Protein AF-0000000078831975 (afdb_homodimer)

Structure (mmCIF, N/CA/C/O backbone):
data_AF-0000000078831975-model_v1
#
loop_
_entity.id
_entity.type
_entity.pdbx_description
1 polymer 'Polyphosphate kinase-2-related domain-containing protein'
#
loop_
_atom_site.group_PDB
_atom_site.id
_atom_site.type_symbol
_atom_site.label_atom_id
_atom_site.label_alt_id
_atom_site.label_comp_id
_atom_site.label_asym_id
_atom_site.label_entity_id
_atom_site.label_seq_id
_atom_site.pdbx_PDB_ins_code
_atom_site.Cartn_x
_atom_site.Cartn_y
_atom_site.Cartn_z
_atom_site.occupancy
_atom_site.B_iso_or_equiv
_atom_site.auth_seq_id
_atom_site.auth_comp_id
_atom_site.auth_asym_id
_atom_site.auth_atom_id
_atom_site.pdbx_PDB_model_num
ATOM 1 N N . MET A 1 1 ? -1.065 8.336 -14.805 1 61 1 MET A N 1
ATOM 2 C CA . MET A 1 1 ? -0.99 9.656 -14.188 1 61 1 MET A CA 1
ATOM 3 C C . MET A 1 1 ? -2.309 10.023 -13.516 1 61 1 MET A C 1
ATOM 5 O O . MET A 1 1 ? -3.383 9.727 -14.047 1 61 1 MET A O 1
ATOM 9 N N . PHE A 1 2 ? -2.195 10.172 -12.273 1 79.5 2 PHE A N 1
ATOM 10 C CA . PHE A 1 2 ? -3.395 10.516 -11.523 1 79.5 2 PHE A CA 1
ATOM 11 C C . PHE A 1 2 ? -3.709 12.008 -11.664 1 79.5 2 PHE A C 1
ATOM 13 O O . PHE A 1 2 ? -2.799 12.828 -11.797 1 79.5 2 PHE A O 1
ATOM 20 N N . PRO A 1 3 ? -4.945 12.297 -11.852 1 81.19 3 PRO A N 1
ATOM 21 C CA . PRO A 1 3 ? -5.297 13.703 -12.047 1 81.19 3 PRO A CA 1
ATOM 22 C C . PRO A 1 3 ? -4.984 14.57 -10.828 1 81.19 3 PRO A C 1
ATOM 24 O O . PRO A 1 3 ? -5.227 14.148 -9.695 1 81.19 3 PRO A O 1
ATOM 27 N N . VAL A 1 4 ? -4.258 15.641 -11.109 1 86.06 4 VAL A N 1
ATOM 28 C CA . VAL A 1 4 ? -3.973 16.656 -10.102 1 86.06 4 VAL A CA 1
ATOM 29 C C . VAL A 1 4 ? -4.5 18.016 -10.562 1 86.06 4 VAL A C 1
ATOM 31 O O . VAL A 1 4 ? -4.824 18.188 -11.742 1 86.06 4 VAL A O 1
ATOM 34 N N . CYS A 1 5 ? -4.676 18.891 -9.625 1 92.81 5 CYS A N 1
ATOM 35 C CA . CYS A 1 5 ? -5.062 20.25 -9.984 1 92.81 5 CYS A CA 1
ATOM 36 C C . CYS A 1 5 ? -3.932 20.969 -10.711 1 92.81 5 CYS A C 1
ATOM 38 O O . CYS A 1 5 ? -2.77 20.562 -10.602 1 92.81 5 CYS A O 1
ATOM 40 N N . PRO A 1 6 ? -4.297 21.953 -11.5 1 92.44 6 PRO A N 1
ATOM 41 C CA . PRO A 1 6 ? -3.264 22.688 -12.234 1 92.44 6 PRO A CA 1
ATOM 42 C C . PRO A 1 6 ? -2.193 23.281 -11.312 1 92.44 6 PRO A C 1
ATOM 44 O O . PRO A 1 6 ? -2.484 23.625 -10.164 1 92.44 6 PRO A O 1
ATOM 47 N N . HIS A 1 7 ? -1.058 23.328 -11.836 1 92.94 7 HIS A N 1
ATOM 48 C CA . HIS A 1 7 ? 0.014 23.969 -11.094 1 92.94 7 HIS A CA 1
ATOM 49 C C . HIS A 1 7 ? -0.374 25.391 -10.703 1 92.94 7 HIS A C 1
ATOM 51 O O . HIS A 1 7 ? -0.983 26.125 -11.492 1 92.94 7 HIS A O 1
ATOM 57 N N . GLY A 1 8 ? 0.013 25.75 -9.531 1 92.5 8 GLY A N 1
ATOM 58 C CA . GLY A 1 8 ? -0.273 27.109 -9.086 1 92.5 8 GLY A CA 1
ATOM 59 C C . GLY A 1 8 ? -1.59 27.219 -8.344 1 92.5 8 GLY A C 1
ATOM 60 O O . GLY A 1 8 ? -1.917 28.281 -7.809 1 92.5 8 GLY A O 1
ATOM 61 N N . THR A 1 9 ? -2.365 26.094 -8.352 1 94.5 9 THR A N 1
ATOM 62 C CA . THR A 1 9 ? -3.617 26.109 -7.605 1 94.5 9 THR A CA 1
ATOM 63 C C . THR A 1 9 ? -3.363 26.391 -6.125 1 94.5 9 THR A C 1
ATOM 65 O O . THR A 1 9 ? -4.113 27.141 -5.496 1 94.5 9 THR A O 1
ATOM 68 N N . VAL A 1 10 ? -2.377 25.797 -5.543 1 95.88 10 VAL A N 1
ATOM 69 C CA . VAL A 1 10 ? -1.899 26.062 -4.191 1 95.88 10 VAL A CA 1
ATOM 70 C C . VAL A 1 10 ? -0.467 26.594 -4.242 1 95.88 10 VAL A C 1
ATOM 72 O O . VAL A 1 10 ? 0.44 25.891 -4.703 1 95.88 10 VAL A O 1
ATOM 75 N N . THR A 1 11 ? -0.277 27.781 -3.809 1 95.5 11 THR A N 1
ATOM 76 C CA . THR A 1 11 ? 1.031 28.422 -3.898 1 95.5 11 THR A CA 1
ATOM 77 C C . THR A 1 11 ? 1.524 28.844 -2.518 1 95.5 11 THR A C 1
ATOM 79 O O . THR A 1 11 ? 0.83 29.562 -1.799 1 95.5 11 THR A O 1
ATOM 82 N N . LEU A 1 12 ? 2.676 28.438 -2.254 1 95.56 12 LEU A N 1
ATOM 83 C CA . LEU A 1 12 ? 3.289 28.75 -0.968 1 95.56 12 LEU A CA 1
ATOM 84 C C . LEU A 1 12 ? 3.477 30.25 -0.806 1 95.56 12 LEU A C 1
ATOM 86 O O . LEU A 1 12 ? 3.158 30.812 0.247 1 95.56 12 LEU A O 1
ATOM 90 N N . ALA A 1 13 ? 3.91 30.938 -1.834 1 92.19 13 ALA A N 1
ATOM 91 C CA . ALA A 1 13 ? 4.242 32.375 -1.821 1 92.19 13 ALA A CA 1
ATOM 92 C C . ALA A 1 13 ? 2.986 33.219 -1.681 1 92.19 13 ALA A C 1
ATOM 94 O O . ALA A 1 13 ? 3.059 34.375 -1.266 1 92.19 13 ALA A O 1
ATOM 95 N N . ALA A 1 14 ? 1.879 32.656 -2.025 1 93.44 14 ALA A N 1
ATOM 96 C CA . ALA A 1 14 ? 0.628 33.406 -2.008 1 93.44 14 ALA A CA 1
ATOM 97 C C . ALA A 1 14 ? 0.044 33.469 -0.599 1 93.44 14 ALA A C 1
ATOM 99 O O . ALA A 1 14 ? -0.875 34.25 -0.334 1 93.44 14 ALA A O 1
ATOM 100 N N . VAL A 1 15 ? 0.593 32.75 0.253 1 94.56 15 VAL A N 1
ATOM 101 C CA . VAL A 1 15 ? 0.075 32.656 1.615 1 94.56 15 VAL A CA 1
ATOM 102 C C . VAL A 1 15 ? 0.894 33.562 2.531 1 94.56 15 VAL A C 1
ATOM 104 O O . VAL A 1 15 ? 2.119 33.438 2.604 1 94.56 15 VAL A O 1
ATOM 107 N N . ASP A 1 16 ? 0.227 34.562 3.154 1 95.56 16 ASP A N 1
ATOM 108 C CA . ASP A 1 16 ? 0.871 35.406 4.16 1 95.56 16 ASP A CA 1
ATOM 109 C C . ASP A 1 16 ? 0.978 34.656 5.496 1 95.56 16 ASP A C 1
ATOM 111 O O . ASP A 1 16 ? -0.027 34.438 6.18 1 95.56 16 ASP A O 1
ATOM 115 N N . PRO A 1 17 ? 2.193 34.344 5.863 1 95 17 PRO A N 1
ATOM 116 C CA . PRO A 1 17 ? 2.322 33.562 7.09 1 95 17 PRO A CA 1
ATOM 117 C C . PRO A 1 17 ? 2.096 34.375 8.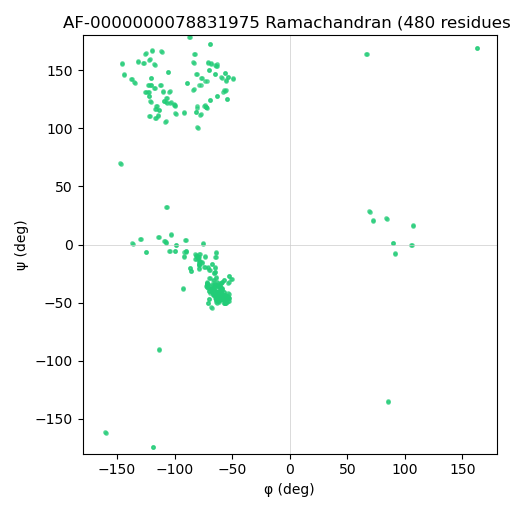352 1 95 17 PRO A C 1
ATOM 119 O O . PRO A 1 17 ? 2.061 33.844 9.453 1 95 17 PRO A O 1
ATOM 122 N N . SER A 1 18 ? 1.792 35.688 8.25 1 94.56 18 SER A N 1
ATOM 123 C CA . SER A 1 18 ? 1.777 36.594 9.406 1 94.56 18 SER A CA 1
ATOM 124 C C . SER A 1 18 ? 0.351 36.875 9.859 1 94.56 18 SER A C 1
ATOM 126 O O . SER A 1 18 ? 0.134 37.719 10.742 1 94.56 18 SER A O 1
ATOM 128 N N . VAL A 1 19 ? -0.558 36.156 9.266 1 94.62 19 VAL A N 1
ATOM 129 C CA . VAL A 1 19 ? -1.937 36.312 9.719 1 94.62 19 VAL A CA 1
ATOM 130 C C . VAL A 1 19 ? -2.045 35.969 11.195 1 94.62 19 VAL A C 1
ATOM 132 O O . VAL A 1 19 ? -1.4 35.031 11.672 1 94.62 19 VAL A O 1
ATOM 135 N N . SER A 1 20 ? -2.9 36.719 11.922 1 94.31 20 SER A N 1
ATOM 136 C CA . SER A 1 20 ? -2.969 36.562 13.367 1 94.31 20 SER A CA 1
ATOM 137 C C . SER A 1 20 ? -4.348 36.094 13.812 1 94.31 20 SER A C 1
ATOM 139 O O . SER A 1 20 ? -5.352 36.375 13.156 1 94.31 20 SER A O 1
ATOM 141 N N . ALA A 1 21 ? -4.383 35.438 14.977 1 92.56 21 ALA A N 1
ATOM 142 C CA . ALA A 1 21 ? -5.633 34.969 15.586 1 92.56 21 ALA A CA 1
ATOM 143 C C . ALA A 1 21 ? -6.352 36.125 16.281 1 92.56 21 ALA A C 1
ATOM 145 O O . ALA A 1 21 ? -7.527 36 16.641 1 92.56 21 ALA A O 1
ATOM 146 N N . GLY A 1 22 ? -5.711 37.219 16.516 1 92.19 22 GLY A N 1
ATOM 147 C CA . GLY A 1 22 ? -6.32 38.344 17.141 1 92.19 22 GLY A CA 1
ATOM 148 C C . GLY A 1 22 ? -6.309 38.281 18.656 1 92.19 22 GLY A C 1
ATOM 149 O O . GLY A 1 22 ? -5.297 37.906 19.266 1 92.19 22 GLY A O 1
ATOM 150 N N . GLU A 1 23 ? -7.449 38.594 19.297 1 92.62 23 GLU A N 1
ATOM 151 C CA . GLU A 1 23 ? -7.539 38.719 20.75 1 92.62 23 GLU A CA 1
ATOM 152 C C . GLU A 1 23 ? -7.488 37.375 21.422 1 92.62 23 GLU A C 1
ATOM 154 O O . GLU A 1 23 ? -8.172 36.438 21 1 92.62 23 GLU A O 1
ATOM 159 N N . HIS A 1 24 ? -6.785 37.344 22.531 1 93.44 24 HIS A N 1
ATOM 160 C CA . HIS A 1 24 ? -6.551 36.125 23.25 1 93.44 24 HIS A CA 1
ATOM 161 C C . HIS A 1 24 ? -7.863 35.5 23.75 1 93.44 24 HIS A C 1
ATOM 163 O O . HIS A 1 24 ? -8.078 34.312 23.625 1 93.44 24 HIS A O 1
ATOM 169 N N . ALA A 1 25 ? -8.664 36.312 24.297 1 93.12 25 ALA A N 1
ATOM 170 C CA . ALA A 1 25 ? -9.93 35.812 24.844 1 93.12 25 ALA A CA 1
ATOM 171 C C . ALA A 1 25 ? -10.781 35.188 23.75 1 93.12 25 ALA A C 1
ATOM 173 O O . ALA A 1 25 ? -11.398 34.125 23.969 1 93.12 25 ALA A O 1
ATOM 174 N N . LYS A 1 26 ? -10.82 35.781 22.641 1 95.62 26 LYS A N 1
ATOM 175 C CA . LYS A 1 26 ? -11.578 35.25 21.5 1 95.62 26 LYS A CA 1
ATOM 176 C C . LYS A 1 26 ? -10.969 33.938 21.016 1 95.62 26 LYS A C 1
ATOM 178 O O . LYS A 1 26 ? -11.688 33 20.672 1 95.62 26 LYS A O 1
ATOM 183 N N . TYR A 1 27 ? -9.664 33.938 20.984 1 97.19 27 TYR A N 1
ATOM 184 C CA . TYR A 1 27 ? -8.953 32.719 20.594 1 97.19 27 TYR A CA 1
ATOM 185 C C . TYR A 1 27 ? -9.344 31.547 21.5 1 97.19 27 TYR A C 1
ATOM 187 O O . TYR A 1 27 ? -9.703 30.469 21 1 97.19 27 TYR A O 1
ATOM 195 N N . GLU A 1 28 ? -9.273 31.766 22.797 1 97.69 28 GLU A N 1
ATOM 196 C CA . GLU A 1 28 ? -9.555 30.688 23.75 1 97.69 28 GLU A CA 1
ATOM 197 C C . GLU A 1 28 ? -10.984 30.172 23.594 1 97.69 28 GLU A C 1
ATOM 199 O O . GLU A 1 28 ? -11.227 28.969 23.672 1 97.69 28 GLU A O 1
ATOM 204 N N . LYS A 1 29 ? -11.844 31.062 23.453 1 97.69 29 LYS A N 1
ATOM 205 C CA . LYS A 1 29 ? -13.25 30.688 23.281 1 97.69 29 LYS A CA 1
ATOM 206 C C . LYS A 1 29 ? -13.453 29.875 22 1 97.69 29 LYS A C 1
ATOM 208 O O . LYS A 1 29 ? -14.109 28.844 22.016 1 97.69 29 LYS A O 1
ATOM 213 N N . THR A 1 30 ? -12.898 30.375 20.922 1 98.31 30 THR A N 1
ATOM 214 C CA . THR A 1 30 ? -13.016 29.703 19.641 1 98.31 30 THR A CA 1
ATOM 215 C C . THR A 1 30 ? -12.336 28.328 19.688 1 98.31 30 THR A C 1
ATOM 217 O O . THR A 1 30 ? -12.875 27.359 19.156 1 98.31 30 THR A O 1
ATOM 220 N N . LEU A 1 31 ? -11.195 28.281 20.297 1 98.44 31 LEU A N 1
ATOM 221 C CA . LEU A 1 31 ? -10.453 27.031 20.438 1 98.44 31 LEU A CA 1
ATOM 222 C C . LEU A 1 31 ? -11.305 25.969 21.109 1 98.44 31 LEU A C 1
ATOM 224 O O . LEU A 1 31 ? -11.43 24.844 20.594 1 98.44 31 LEU A O 1
ATOM 228 N N . LYS A 1 32 ? -11.883 26.375 22.234 1 98.12 32 LYS A N 1
ATOM 229 C CA . LYS A 1 32 ? -12.688 25.422 23 1 98.12 32 LYS A CA 1
ATOM 230 C C . LYS A 1 32 ? -13.891 24.953 22.188 1 98.12 32 LYS A C 1
ATOM 232 O O . LYS A 1 32 ? -14.211 23.766 22.172 1 98.12 32 LYS A O 1
ATOM 237 N N . THR A 1 33 ? -14.508 25.859 21.547 1 98.62 33 THR A N 1
ATOM 238 C CA . THR A 1 33 ? -15.688 25.547 20.734 1 98.62 33 THR A CA 1
ATOM 239 C C . THR A 1 33 ? -15.328 24.562 19.625 1 98.62 33 THR A C 1
ATOM 241 O O . THR A 1 33 ? -16.031 23.578 19.406 1 98.62 33 THR A O 1
ATOM 244 N N . LEU A 1 34 ? -14.258 24.781 18.922 1 98.75 34 LEU A N 1
ATOM 245 C CA . LEU A 1 34 ? -13.836 23.922 17.828 1 98.75 34 LEU A CA 1
ATOM 246 C C . LEU A 1 34 ? -13.414 22.547 18.344 1 98.75 34 LEU A C 1
ATOM 248 O O . LEU A 1 34 ? -13.703 21.531 17.719 1 98.75 34 LEU A O 1
ATOM 252 N N . GLN A 1 35 ? -12.75 22.516 19.484 1 98.75 35 GLN A N 1
ATOM 253 C CA . GLN A 1 35 ? -12.32 21.25 20.062 1 98.75 35 GLN A CA 1
ATOM 254 C C . GLN A 1 35 ? -13.516 20.391 20.453 1 98.75 35 GLN A C 1
ATOM 256 O O . GLN A 1 35 ? -13.516 19.188 20.234 1 98.75 35 GLN A O 1
ATOM 261 N N . GLU A 1 36 ? -14.516 21.047 20.984 1 98.62 36 GLU A N 1
ATOM 262 C CA . GLU A 1 36 ? -15.742 20.328 21.344 1 98.62 36 GLU A CA 1
ATOM 263 C C . GLU A 1 36 ? -16.422 19.781 20.094 1 98.62 36 GLU A C 1
ATOM 265 O O . GLU A 1 36 ? -16.906 18.641 20.094 1 98.62 36 GLU A O 1
ATOM 270 N N . ARG A 1 37 ? -16.422 20.594 19.094 1 98.69 37 ARG A N 1
ATOM 271 C CA . ARG A 1 37 ? -17.047 20.156 17.844 1 98.69 37 ARG A CA 1
ATOM 272 C C . ARG A 1 37 ? -16.281 18.984 17.25 1 98.69 37 ARG A C 1
ATOM 274 O O . ARG A 1 37 ? -16.875 18.016 16.766 1 98.69 37 ARG A O 1
ATOM 281 N N . VAL A 1 38 ? -14.961 19.047 17.25 1 98.62 38 VAL A N 1
ATOM 282 C CA . VAL A 1 38 ? -14.133 17.969 16.734 1 98.62 38 VAL A CA 1
ATOM 283 C C . VAL A 1 38 ? -14.414 16.688 17.516 1 98.62 38 VAL A C 1
ATOM 285 O O . VAL A 1 38 ? -14.508 15.602 16.922 1 98.62 38 VAL A O 1
ATOM 288 N N . PHE A 1 39 ? -14.57 16.781 18.797 1 98.12 39 PHE A N 1
ATOM 289 C CA . PHE A 1 39 ? -14.867 15.625 19.625 1 98.12 39 PHE A CA 1
ATOM 290 C C . PHE A 1 39 ? -16.203 15 19.219 1 98.12 39 PHE A C 1
ATOM 292 O O . PHE A 1 39 ? -16.281 13.781 19.047 1 98.12 39 PHE A O 1
ATOM 299 N N . GLU A 1 40 ? -17.203 15.852 19.047 1 98.31 40 GLU A N 1
ATOM 300 C CA . GLU A 1 40 ? -18.516 15.367 18.609 1 98.31 40 GLU A CA 1
ATOM 301 C C . GLU A 1 40 ? -18.438 14.648 17.266 1 98.31 40 GLU A C 1
ATOM 303 O O . GLU A 1 40 ? -19.016 13.578 17.094 1 98.31 40 GLU A O 1
ATOM 308 N N . LEU A 1 41 ? -17.719 15.195 16.422 1 98.5 41 LEU A N 1
ATOM 309 C CA . LEU A 1 41 ? -17.594 14.641 15.078 1 98.5 41 LEU A CA 1
ATOM 310 C C . LEU A 1 41 ? -16.781 13.359 15.086 1 98.5 41 LEU A C 1
ATOM 312 O O . LEU A 1 41 ? -17.047 12.445 14.289 1 98.5 41 LEU A O 1
ATOM 316 N N . GLN A 1 42 ? -15.82 13.281 15.961 1 98.06 42 GLN A N 1
ATOM 317 C CA . GLN A 1 42 ? -15.07 12.031 16.109 1 98.06 42 GLN A CA 1
ATOM 318 C C . GLN A 1 42 ? -16 10.883 16.5 1 98.06 42 GLN A C 1
ATOM 320 O O . GLN A 1 42 ? -15.867 9.773 15.984 1 98.06 42 GLN A O 1
ATOM 325 N N . ILE A 1 43 ? -16.891 11.156 17.438 1 97.56 43 ILE A N 1
ATOM 326 C CA . ILE A 1 43 ? -17.844 10.141 17.875 1 97.56 43 ILE A CA 1
ATOM 327 C C . ILE A 1 43 ? -18.703 9.711 16.688 1 97.56 43 ILE A C 1
ATOM 329 O O . ILE A 1 43 ? -18.922 8.516 16.469 1 97.56 43 ILE A O 1
ATOM 333 N N . GLN A 1 44 ? -19.156 10.656 15.938 1 97.75 44 GLN A N 1
ATOM 334 C CA . GLN A 1 44 ? -19.953 10.352 14.75 1 97.75 44 GLN A CA 1
ATOM 335 C C . GLN A 1 44 ? -19.156 9.523 13.75 1 97.75 44 GLN A C 1
ATOM 337 O O . GLN A 1 44 ? -19.688 8.602 13.133 1 97.75 44 GLN A O 1
ATOM 342 N N . ASN A 1 45 ? -17.938 9.898 13.547 1 97.62 45 ASN A N 1
ATOM 343 C CA . ASN A 1 45 ? -17.047 9.148 12.672 1 97.62 45 ASN A CA 1
ATOM 344 C C . ASN A 1 45 ? -16.922 7.688 13.102 1 97.62 45 ASN A C 1
ATOM 346 O O . ASN A 1 45 ? -17.031 6.781 12.273 1 97.62 45 ASN A O 1
ATOM 350 N N . TYR A 1 46 ? -16.734 7.516 14.359 1 96.94 46 TYR A N 1
ATOM 351 C CA . TYR A 1 46 ? -16.609 6.184 14.938 1 96.94 46 TYR A CA 1
ATOM 352 C C . TYR A 1 46 ? -17.891 5.375 14.734 1 96.94 46 TYR A C 1
ATOM 354 O O . TYR A 1 46 ? -17.844 4.242 14.25 1 96.94 46 TYR A O 1
ATOM 362 N N . LEU A 1 47 ? -19.031 5.957 15.047 1 97.19 47 LEU A N 1
ATOM 363 C CA . LEU A 1 47 ? -20.312 5.273 15 1 97.19 47 LEU A CA 1
ATOM 364 C C . LEU A 1 47 ? -20.688 4.914 13.562 1 97.19 47 LEU A C 1
ATOM 366 O O . LEU A 1 47 ? -21.297 3.873 13.312 1 97.19 47 LEU A O 1
ATOM 370 N N . ALA A 1 48 ? -20.266 5.699 12.625 1 97.56 48 ALA A N 1
ATOM 371 C CA . ALA A 1 48 ? -20.609 5.496 11.219 1 97.56 48 ALA A CA 1
ATOM 372 C C . ALA A 1 48 ? -19.578 4.609 10.523 1 97.56 48 ALA A C 1
ATOM 374 O O . ALA A 1 48 ? -19.75 4.258 9.352 1 97.56 48 ALA A O 1
ATOM 375 N N . GLY A 1 49 ? -18.516 4.277 11.18 1 97.44 49 GLY A N 1
ATOM 376 C CA . GLY A 1 49 ? -17.453 3.469 10.594 1 97.44 49 GLY A CA 1
ATOM 377 C C . GLY A 1 49 ? -16.688 4.199 9.516 1 97.44 49 GLY A C 1
ATOM 378 O O . GLY A 1 49 ? -16.188 3.576 8.57 1 97.44 49 GLY A O 1
ATOM 379 N N . ARG A 1 50 ? -16.641 5.52 9.641 1 98.06 50 ARG A N 1
ATOM 380 C CA . ARG A 1 50 ? -15.93 6.32 8.648 1 98.06 50 ARG A CA 1
ATOM 381 C C . ARG A 1 50 ? -14.438 6.371 8.961 1 98.06 50 ARG A C 1
ATOM 383 O O . ARG A 1 50 ? -14.023 6.125 10.094 1 98.06 50 ARG A O 1
ATOM 390 N N . LYS A 1 51 ? -13.633 6.625 8.008 1 98.5 51 LYS A N 1
ATOM 391 C CA . LYS A 1 51 ? -12.18 6.688 8.125 1 98.5 51 LYS A CA 1
ATOM 392 C C . LYS A 1 51 ? -11.648 8.062 7.723 1 98.5 51 LYS A C 1
ATOM 394 O O . LYS A 1 51 ? -12.148 8.664 6.773 1 98.5 51 LYS A O 1
ATOM 399 N N . ALA A 1 52 ? -10.633 8.508 8.406 1 98.75 52 ALA A N 1
ATOM 400 C CA . ALA A 1 52 ? -10.047 9.797 8.039 1 98.75 52 ALA A CA 1
ATOM 401 C C . ALA A 1 52 ? -8.531 9.781 8.234 1 98.75 52 ALA A C 1
ATOM 403 O O . ALA A 1 52 ? -8.023 9.078 9.109 1 98.75 52 ALA A O 1
ATOM 404 N N . VAL A 1 53 ? -7.887 10.508 7.371 1 98.94 53 VAL A N 1
ATOM 405 C CA . VAL A 1 53 ? -6.445 10.711 7.457 1 98.94 53 VAL A CA 1
ATOM 406 C C . VAL A 1 53 ? -6.141 12.211 7.461 1 98.94 53 VAL A C 1
ATOM 408 O O . VAL A 1 53 ? -6.66 12.961 6.629 1 98.94 53 VAL A O 1
ATOM 411 N N . ILE A 1 54 ? -5.352 12.633 8.367 1 98.94 54 ILE A N 1
ATOM 412 C CA . ILE A 1 54 ? -4.871 14.008 8.445 1 98.94 54 ILE A CA 1
ATOM 413 C C . ILE A 1 54 ? -3.346 14.023 8.367 1 98.94 54 ILE A C 1
ATOM 415 O O . ILE A 1 54 ? -2.67 13.406 9.195 1 98.94 54 ILE A O 1
ATOM 419 N N . VAL A 1 55 ? -2.83 14.734 7.41 1 98.94 55 VAL A N 1
ATOM 420 C CA . VAL A 1 55 ? -1.389 14.773 7.188 1 98.94 55 VAL A CA 1
ATOM 421 C C . VAL A 1 55 ? -0.849 16.156 7.57 1 98.94 55 VAL A C 1
ATOM 423 O O . VAL A 1 55 ? -1.408 17.172 7.176 1 98.94 55 VAL A O 1
ATOM 426 N N . PHE A 1 56 ? 0.247 16.156 8.367 1 98.94 56 PHE A N 1
ATOM 427 C CA . PHE A 1 56 ? 0.918 17.406 8.719 1 98.94 56 PHE A CA 1
ATOM 428 C C . PHE A 1 56 ? 2.33 17.438 8.148 1 98.94 56 PHE A C 1
ATOM 430 O O . PHE A 1 56 ? 3.145 16.562 8.438 1 98.94 56 PHE A O 1
ATOM 437 N N . GLU A 1 57 ? 2.557 18.375 7.336 1 98.81 57 GLU A N 1
ATOM 438 C CA . GLU A 1 57 ? 3.887 18.812 6.926 1 98.81 57 GLU A CA 1
ATOM 439 C C . GLU A 1 57 ? 4.121 20.266 7.293 1 98.81 57 GLU A C 1
ATOM 441 O O . GLU A 1 57 ? 3.18 21 7.621 1 98.81 57 GLU A O 1
ATOM 446 N N . GLY A 1 58 ? 5.32 20.703 7.223 1 98.5 58 GLY A N 1
ATOM 447 C CA . GLY A 1 58 ? 5.676 22.078 7.547 1 98.5 58 GLY A CA 1
ATOM 448 C C . GLY A 1 58 ? 7.16 22.266 7.801 1 98.5 58 GLY A C 1
ATOM 449 O O . GLY A 1 58 ? 7.91 21.297 7.895 1 98.5 58 GLY A O 1
ATOM 450 N N . TRP A 1 59 ? 7.531 23.531 7.879 1 97.81 59 TRP A N 1
ATOM 451 C CA . TRP A 1 59 ? 8.922 23.828 8.219 1 97.81 59 TRP A CA 1
ATOM 452 C C . TRP A 1 59 ? 9.258 23.328 9.617 1 97.81 59 TRP A C 1
ATOM 454 O O . TRP A 1 59 ? 8.367 23.156 10.453 1 97.81 59 TRP A O 1
ATOM 464 N N . ASP A 1 60 ? 10.562 23.078 9.812 1 96.31 60 ASP A N 1
ATOM 465 C CA . ASP A 1 60 ? 10.984 22.812 11.188 1 96.31 60 ASP A CA 1
ATOM 466 C C . ASP A 1 60 ? 10.609 23.984 12.102 1 96.31 60 ASP A C 1
ATOM 468 O O . ASP A 1 60 ? 10.773 25.141 11.734 1 96.31 60 ASP A O 1
ATOM 472 N N . ALA A 1 61 ? 10.008 23.562 13.258 1 97 61 ALA A N 1
ATOM 473 C CA . ALA A 1 61 ? 9.586 24.531 14.281 1 97 61 ALA A CA 1
ATOM 474 C C . ALA A 1 61 ? 8.359 25.312 13.836 1 97 61 ALA A C 1
ATOM 476 O O . ALA A 1 61 ? 8.094 26.406 14.336 1 97 61 ALA A O 1
ATOM 477 N N . SER A 1 62 ? 7.605 24.766 12.852 1 97.88 62 SER A N 1
ATOM 478 C CA . SER A 1 62 ? 6.461 25.5 12.328 1 97.88 62 SER A CA 1
ATOM 479 C C . SER A 1 62 ? 5.262 25.391 13.266 1 97.88 62 SER A C 1
ATOM 481 O O . SER A 1 62 ? 4.32 26.188 13.164 1 97.88 62 SER A O 1
ATOM 483 N N . GLY A 1 63 ? 5.301 24.422 14.164 1 97.44 63 GLY A N 1
ATOM 484 C CA . GLY A 1 63 ? 4.207 24.297 15.125 1 97.44 63 GLY A CA 1
ATOM 485 C C . GLY A 1 63 ? 3.293 23.125 14.844 1 97.44 63 GLY A C 1
ATOM 486 O O . GLY A 1 63 ? 2.184 23.062 15.375 1 97.44 63 GLY A O 1
ATOM 487 N N . LYS A 1 64 ? 3.707 22.156 14.023 1 97.75 64 LYS A N 1
ATOM 488 C CA . LYS A 1 64 ? 2.926 20.969 13.695 1 97.75 64 LYS A CA 1
ATOM 489 C C . LYS A 1 64 ? 2.508 20.219 14.961 1 97.75 64 LYS A C 1
ATOM 491 O O . LYS A 1 64 ? 1.325 19.938 15.156 1 97.75 64 LYS A O 1
ATOM 496 N N . GLY A 1 65 ? 3.432 19.984 15.82 1 97.25 65 GLY A N 1
ATOM 497 C CA . GLY A 1 65 ? 3.146 19.266 17.047 1 97.25 65 GLY A CA 1
ATOM 498 C C . GLY A 1 65 ? 2.133 19.969 17.938 1 97.25 65 GLY A C 1
ATOM 499 O O . GLY A 1 65 ? 1.241 19.328 18.5 1 97.25 65 GLY A O 1
ATOM 500 N N . GLY A 1 66 ? 2.299 21.266 18.062 1 97.62 66 GLY A N 1
ATOM 501 C CA . GLY A 1 66 ? 1.342 22.031 18.828 1 97.62 66 GLY A CA 1
ATOM 502 C C . GLY A 1 66 ? -0.063 21.984 18.25 1 97.62 66 GLY A C 1
ATOM 503 O O . GLY A 1 66 ? -1.04 21.922 19 1 97.62 66 GLY A O 1
ATOM 504 N N . ALA A 1 67 ? -0.118 22.078 16.938 1 98.56 67 ALA A N 1
ATOM 505 C CA . ALA A 1 67 ? -1.419 22 16.281 1 98.56 67 ALA A CA 1
ATOM 506 C C . ALA A 1 67 ? -2.082 20.656 16.531 1 98.56 67 ALA A C 1
ATOM 508 O O . ALA A 1 67 ? -3.273 20.578 16.828 1 98.56 67 ALA A O 1
ATOM 509 N N . ILE A 1 68 ? -1.332 19.547 16.422 1 98.75 68 ILE A N 1
ATOM 510 C CA . ILE A 1 68 ? -1.847 18.203 16.641 1 98.75 68 ILE A CA 1
ATOM 511 C C . ILE A 1 68 ? -2.32 18.062 18.094 1 98.75 68 ILE A C 1
ATOM 513 O O . ILE A 1 68 ? -3.389 17.5 18.344 1 98.75 68 ILE A O 1
ATOM 517 N N . ARG A 1 69 ? -1.562 18.594 19 1 98.31 69 ARG A N 1
ATOM 518 C CA . ARG A 1 69 ? -1.927 18.531 20.422 1 98.31 69 ARG A CA 1
ATOM 519 C C . ARG A 1 69 ? -3.262 19.234 20.672 1 98.31 69 ARG A C 1
ATOM 521 O O . ARG A 1 69 ? -4.121 18.703 21.375 1 98.31 69 ARG A O 1
ATOM 528 N N . ARG A 1 70 ? -3.416 20.406 20.125 1 98.5 70 ARG A N 1
ATOM 529 C CA . ARG A 1 70 ? -4.664 21.141 20.328 1 98.5 70 ARG A CA 1
ATOM 530 C C . ARG A 1 70 ? -5.828 20.422 19.656 1 98.5 70 ARG A C 1
ATOM 532 O O . ARG A 1 70 ? -6.949 20.422 20.172 1 98.5 70 ARG A O 1
ATOM 539 N N . LEU A 1 71 ? -5.57 19.875 18.484 1 98.69 71 LEU A N 1
ATOM 540 C CA . LEU A 1 71 ? -6.602 19.141 17.766 1 98.69 71 LEU A CA 1
ATOM 541 C C . LEU A 1 71 ? -7.109 17.969 18.594 1 98.69 71 LEU A C 1
ATOM 543 O O . LEU A 1 71 ? -8.312 17.703 18.641 1 98.69 71 LEU A O 1
ATOM 547 N N . THR A 1 72 ? -6.234 17.266 19.359 1 98.44 72 THR A N 1
ATOM 548 C CA . THR A 1 72 ? -6.582 15.992 19.969 1 98.44 72 THR A CA 1
ATOM 549 C C . THR A 1 72 ? -6.969 16.188 21.438 1 98.44 72 THR A C 1
ATOM 551 O O . THR A 1 72 ? -7.379 15.234 22.109 1 98.44 72 THR A O 1
ATOM 554 N N . THR A 1 73 ? -6.922 17.406 21.891 1 98.12 73 THR A N 1
ATOM 555 C CA . THR A 1 73 ? -7.039 17.719 23.312 1 98.12 73 THR A CA 1
ATOM 556 C C . THR A 1 73 ? -8.297 17.094 23.906 1 98.12 73 THR A C 1
ATOM 558 O O . THR A 1 73 ? -8.25 16.453 24.953 1 98.12 73 THR A O 1
ATOM 561 N N . LEU A 1 74 ? -9.422 17.188 23.234 1 97.75 74 LEU A N 1
ATOM 562 C CA . LEU A 1 74 ? -10.68 16.719 23.797 1 97.75 74 LEU A CA 1
ATOM 563 C C . LEU A 1 74 ? -11.102 15.391 23.156 1 97.75 74 LEU A C 1
ATOM 565 O O . LEU A 1 74 ? -12.086 14.781 23.578 1 97.75 74 LEU A O 1
ATOM 569 N N . MET A 1 75 ? -10.375 14.953 22.172 1 97.94 75 MET A N 1
ATOM 570 C CA . MET A 1 75 ? -10.734 13.727 21.469 1 97.94 75 MET A CA 1
ATOM 571 C C . MET A 1 75 ? -10.523 12.5 22.344 1 97.94 75 MET A C 1
ATOM 573 O O . MET A 1 75 ? -9.664 12.508 23.234 1 97.94 75 MET A O 1
ATOM 577 N N . ASP A 1 76 ? -11.312 11.469 22.125 1 96.38 76 ASP A N 1
ATOM 578 C CA . ASP A 1 76 ? -11.094 10.172 22.766 1 96.38 76 ASP A CA 1
ATOM 579 C C . ASP A 1 76 ? -9.875 9.469 22.156 1 96.38 76 ASP A C 1
ATOM 581 O O . ASP A 1 76 ? -9.859 9.172 20.969 1 96.38 76 ASP A O 1
ATOM 585 N N . PRO A 1 77 ? -8.914 9.227 22.922 1 95.06 77 PRO A N 1
ATOM 586 C CA . PRO A 1 77 ? -7.676 8.656 22.391 1 95.06 77 PRO A CA 1
ATOM 587 C C . PRO A 1 77 ? -7.863 7.254 21.812 1 95.06 77 PRO A C 1
ATOM 589 O O . PRO A 1 77 ? -6.988 6.75 21.109 1 95.06 77 PRO A O 1
ATOM 592 N N . ARG A 1 78 ? -9.016 6.66 22.047 1 92.75 78 ARG A N 1
ATOM 593 C CA . ARG A 1 78 ? -9.273 5.328 21.5 1 92.75 78 ARG A CA 1
ATOM 594 C C . ARG A 1 78 ? -9.734 5.406 20.047 1 92.75 78 ARG A C 1
ATOM 596 O O . ARG A 1 78 ? -9.734 4.402 19.344 1 92.75 78 ARG A O 1
ATOM 603 N N . GLY A 1 79 ? -10.055 6.57 19.609 1 95.12 79 GLY A N 1
ATOM 604 C CA . GLY A 1 79 ? -10.648 6.727 18.297 1 95.12 79 GLY A CA 1
ATOM 605 C C . GLY A 1 79 ? -9.703 7.34 17.281 1 95.12 79 GLY A C 1
ATOM 606 O O . GLY A 1 79 ? -10.102 7.633 16.156 1 95.12 79 GLY A O 1
ATOM 607 N N . TYR A 1 80 ? -8.445 7.617 17.734 1 97.69 80 TYR A N 1
ATOM 608 C CA . TYR A 1 80 ? -7.48 8.164 16.781 1 97.69 80 TYR A CA 1
ATOM 609 C C . TYR A 1 80 ? -6.074 7.652 17.078 1 97.69 80 TYR A C 1
ATOM 611 O O . TYR A 1 80 ? -5.816 7.109 18.156 1 97.69 80 TYR A O 1
ATOM 619 N N . LYS A 1 81 ? -5.258 7.664 16.031 1 98.31 81 LYS A N 1
ATOM 620 C CA . LYS A 1 81 ? -3.828 7.398 16.156 1 98.31 81 LYS A CA 1
ATOM 621 C C . LYS A 1 81 ? -3.002 8.562 15.617 1 98.31 81 LYS A C 1
ATOM 623 O O . LYS A 1 81 ? -3.346 9.148 14.586 1 98.31 81 LYS A O 1
ATOM 628 N N . VAL A 1 82 ? -1.979 8.93 16.312 1 98.56 82 VAL A N 1
ATOM 629 C CA . VAL A 1 82 ? -0.984 9.883 15.836 1 98.56 82 VAL A CA 1
ATOM 630 C C . VAL A 1 82 ? 0.327 9.156 15.547 1 98.56 82 VAL A C 1
ATOM 632 O O . VAL A 1 82 ? 0.884 8.492 16.422 1 98.56 82 VAL A O 1
ATOM 635 N N . TRP A 1 83 ? 0.788 9.312 14.312 1 98.62 83 TRP A N 1
ATOM 636 C CA . TRP A 1 83 ? 2.033 8.672 13.906 1 98.62 83 TRP A CA 1
ATOM 637 C C . TRP A 1 83 ? 3.146 9.703 13.742 1 98.62 83 TRP A C 1
ATOM 639 O O . TRP A 1 83 ? 3.166 10.453 12.766 1 98.62 83 TRP A O 1
ATOM 649 N N . PRO A 1 84 ? 4.07 9.75 14.68 1 98 84 PRO A N 1
ATOM 650 C CA . PRO A 1 84 ? 5.277 10.539 14.414 1 98 84 PRO A CA 1
ATOM 651 C C . PRO A 1 84 ? 6.219 9.867 13.422 1 98 84 PRO A C 1
ATOM 653 O O . PRO A 1 84 ? 6.688 8.75 13.664 1 98 84 PRO A O 1
ATOM 656 N N . ILE A 1 85 ? 6.492 10.461 12.352 1 98 85 ILE A N 1
ATOM 657 C CA . ILE A 1 85 ? 7.293 9.844 11.297 1 98 85 ILE A CA 1
ATOM 658 C C . ILE A 1 85 ? 8.727 10.359 11.375 1 98 85 ILE A C 1
ATOM 660 O O . ILE A 1 85 ? 8.961 11.57 11.359 1 98 85 ILE A O 1
ATOM 664 N N . SER A 1 86 ? 9.641 9.539 11.555 1 96.19 86 SER A N 1
ATOM 665 C CA . SER A 1 86 ? 11.07 9.812 11.547 1 96.19 86 SER A CA 1
ATOM 666 C C . SER A 1 86 ? 11.781 9.031 10.445 1 96.19 86 SER A C 1
ATOM 668 O O . SER A 1 86 ? 11.133 8.453 9.57 1 96.19 86 SER A O 1
ATOM 670 N N . SER A 1 87 ? 13.117 9.125 10.422 1 96.06 87 SER A N 1
ATOM 671 C CA . SER A 1 87 ? 13.875 8.352 9.445 1 96.06 87 SER A CA 1
ATOM 672 C C . SER A 1 87 ? 13.508 6.871 9.516 1 96.06 87 SER A C 1
ATOM 674 O O . SER A 1 87 ? 13.273 6.336 10.602 1 96.06 87 SER A O 1
ATOM 676 N N . PRO A 1 88 ? 13.492 6.219 8.383 1 97.56 88 PRO A N 1
ATOM 677 C CA . PRO A 1 88 ? 13.109 4.801 8.383 1 97.56 88 PRO A CA 1
ATOM 678 C C . PRO A 1 88 ? 14.109 3.926 9.141 1 97.56 88 PRO A C 1
ATOM 680 O O . PRO A 1 88 ? 15.305 4.211 9.148 1 97.56 88 PRO A O 1
ATOM 683 N N . SER A 1 89 ? 13.586 2.914 9.758 1 97.38 89 SER A N 1
ATOM 684 C CA . SER A 1 89 ? 14.406 1.875 10.367 1 97.38 89 SER A CA 1
ATOM 685 C C . SER A 1 89 ? 15.109 1.028 9.305 1 97.38 89 SER A C 1
ATOM 687 O O . SER A 1 89 ? 14.828 1.166 8.109 1 97.38 89 SER A O 1
ATOM 689 N N . GLU A 1 90 ? 15.969 0.188 9.789 1 95.88 90 GLU A N 1
ATOM 690 C CA . GLU A 1 90 ? 16.641 -0.735 8.883 1 95.88 90 GLU A CA 1
ATOM 691 C C . GLU A 1 90 ? 15.633 -1.64 8.172 1 95.88 90 GLU A C 1
ATOM 693 O O . GLU A 1 90 ? 15.719 -1.85 6.961 1 95.88 90 GLU A O 1
ATOM 698 N N . GLU A 1 91 ? 14.703 -2.131 8.93 1 96.38 91 GLU A N 1
ATOM 699 C CA . GLU A 1 91 ? 13.672 -2.988 8.352 1 96.38 91 GLU A CA 1
ATOM 700 C C . GLU A 1 91 ? 12.859 -2.24 7.301 1 96.38 91 GLU A C 1
ATOM 702 O O . GLU A 1 91 ? 12.609 -2.76 6.211 1 96.38 91 GLU A O 1
ATOM 707 N N . GLU A 1 92 ? 12.43 -1.072 7.621 1 97.44 92 GLU A N 1
ATOM 708 C CA . GLU A 1 92 ? 11.625 -0.273 6.703 1 97.44 92 GLU A CA 1
ATOM 709 C C . GLU A 1 92 ? 12.383 0.017 5.41 1 97.44 92 GLU A C 1
ATOM 711 O O . GLU A 1 92 ? 11.789 0.043 4.328 1 97.44 92 GLU A O 1
ATOM 716 N N . ARG A 1 93 ? 13.664 0.162 5.496 1 97 93 ARG A N 1
ATOM 717 C CA . ARG A 1 93 ? 14.492 0.505 4.34 1 97 93 ARG A CA 1
ATOM 718 C C . ARG A 1 93 ? 14.586 -0.666 3.369 1 97 93 ARG A C 1
ATOM 720 O O . ARG A 1 93 ? 14.93 -0.483 2.201 1 97 93 ARG A O 1
ATOM 727 N N . ARG A 1 94 ? 14.305 -1.833 3.865 1 96.88 94 ARG A N 1
ATOM 728 C CA . ARG A 1 94 ? 14.398 -3.021 3.025 1 96.88 94 ARG A CA 1
ATOM 729 C C . ARG A 1 94 ? 13.195 -3.137 2.098 1 96.88 94 ARG A C 1
ATOM 731 O O . ARG A 1 94 ? 13.203 -3.922 1.149 1 96.88 94 ARG A O 1
ATOM 738 N N . HIS A 1 95 ? 12.172 -2.387 2.373 1 98.25 95 HIS A N 1
ATOM 739 C CA . HIS A 1 95 ? 10.922 -2.455 1.626 1 98.25 95 HIS A CA 1
ATOM 740 C C . HIS A 1 95 ? 10.695 -1.187 0.811 1 98.25 95 HIS A C 1
ATOM 742 O O . HIS A 1 95 ? 11.438 -0.213 0.95 1 98.25 95 HIS A O 1
ATOM 748 N N . HIS A 1 96 ? 9.688 -1.278 -0.159 1 98.38 96 HIS A N 1
ATOM 749 C CA . HIS A 1 96 ? 9.211 -0.052 -0.787 1 98.38 96 HIS A CA 1
ATOM 750 C C . HIS A 1 96 ? 8.867 1.004 0.258 1 98.38 96 HIS A C 1
ATOM 752 O O . HIS A 1 96 ? 8.305 0.684 1.308 1 98.38 96 HIS A O 1
ATOM 758 N N . TYR A 1 97 ? 9.125 2.293 0.018 1 98.44 97 TYR A N 1
ATOM 759 C CA . TYR A 1 97 ? 9.047 3.311 1.06 1 98.44 97 TYR A CA 1
ATOM 760 C C . TYR A 1 97 ? 7.621 3.475 1.562 1 98.44 97 TYR A C 1
ATOM 762 O O . TYR A 1 97 ? 7.398 3.889 2.701 1 98.44 97 TYR A O 1
ATOM 770 N N . LEU A 1 98 ? 6.578 3.127 0.781 1 98.62 98 LEU A N 1
ATOM 771 C CA . LEU A 1 98 ? 5.184 3.273 1.191 1 98.62 98 LEU A CA 1
ATOM 772 C C . LEU A 1 98 ? 4.766 2.129 2.107 1 98.62 98 LEU A C 1
ATOM 774 O O . LEU A 1 98 ? 3.703 2.184 2.73 1 98.62 98 LEU A O 1
ATOM 778 N N . TRP A 1 99 ? 5.637 1.084 2.184 1 98.56 99 TRP A N 1
ATOM 779 C CA . TRP A 1 99 ? 5.352 -0.091 3 1 98.56 99 TRP A CA 1
ATOM 780 C C . TRP A 1 99 ? 5.012 0.311 4.434 1 98.56 99 TRP A C 1
ATOM 782 O O . TRP A 1 99 ? 4.008 -0.139 4.988 1 98.56 99 TRP A O 1
ATOM 792 N N . ARG A 1 100 ? 5.785 1.199 5.031 1 98.38 100 ARG A N 1
ATOM 793 C CA . ARG A 1 100 ? 5.621 1.559 6.438 1 98.38 100 ARG A CA 1
ATOM 794 C C . ARG A 1 100 ? 4.395 2.447 6.633 1 98.38 100 ARG A C 1
ATOM 796 O O . ARG A 1 100 ? 3.855 2.531 7.738 1 98.38 100 ARG A O 1
ATOM 803 N N . PHE A 1 101 ? 3.914 3.059 5.59 1 98.75 101 PHE A N 1
ATOM 804 C CA . PHE A 1 101 ? 2.771 3.953 5.73 1 98.75 101 PHE A CA 1
ATOM 805 C C . PHE A 1 101 ? 1.465 3.209 5.484 1 98.75 101 PHE A C 1
ATOM 807 O O . PHE A 1 101 ? 0.453 3.488 6.129 1 98.75 101 PHE A O 1
ATOM 814 N N . TRP A 1 102 ? 1.451 2.268 4.512 1 98.44 102 TRP A N 1
ATOM 815 C CA . TRP A 1 102 ? 0.275 1.425 4.324 1 98.44 102 TRP A CA 1
ATOM 816 C C . TRP A 1 102 ? -0.121 0.744 5.629 1 98.44 102 TRP A C 1
ATOM 818 O O . TRP A 1 102 ? -1.309 0.598 5.926 1 98.44 102 TRP A O 1
ATOM 828 N N . ARG A 1 103 ? 0.783 0.444 6.41 1 97.38 103 ARG A N 1
ATOM 829 C CA . ARG A 1 103 ? 0.578 -0.277 7.664 1 97.38 103 ARG A CA 1
ATOM 830 C C . ARG A 1 103 ? -0.058 0.625 8.719 1 97.38 103 ARG A C 1
ATOM 832 O O . ARG A 1 103 ? -0.51 0.146 9.758 1 97.38 103 ARG A O 1
ATOM 839 N N . LYS A 1 104 ? -0.113 1.886 8.414 1 98.31 104 LYS A N 1
ATOM 840 C CA . LYS A 1 104 ? -0.551 2.865 9.406 1 98.31 104 LYS A CA 1
ATOM 841 C C . LYS A 1 104 ? -1.872 3.51 8.992 1 98.31 104 LYS A C 1
ATOM 843 O O . LYS A 1 104 ? -2.328 4.465 9.625 1 98.31 104 LYS A O 1
ATOM 848 N N . THR A 1 105 ? -2.51 3.029 7.906 1 98.56 105 THR A N 1
ATOM 849 C CA . THR A 1 105 ? -3.756 3.611 7.418 1 98.56 105 THR A CA 1
ATOM 850 C C . THR A 1 105 ? -4.91 3.289 8.359 1 98.56 105 THR A C 1
ATOM 852 O O . THR A 1 105 ? -4.863 2.299 9.094 1 98.56 105 THR A O 1
ATOM 855 N N . PRO A 1 106 ? -5.965 4.105 8.344 1 98.5 106 PRO A N 1
ATOM 856 C CA . PRO A 1 106 ? -7.055 3.941 9.305 1 98.5 106 PRO A CA 1
ATOM 857 C C . PRO A 1 106 ? -7.969 2.768 8.969 1 98.5 106 PRO A C 1
ATOM 859 O O . PRO A 1 106 ? -8.211 2.49 7.789 1 98.5 106 PRO A O 1
ATOM 862 N N . GLY A 1 107 ? -8.438 2.074 9.977 1 97.69 107 GLY A N 1
ATOM 863 C CA . GLY A 1 107 ? -9.586 1.192 9.867 1 97.69 107 GLY A CA 1
ATOM 864 C C . GLY A 1 107 ? -10.914 1.904 10.086 1 97.69 107 GLY A C 1
ATOM 865 O O . GLY A 1 107 ? -10.938 3.096 10.398 1 97.69 107 GLY A O 1
ATOM 866 N N . ALA A 1 108 ? -11.961 1.203 9.969 1 97.62 108 ALA A N 1
ATOM 867 C CA . ALA A 1 108 ? -13.297 1.752 10.156 1 97.62 108 ALA A CA 1
ATOM 868 C C . ALA A 1 108 ? -13.422 2.432 11.523 1 97.62 108 ALA A C 1
ATOM 870 O O . ALA A 1 108 ? -13.07 1.851 12.547 1 97.62 108 ALA A O 1
ATOM 871 N N . GLY A 1 109 ? -13.828 3.695 11.492 1 97.62 109 GLY A N 1
ATOM 872 C CA . GLY A 1 109 ? -14.086 4.453 12.711 1 97.62 109 GLY A CA 1
ATOM 873 C C . GLY A 1 109 ? -12.867 5.188 13.227 1 97.62 109 GLY A C 1
ATOM 874 O O . GLY A 1 109 ? -12.938 5.902 14.227 1 97.62 109 GLY A O 1
ATOM 875 N N . GLU A 1 110 ? -11.758 5.07 12.508 1 98.12 110 GLU A N 1
ATOM 876 C CA . GLU A 1 110 ? -10.508 5.613 13.023 1 98.12 110 GLU A CA 1
ATOM 877 C C . GLU A 1 110 ? -10.117 6.895 12.297 1 98.12 110 GLU A C 1
ATOM 879 O O . GLU A 1 110 ? -10.414 7.055 11.109 1 98.12 110 GLU A O 1
ATOM 884 N N . VAL A 1 111 ? -9.469 7.766 13.008 1 98.62 111 VAL A N 1
ATOM 885 C CA . VAL A 1 111 ? -8.789 8.938 12.461 1 98.62 111 VAL A CA 1
ATOM 886 C C . VAL A 1 111 ? -7.281 8.797 12.648 1 98.62 111 VAL A C 1
ATOM 888 O O . VAL A 1 111 ? -6.797 8.719 13.781 1 98.62 111 VAL A O 1
ATOM 891 N N . CYS A 1 112 ? -6.578 8.719 11.586 1 98.81 112 CYS A N 1
ATOM 892 C CA . CYS A 1 112 ? -5.125 8.625 11.672 1 98.81 112 CYS A CA 1
ATOM 893 C C . CYS A 1 112 ? -4.469 9.945 11.305 1 98.81 112 CYS A C 1
ATOM 895 O O . CYS A 1 112 ? -4.812 10.555 10.289 1 98.81 112 CYS A O 1
ATOM 897 N N . MET A 1 113 ? -3.547 10.391 12.133 1 98.88 113 MET A N 1
ATOM 898 C CA . MET A 1 113 ? -2.816 11.633 11.922 1 98.88 113 MET A CA 1
ATOM 899 C C . MET A 1 113 ? -1.326 11.367 11.75 1 98.88 113 MET A C 1
ATOM 901 O O . MET A 1 113 ? -0.735 10.602 12.508 1 98.88 113 MET A O 1
ATOM 905 N N . PHE A 1 114 ? -0.746 12.016 10.758 1 98.88 114 PHE A N 1
ATOM 906 C CA . PHE A 1 114 ? 0.675 11.836 10.484 1 98.88 114 PHE A CA 1
ATOM 907 C C . PHE A 1 114 ? 1.441 13.133 10.742 1 98.88 114 PHE A C 1
ATOM 909 O O . PHE A 1 114 ? 1.212 14.141 10.07 1 98.88 114 PHE A O 1
ATOM 916 N N . ASP A 1 115 ? 2.285 13.172 11.797 1 98.62 115 ASP A N 1
ATOM 917 C CA . ASP A 1 115 ? 3.285 14.227 11.938 1 98.62 115 ASP A CA 1
ATOM 918 C C . ASP A 1 115 ? 4.504 13.953 11.062 1 98.62 115 ASP A C 1
ATOM 920 O O . ASP A 1 115 ? 5.461 13.312 11.508 1 98.62 115 ASP A O 1
ATOM 924 N N . ARG A 1 116 ? 4.57 14.578 9.984 1 98.31 116 ARG A N 1
ATOM 925 C CA . ARG A 1 116 ? 5.34 14.156 8.82 1 98.31 116 ARG A CA 1
ATOM 926 C C . ARG A 1 116 ? 4.766 12.883 8.211 1 98.31 116 ARG A C 1
ATOM 928 O O . ARG A 1 116 ? 3.814 12.305 8.75 1 98.31 116 ARG A O 1
ATOM 935 N N . SER A 1 117 ? 5.18 12.609 6.988 1 98.75 117 SER A N 1
ATOM 936 C CA . SER A 1 117 ? 4.438 11.578 6.27 1 98.75 117 SER A CA 1
ATOM 937 C C . SER A 1 117 ? 5.258 11.008 5.117 1 98.75 117 SER A C 1
ATOM 939 O O . SER A 1 117 ? 6.488 11.078 5.129 1 98.75 117 SER A O 1
ATOM 941 N N . TRP A 1 118 ? 4.543 10.359 4.195 1 98.81 118 TRP A N 1
ATOM 942 C CA . TRP A 1 118 ? 5.141 9.781 3 1 98.81 118 TRP A CA 1
ATOM 943 C C . TRP A 1 118 ? 5.734 10.867 2.105 1 98.81 118 TRP A C 1
ATOM 945 O O . TRP A 1 118 ? 6.512 10.57 1.196 1 98.81 118 TRP A O 1
ATOM 955 N N . TYR A 1 119 ? 5.531 12.062 2.428 1 98.88 119 TYR A N 1
ATOM 956 C CA . TYR A 1 119 ? 6.039 13.156 1.606 1 98.88 119 TYR A CA 1
ATOM 957 C C . TYR A 1 119 ? 7.52 13.398 1.877 1 98.88 119 TYR A C 1
ATOM 959 O O . TYR A 1 119 ? 8.188 14.102 1.115 1 98.88 119 TYR A O 1
ATOM 967 N N . GLY A 1 120 ? 8.039 12.766 2.936 1 98.5 120 GLY A N 1
ATOM 968 C CA . GLY A 1 120 ? 9.484 12.797 3.105 1 98.5 120 GLY A CA 1
ATOM 969 C C . GLY A 1 120 ? 10.242 12.391 1.855 1 98.5 120 GLY A C 1
ATOM 970 O O . GLY A 1 120 ? 11.344 12.875 1.604 1 98.5 120 GLY A O 1
ATOM 971 N N . ARG A 1 121 ? 9.656 11.562 1.068 1 98.62 121 ARG A N 1
ATOM 972 C CA . ARG A 1 121 ? 10.273 11.031 -0.147 1 98.62 121 ARG A CA 1
ATOM 973 C C . ARG A 1 121 ? 10.586 12.148 -1.133 1 98.62 121 ARG A C 1
ATOM 975 O O . ARG A 1 121 ? 11.602 12.102 -1.828 1 98.62 121 ARG A O 1
ATOM 982 N N . VAL A 1 122 ? 9.719 13.188 -1.169 1 98.75 122 VAL A N 1
ATOM 983 C CA . VAL A 1 122 ? 9.898 14.242 -2.158 1 98.75 122 VAL A CA 1
ATOM 984 C C . VAL A 1 122 ? 10.375 15.523 -1.47 1 98.75 122 VAL A C 1
ATOM 986 O O . VAL A 1 122 ? 10.469 16.578 -2.102 1 98.75 122 VAL A O 1
ATOM 989 N N . LEU A 1 123 ? 10.609 15.484 -0.145 1 98.5 123 LEU A N 1
ATOM 990 C CA . LEU A 1 123 ? 11.133 16.625 0.606 1 98.5 123 LEU A CA 1
ATOM 991 C C . LEU A 1 123 ? 12.531 16.328 1.139 1 98.5 123 LEU A C 1
ATOM 993 O O . LEU A 1 123 ? 13.516 16.406 0.397 1 98.5 123 LEU A O 1
ATOM 997 N N . VAL A 1 124 ? 12.641 15.766 2.35 1 97.94 124 VAL A N 1
ATOM 998 C CA . VAL A 1 124 ? 13.922 15.617 3.016 1 97.94 124 VAL A CA 1
ATOM 999 C C . VAL A 1 124 ? 14.781 14.594 2.26 1 97.94 124 VAL A C 1
ATOM 1001 O O . VAL A 1 124 ? 15.992 14.781 2.119 1 97.94 124 VAL A O 1
ATOM 1004 N N . GLU A 1 125 ? 14.156 13.531 1.727 1 98.25 125 GLU A N 1
ATOM 1005 C CA . GLU A 1 125 ? 14.953 12.516 1.043 1 98.25 125 GLU A CA 1
ATOM 1006 C C . GLU A 1 125 ? 15.484 13.031 -0.292 1 98.25 125 GLU A C 1
ATOM 1008 O O . GLU A 1 125 ? 16.578 12.672 -0.713 1 98.25 125 GLU A O 1
ATOM 1013 N N . ARG A 1 126 ? 14.695 13.844 -0.909 1 98.38 126 ARG A N 1
ATOM 1014 C CA . ARG A 1 126 ? 15.125 14.5 -2.137 1 98.38 126 ARG A CA 1
ATOM 1015 C C . ARG A 1 126 ? 16.234 15.516 -1.857 1 98.38 126 ARG A C 1
ATOM 1017 O O . ARG A 1 126 ? 17.312 15.445 -2.455 1 98.38 126 ARG A O 1
ATOM 1024 N N . VAL A 1 127 ? 16.031 16.422 -0.96 1 98.31 127 VAL A N 1
ATOM 1025 C CA . VAL A 1 127 ? 16.906 17.578 -0.742 1 98.31 127 VAL A CA 1
ATOM 1026 C C . VAL A 1 127 ? 18.219 17.125 -0.132 1 98.31 127 VAL A C 1
ATOM 1028 O O . VAL A 1 127 ? 19.281 17.656 -0.474 1 98.31 127 VAL A O 1
ATOM 1031 N N . GLU A 1 128 ? 18.188 16.094 0.732 1 97.19 128 GLU A N 1
ATOM 1032 C CA . GLU A 1 128 ? 19.391 15.625 1.426 1 97.19 128 GLU A CA 1
ATOM 1033 C C . GLU A 1 128 ? 20.078 14.516 0.642 1 97.19 128 GLU A C 1
ATOM 1035 O O . GLU A 1 128 ? 21.156 14.055 1.029 1 97.19 128 GLU A O 1
ATOM 1040 N N . GLY A 1 129 ? 19.391 14.031 -0.384 1 97.31 129 GLY A N 1
ATOM 1041 C CA . GLY A 1 129 ? 20.016 13.023 -1.238 1 97.31 129 GLY A CA 1
ATOM 1042 C C . GLY A 1 129 ? 19.891 11.617 -0.688 1 97.31 129 GLY A C 1
ATOM 1043 O O . GLY A 1 129 ? 20.719 10.75 -0.989 1 97.31 129 GLY A O 1
ATOM 1044 N N . PHE A 1 130 ? 18.875 11.383 0.181 1 97.25 130 PHE A N 1
ATOM 1045 C CA . PHE A 1 130 ? 18.656 10.047 0.714 1 97.25 130 PHE A CA 1
ATOM 1046 C C . PHE A 1 130 ? 17.938 9.172 -0.299 1 97.25 130 PHE A C 1
ATOM 1048 O O . PHE A 1 130 ? 17.938 7.945 -0.179 1 97.25 130 PHE A O 1
ATOM 1055 N N . ALA A 1 131 ? 17.312 9.75 -1.287 1 97.75 131 ALA A N 1
ATOM 1056 C CA . ALA A 1 131 ? 16.688 9.07 -2.416 1 97.75 131 ALA A CA 1
ATOM 1057 C C . ALA A 1 131 ? 17.297 9.523 -3.738 1 97.75 131 ALA A C 1
ATOM 1059 O O . ALA A 1 131 ? 17.547 10.719 -3.941 1 97.75 131 ALA A O 1
ATOM 1060 N N . LYS A 1 132 ? 17.531 8.586 -4.609 1 97.56 132 LYS A N 1
ATOM 1061 C CA . LYS A 1 132 ? 18.016 8.93 -5.945 1 97.56 132 LYS A CA 1
ATOM 1062 C C . LYS A 1 132 ? 16.969 9.727 -6.719 1 97.56 132 LYS A C 1
ATOM 1064 O O . LYS A 1 132 ? 15.766 9.594 -6.461 1 97.56 132 LYS A O 1
ATOM 1069 N N . PRO A 1 133 ? 17.391 10.531 -7.668 1 98.06 133 PRO A N 1
ATOM 1070 C CA . PRO A 1 133 ? 16.438 11.352 -8.438 1 98.06 133 PRO A CA 1
ATOM 1071 C C . PRO A 1 133 ? 15.328 10.516 -9.062 1 98.06 133 PRO A C 1
ATOM 1073 O O . PRO A 1 133 ? 14.156 10.906 -9 1 98.06 133 PRO A O 1
ATOM 1076 N N . ALA A 1 134 ? 15.648 9.383 -9.602 1 97.31 134 ALA A N 1
ATOM 1077 C CA . ALA A 1 134 ? 14.617 8.539 -10.203 1 97.31 134 ALA A CA 1
ATOM 1078 C C . ALA A 1 134 ? 13.602 8.078 -9.164 1 97.31 134 ALA A C 1
ATOM 1080 O O . ALA A 1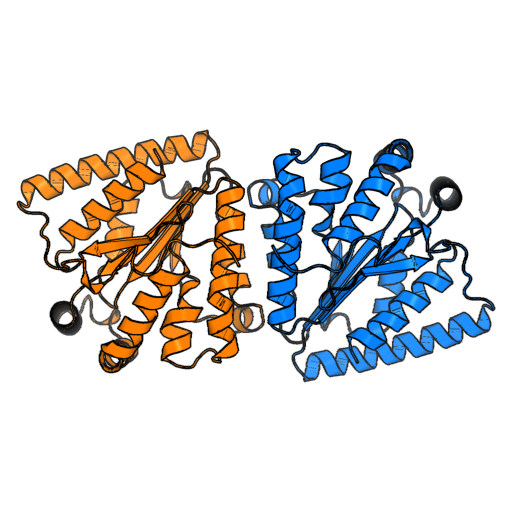 134 ? 12.414 7.953 -9.461 1 97.31 134 ALA A O 1
ATOM 1081 N N . GLU A 1 135 ? 14.07 7.879 -7.918 1 97.5 135 GLU A N 1
ATOM 1082 C CA . GLU A 1 135 ? 13.219 7.398 -6.836 1 97.5 135 GLU A CA 1
ATOM 1083 C C . GLU A 1 135 ? 12.219 8.469 -6.402 1 97.5 135 GLU A C 1
ATOM 1085 O O . GLU A 1 135 ? 11.016 8.211 -6.312 1 97.5 135 GLU A O 1
ATOM 1090 N N . TRP A 1 136 ? 12.672 9.703 -6.121 1 97.94 136 TRP A N 1
ATOM 1091 C CA . TRP A 1 136 ? 11.734 10.695 -5.613 1 97.94 136 TRP A CA 1
ATOM 1092 C C . TRP A 1 136 ? 10.898 11.281 -6.746 1 97.94 136 TRP A C 1
ATOM 1094 O O . TRP A 1 136 ? 9.773 11.727 -6.527 1 97.94 136 TRP A O 1
ATOM 1104 N N . ARG A 1 137 ? 11.383 11.172 -8 1 97.38 137 ARG A N 1
ATOM 1105 C CA . ARG A 1 137 ? 10.578 11.648 -9.117 1 97.38 137 ARG A CA 1
ATOM 1106 C C . ARG A 1 137 ? 9.367 10.758 -9.344 1 97.38 137 ARG A C 1
ATOM 1108 O O . ARG A 1 137 ? 8.258 11.25 -9.586 1 97.38 137 ARG A O 1
ATOM 1115 N N . ARG A 1 138 ? 9.508 9.461 -9.234 1 95.56 138 ARG A N 1
ATOM 1116 C CA . ARG A 1 138 ? 8.359 8.578 -9.453 1 95.56 138 ARG A CA 1
ATOM 1117 C C . ARG A 1 138 ? 7.422 8.602 -8.25 1 95.56 138 ARG A C 1
ATOM 1119 O O . ARG A 1 138 ? 6.273 8.156 -8.344 1 95.56 138 ARG A O 1
ATOM 1126 N N . ALA A 1 139 ? 7.938 9.109 -7.152 1 97.88 139 ALA A N 1
ATOM 1127 C CA . ALA A 1 139 ? 7.172 9.094 -5.91 1 97.88 139 ALA A CA 1
ATOM 1128 C C . ALA A 1 139 ? 5.91 9.945 -6.035 1 97.88 139 ALA A C 1
ATOM 1130 O O . ALA A 1 139 ? 4.91 9.688 -5.363 1 97.88 139 ALA A O 1
ATOM 1131 N N . TYR A 1 140 ? 5.914 10.969 -6.871 1 97.5 140 TYR A N 1
ATOM 1132 C CA . TYR A 1 140 ? 4.719 11.797 -7.02 1 97.5 140 TYR A CA 1
ATOM 1133 C C . TYR A 1 140 ? 3.535 10.961 -7.492 1 97.5 140 TYR A C 1
ATOM 1135 O O . TYR A 1 140 ? 2.443 11.047 -6.926 1 97.5 140 TYR A O 1
ATOM 1143 N N . ASP A 1 141 ? 3.797 10.125 -8.469 1 95.31 141 ASP A N 1
ATOM 1144 C CA . ASP A 1 141 ? 2.74 9.25 -8.961 1 95.31 141 ASP A CA 1
ATOM 1145 C C . ASP A 1 141 ? 2.365 8.195 -7.922 1 95.31 141 ASP A C 1
ATOM 1147 O O . ASP A 1 141 ? 1.193 7.84 -7.789 1 95.31 141 ASP A O 1
ATOM 1151 N N . GLU A 1 142 ? 3.332 7.703 -7.238 1 97.12 142 GLU A N 1
ATOM 1152 C CA . GLU A 1 142 ? 3.092 6.703 -6.207 1 97.12 142 GLU A CA 1
ATOM 1153 C C . GLU A 1 142 ? 2.25 7.273 -5.07 1 97.12 142 GLU A C 1
ATOM 1155 O O . GLU A 1 142 ? 1.309 6.629 -4.602 1 97.12 142 GLU A O 1
ATOM 1160 N N . ILE A 1 143 ? 2.57 8.5 -4.664 1 98.38 143 ILE A N 1
ATOM 1161 C CA . ILE A 1 143 ? 1.844 9.188 -3.602 1 98.38 143 ILE A CA 1
ATOM 1162 C C . ILE A 1 143 ? 0.401 9.438 -4.035 1 98.38 143 ILE A C 1
ATOM 1164 O O . ILE A 1 143 ? -0.537 9.133 -3.293 1 98.38 143 ILE A O 1
ATOM 1168 N N . ASN A 1 144 ? 0.213 9.945 -5.234 1 97.38 144 ASN A N 1
ATOM 1169 C CA . ASN A 1 144 ? -1.131 10.211 -5.734 1 97.38 144 ASN A CA 1
ATOM 1170 C C . ASN A 1 144 ? -1.956 8.93 -5.836 1 97.38 144 ASN A C 1
ATOM 1172 O O . ASN A 1 144 ? -3.146 8.93 -5.523 1 97.38 144 ASN A O 1
ATOM 1176 N N . ALA A 1 145 ? -1.362 7.855 -6.281 1 96.44 145 ALA A N 1
ATOM 1177 C CA . ALA A 1 145 ? -2.059 6.574 -6.359 1 96.44 145 ALA A CA 1
ATOM 1178 C C . ALA A 1 145 ? -2.439 6.07 -4.973 1 96.44 145 ALA A C 1
ATOM 1180 O O . ALA A 1 145 ? -3.566 5.617 -4.758 1 96.44 145 ALA A O 1
ATOM 1181 N N . PHE A 1 146 ? -1.475 6.137 -4.031 1 98.06 146 PHE A N 1
ATOM 1182 C CA . PHE A 1 146 ? -1.69 5.723 -2.652 1 98.06 146 PHE A CA 1
ATOM 1183 C C . PHE A 1 146 ? -2.869 6.473 -2.039 1 98.06 146 PHE A C 1
ATOM 1185 O O . PHE A 1 146 ? -3.807 5.855 -1.532 1 98.06 146 PHE A O 1
ATOM 1192 N N . GLU A 1 147 ? -2.828 7.781 -2.189 1 98.38 147 GLU A N 1
ATOM 1193 C CA . GLU A 1 147 ? -3.887 8.602 -1.613 1 98.38 147 GLU A CA 1
ATOM 1194 C C . GLU A 1 147 ? -5.219 8.359 -2.312 1 98.38 147 GLU A C 1
ATOM 1196 O O . GLU A 1 147 ? -6.266 8.297 -1.662 1 98.38 147 GLU A O 1
ATOM 1201 N N . HIS A 1 148 ? -5.227 8.211 -3.586 1 96.62 148 HIS A N 1
ATOM 1202 C CA . HIS A 1 148 ? -6.461 7.977 -4.328 1 96.62 148 HIS A CA 1
ATOM 1203 C C . HIS A 1 148 ? -7.09 6.645 -3.941 1 96.62 148 HIS A C 1
ATOM 1205 O O . HIS A 1 148 ? -8.312 6.539 -3.838 1 96.62 148 HIS A O 1
ATOM 1211 N N . MET A 1 149 ? -6.301 5.602 -3.775 1 97.06 149 MET A N 1
ATOM 1212 C CA . MET A 1 149 ? -6.832 4.312 -3.342 1 97.06 149 MET A CA 1
ATOM 1213 C C . MET A 1 149 ? -7.574 4.449 -2.016 1 97.06 149 MET A C 1
ATOM 1215 O O . MET A 1 149 ? -8.664 3.891 -1.848 1 97.06 149 MET A O 1
ATOM 1219 N N . LEU A 1 150 ? -7.031 5.215 -1.144 1 98.12 150 LEU A N 1
ATOM 1220 C CA . LEU A 1 150 ? -7.66 5.41 0.159 1 98.12 150 LEU A CA 1
ATOM 1221 C C . LEU A 1 150 ? -8.938 6.234 0.03 1 98.12 150 LEU A C 1
ATOM 1223 O O . LEU A 1 150 ? -9.977 5.863 0.575 1 98.12 150 LEU A O 1
ATOM 1227 N N . THR A 1 151 ? -8.844 7.363 -0.738 1 97.75 151 THR A N 1
ATOM 1228 C CA . THR A 1 151 ? -9.992 8.258 -0.804 1 97.75 151 THR A CA 1
ATOM 1229 C C . THR A 1 151 ? -11.117 7.629 -1.624 1 97.75 151 THR A C 1
ATOM 1231 O O . THR A 1 151 ? -12.297 7.82 -1.321 1 97.75 151 THR A O 1
ATOM 1234 N N . ALA A 1 152 ? -10.789 6.867 -2.635 1 96.25 152 ALA A N 1
ATOM 1235 C CA . ALA A 1 152 ? -11.797 6.16 -3.422 1 96.25 152 ALA A CA 1
ATOM 1236 C C . ALA A 1 152 ? -12.508 5.102 -2.58 1 96.25 152 ALA A C 1
ATOM 1238 O O . ALA A 1 152 ? -13.633 4.707 -2.891 1 96.25 152 ALA A O 1
ATOM 1239 N N . ASP A 1 153 ? -11.828 4.645 -1.544 1 96.75 153 ASP A N 1
ATOM 1240 C CA . ASP A 1 153 ? -12.414 3.66 -0.635 1 96.75 153 ASP A CA 1
ATOM 1241 C C . ASP A 1 153 ? -13.141 4.344 0.518 1 96.75 153 ASP A C 1
ATOM 1243 O O . ASP A 1 153 ? -13.539 3.688 1.482 1 96.75 153 ASP A O 1
ATOM 1247 N N . GLY A 1 154 ? -13.219 5.66 0.5 1 96.81 154 GLY A N 1
ATOM 1248 C CA . GLY A 1 154 ? -14.062 6.371 1.442 1 96.81 154 GLY A CA 1
ATOM 1249 C C . GLY A 1 154 ? -13.281 7.07 2.541 1 96.81 154 GLY A C 1
ATOM 1250 O O . GLY A 1 154 ? -13.875 7.684 3.434 1 96.81 154 GLY A O 1
ATOM 1251 N N . VAL A 1 155 ? -12 6.949 2.521 1 98.44 155 VAL A N 1
ATOM 1252 C CA . VAL A 1 155 ? -11.195 7.66 3.508 1 98.44 155 VAL A CA 1
ATOM 1253 C C . VAL A 1 155 ? -11.25 9.164 3.234 1 98.44 155 VAL A C 1
ATOM 1255 O O . VAL A 1 155 ? -10.953 9.609 2.125 1 98.44 155 VAL A O 1
ATOM 1258 N N . ARG A 1 156 ? -11.633 9.922 4.191 1 98.44 156 ARG A N 1
ATOM 1259 C CA . ARG A 1 156 ? -11.555 11.375 4.086 1 98.44 156 ARG A CA 1
ATOM 1260 C C . ARG A 1 156 ? -10.156 11.875 4.453 1 98.44 156 ARG A C 1
ATOM 1262 O O . ARG A 1 156 ? -9.586 11.453 5.461 1 98.44 156 ARG A O 1
ATOM 1269 N N . MET A 1 157 ? -9.664 12.758 3.58 1 98.56 157 MET A N 1
ATOM 1270 C CA . MET A 1 157 ? -8.266 13.133 3.764 1 98.56 157 MET A CA 1
ATOM 1271 C C . MET A 1 157 ? -8.094 14.648 3.648 1 98.56 157 MET A C 1
ATOM 1273 O O . MET A 1 157 ? -8.711 15.281 2.793 1 98.56 157 MET A O 1
ATOM 1277 N N . VAL A 1 158 ? -7.27 15.195 4.523 1 98.31 158 VAL A N 1
ATOM 1278 C CA . VAL A 1 158 ? -6.805 16.578 4.418 1 98.31 158 VAL A CA 1
ATOM 1279 C C . VAL A 1 158 ? -5.312 16.641 4.727 1 98.31 158 VAL A C 1
ATOM 1281 O O . VAL A 1 158 ? -4.809 15.883 5.559 1 98.31 158 VAL A O 1
ATOM 1284 N N . LYS A 1 159 ? -4.645 17.453 4.031 1 98.88 159 LYS A N 1
ATOM 1285 C CA . LYS A 1 159 ? -3.205 17.625 4.207 1 98.88 159 LYS A CA 1
ATOM 1286 C C . LYS A 1 159 ? -2.848 19.062 4.543 1 98.88 159 LYS A C 1
ATOM 1288 O O . LYS A 1 159 ? -3.291 19.984 3.865 1 98.88 159 LYS A O 1
ATOM 1293 N N . PHE A 1 160 ? -2.047 19.219 5.578 1 98.88 160 PHE A N 1
ATOM 1294 C CA . PHE A 1 160 ? -1.64 20.562 6 1 98.88 160 PHE A CA 1
ATOM 1295 C C . PHE A 1 160 ? -0.15 20.766 5.762 1 98.88 160 PHE A C 1
ATOM 1297 O O . PHE A 1 160 ? 0.658 19.875 6.008 1 98.88 160 PHE A O 1
ATOM 1304 N N . PHE A 1 161 ? 0.125 21.922 5.266 1 98.88 161 PHE A N 1
ATOM 1305 C CA . PHE A 1 161 ? 1.489 22.438 5.332 1 98.88 161 PHE A CA 1
ATOM 1306 C C . PHE A 1 161 ? 1.554 23.703 6.18 1 98.88 161 PHE A C 1
ATOM 1308 O O . PHE A 1 161 ? 1.053 24.75 5.777 1 98.88 161 PHE A O 1
ATOM 1315 N N . ILE A 1 162 ? 2.125 23.641 7.324 1 98.75 162 ILE A N 1
ATOM 1316 C CA . ILE A 1 162 ? 2.221 24.812 8.188 1 98.75 162 ILE A CA 1
ATOM 1317 C C . ILE A 1 162 ? 3.396 25.688 7.754 1 98.75 162 ILE A C 1
ATOM 1319 O O . ILE A 1 162 ? 4.555 25.297 7.918 1 98.75 162 ILE A O 1
ATOM 1323 N N . HIS A 1 163 ? 3.076 26.891 7.262 1 98.69 163 HIS A N 1
ATOM 1324 C CA . HIS A 1 163 ? 4.031 27.781 6.602 1 98.69 163 HIS A CA 1
ATOM 1325 C C . HIS A 1 163 ? 4.453 28.906 7.523 1 98.69 163 HIS A C 1
ATOM 1327 O O . HIS A 1 163 ? 3.607 29.641 8.055 1 98.69 163 HIS A O 1
ATOM 1333 N N . ILE A 1 164 ? 5.699 29.047 7.766 1 98.31 164 ILE A N 1
ATOM 1334 C CA . ILE A 1 164 ? 6.27 30.172 8.484 1 98.31 164 ILE A CA 1
ATOM 1335 C C . ILE A 1 164 ? 7.391 30.797 7.66 1 98.31 164 ILE A C 1
ATOM 1337 O O . ILE A 1 164 ? 7.953 30.156 6.773 1 98.31 164 ILE A O 1
ATOM 1341 N N . ASP A 1 165 ? 7.656 32.031 7.926 1 97.56 165 ASP A N 1
ATOM 1342 C CA . ASP A 1 165 ? 8.773 32.656 7.215 1 97.56 165 ASP A CA 1
ATOM 1343 C C . ASP A 1 165 ? 10.102 32.312 7.891 1 97.56 165 ASP A C 1
ATOM 1345 O O . ASP A 1 165 ? 10.125 31.828 9.023 1 97.56 165 ASP A O 1
ATOM 1349 N N . LYS A 1 166 ? 11.094 32.562 7.133 1 97.19 166 LYS A N 1
ATOM 1350 C CA . LYS A 1 166 ? 12.445 32.219 7.57 1 97.19 166 LYS A CA 1
ATOM 1351 C C . LYS A 1 166 ? 12.805 32.938 8.867 1 97.19 166 LYS A C 1
ATOM 1353 O O . LYS A 1 166 ? 13.469 32.375 9.742 1 97.19 166 LYS A O 1
ATOM 1358 N N . LYS A 1 167 ? 12.438 34.125 9.055 1 97.75 167 LYS A N 1
ATOM 1359 C CA . LYS A 1 167 ? 12.703 34.906 10.25 1 97.75 167 LYS A CA 1
ATOM 1360 C C . LYS A 1 167 ? 12.055 34.281 11.477 1 97.75 167 LYS A C 1
ATOM 1362 O O . LYS A 1 167 ? 12.688 34.156 12.523 1 97.75 167 LYS A O 1
ATOM 1367 N N . THR A 1 168 ? 10.82 33.969 11.305 1 98.19 168 THR A N 1
ATOM 1368 C CA . THR A 1 168 ? 10.094 33.312 12.398 1 98.19 168 THR A CA 1
ATOM 1369 C C . THR A 1 168 ? 10.758 32 12.805 1 98.19 168 THR A C 1
ATOM 1371 O O . THR A 1 168 ? 10.891 31.719 13.992 1 98.19 168 THR A O 1
ATOM 1374 N N . GLN A 1 169 ? 11.148 31.188 11.82 1 98 169 GLN A N 1
ATOM 1375 C CA . GLN A 1 169 ? 11.844 29.938 12.125 1 98 169 GLN A CA 1
ATOM 1376 C C . GLN A 1 169 ? 13.086 30.188 12.969 1 98 169 GLN A C 1
ATOM 1378 O O . GLN A 1 169 ? 13.312 29.5 13.961 1 98 169 GLN A O 1
ATOM 1383 N N . LEU A 1 170 ? 13.867 31.188 12.57 1 97.25 170 LEU A N 1
ATOM 1384 C CA . LEU A 1 170 ? 15.094 31.516 13.289 1 97.25 170 LEU A CA 1
ATOM 1385 C C . LEU A 1 170 ? 14.781 31.922 14.727 1 97.25 170 LEU A C 1
ATOM 1387 O O . LEU A 1 170 ? 15.461 31.484 15.656 1 97.25 170 LEU A O 1
ATOM 1391 N N . LEU A 1 171 ? 13.828 32.75 14.867 1 97.69 171 LEU A N 1
ATOM 1392 C CA . LEU A 1 171 ? 13.414 33.188 16.203 1 97.69 171 LEU A CA 1
ATOM 1393 C C . LEU A 1 171 ? 13.055 32 17.078 1 97.69 171 LEU A C 1
ATOM 1395 O O . LEU A 1 171 ? 13.445 31.938 18.234 1 97.69 171 LEU A O 1
ATOM 1399 N N . ARG A 1 172 ? 12.359 31.078 16.547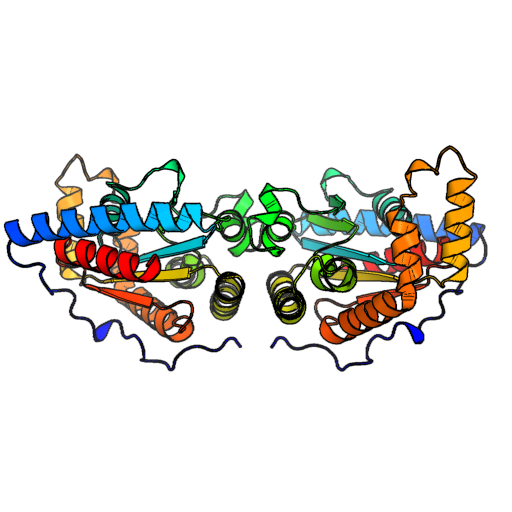 1 97.44 172 ARG A N 1
ATOM 1400 C CA . ARG A 1 172 ? 11.914 29.922 17.312 1 97.44 172 ARG A CA 1
ATOM 1401 C C . ARG A 1 172 ? 13.078 28.984 17.594 1 97.44 172 ARG A C 1
ATOM 1403 O O . ARG A 1 172 ? 13.117 28.328 18.656 1 97.44 172 ARG A O 1
ATOM 1410 N N . PHE A 1 173 ? 14 28.859 16.641 1 96.62 173 PHE A N 1
ATOM 1411 C CA . PHE A 1 173 ? 15.227 28.125 16.922 1 96.62 173 PHE A CA 1
ATOM 1412 C C . PHE A 1 173 ? 15.945 28.703 18.141 1 96.62 173 PHE A C 1
ATOM 1414 O O . PHE A 1 173 ? 16.344 27.969 19.047 1 96.62 173 PHE A O 1
ATOM 1421 N N . ARG A 1 174 ? 16.031 30 18.219 1 96.38 174 ARG A N 1
ATOM 1422 C CA . ARG A 1 174 ? 16.734 30.688 19.297 1 96.38 174 ARG A CA 1
ATOM 1423 C C . ARG A 1 174 ? 15.984 30.516 20.609 1 96.38 174 ARG A C 1
ATOM 1425 O O . ARG A 1 174 ? 16.609 30.328 21.672 1 96.38 174 ARG A O 1
ATOM 1432 N N . GLU A 1 175 ? 14.703 30.625 20.5 1 96.31 175 GLU A N 1
ATOM 1433 C CA . GLU A 1 175 ? 13.891 30.422 21.688 1 96.31 175 GLU A CA 1
ATOM 1434 C C . GLU A 1 175 ? 14.094 29.016 22.25 1 96.31 175 GLU A C 1
ATOM 1436 O O . GLU A 1 175 ? 14.156 28.828 23.469 1 96.31 175 GLU A O 1
ATOM 1441 N N . ARG A 1 176 ? 14.117 28 21.344 1 94.31 176 ARG A N 1
ATOM 1442 C CA . ARG A 1 176 ? 14.344 26.609 21.75 1 94.31 176 ARG A CA 1
ATOM 1443 C C . ARG A 1 176 ? 15.719 26.469 22.406 1 94.31 176 ARG A C 1
ATOM 1445 O O . ARG A 1 176 ? 15.867 25.75 23.391 1 94.31 176 ARG A O 1
ATOM 1452 N N . GLU A 1 177 ? 16.656 27.156 21.844 1 93.5 177 GLU A N 1
ATOM 1453 C CA . GLU A 1 177 ? 18.016 27.109 22.406 1 93.5 177 GLU A CA 1
ATOM 1454 C C . GLU A 1 177 ? 18.062 27.703 23.797 1 93.5 177 GLU A C 1
ATOM 1456 O O . GLU A 1 177 ? 18.781 27.203 24.672 1 93.5 177 GLU A O 1
ATOM 1461 N N . ALA A 1 178 ? 17.297 28.672 24.062 1 94.88 178 ALA A N 1
ATOM 1462 C CA . ALA A 1 178 ? 17.344 29.438 25.297 1 94.88 178 ALA A CA 1
ATOM 1463 C C . ALA A 1 178 ? 16.516 28.766 26.391 1 94.88 178 ALA A C 1
ATOM 1465 O O . ALA A 1 178 ? 16.719 29.016 27.578 1 94.88 178 ALA A O 1
ATOM 1466 N N . ASP A 1 179 ? 15.648 28.016 25.969 1 94.19 179 ASP A N 1
ATOM 1467 C CA . ASP A 1 179 ? 14.75 27.375 26.922 1 94.19 179 ASP A CA 1
ATOM 1468 C C . ASP A 1 179 ? 15.203 25.938 27.203 1 94.19 179 ASP A C 1
ATOM 1470 O O . ASP A 1 179 ? 15.047 25.062 26.359 1 94.19 179 ASP A O 1
ATOM 1474 N N . PRO A 1 180 ? 15.641 25.656 28.406 1 92.69 180 PRO A N 1
ATOM 1475 C CA . PRO A 1 180 ? 16.125 24.312 28.734 1 92.69 180 PRO A CA 1
ATOM 1476 C C . PRO A 1 180 ? 15.078 23.234 28.484 1 92.69 180 PRO A C 1
ATOM 1478 O O . PRO A 1 180 ? 15.422 22.094 28.156 1 92.69 180 PRO A O 1
ATOM 1481 N N . ALA A 1 181 ? 13.867 23.578 28.625 1 92.75 181 ALA A N 1
ATOM 1482 C CA . ALA A 1 181 ? 12.773 22.609 28.469 1 92.75 181 ALA A CA 1
ATOM 1483 C C . ALA A 1 181 ? 12.484 22.344 27 1 92.75 181 ALA A C 1
ATOM 1485 O O . ALA A 1 181 ? 11.773 21.391 26.672 1 92.75 181 ALA A O 1
ATOM 1486 N N . LYS A 1 182 ? 13.078 23.078 26.141 1 91.44 182 LYS A N 1
ATOM 1487 C CA . LYS A 1 182 ? 12.766 22.953 24.719 1 91.44 182 LYS A CA 1
ATOM 1488 C C . LYS A 1 182 ? 14.031 22.672 23.906 1 91.44 182 LYS A C 1
ATOM 1490 O O . LYS A 1 182 ? 13.953 22.391 22.703 1 91.44 182 LYS A O 1
ATOM 1495 N N . ARG A 1 183 ? 15.148 22.688 24.438 1 89.5 183 ARG A N 1
ATOM 1496 C CA . ARG A 1 183 ? 16.438 22.531 23.766 1 89.5 183 ARG A CA 1
ATOM 1497 C C . ARG A 1 183 ? 16.5 21.188 23.031 1 89.5 183 ARG A C 1
ATOM 1499 O O . ARG A 1 183 ? 17.125 21.094 21.969 1 89.5 183 ARG A O 1
ATOM 1506 N N . TYR A 1 184 ? 15.82 20.203 23.594 1 89.5 184 TYR A N 1
ATOM 1507 C CA . TYR A 1 184 ? 15.883 18.859 23.031 1 89.5 184 TYR A CA 1
ATOM 1508 C C . TYR A 1 184 ? 15.219 18.812 21.672 1 89.5 184 TYR A C 1
ATOM 1510 O O . TYR A 1 184 ? 15.43 17.859 20.906 1 89.5 184 TYR A O 1
ATOM 1518 N N . LYS A 1 185 ? 14.422 19.781 21.328 1 91.56 185 LYS A N 1
ATOM 1519 C CA . LYS A 1 185 ? 13.664 19.812 20.078 1 91.56 185 LYS A CA 1
ATOM 1520 C C . LYS A 1 185 ? 14.539 20.281 18.922 1 91.56 185 LYS A C 1
ATOM 1522 O O . LYS A 1 185 ? 14.117 20.25 17.766 1 91.56 185 LYS A O 1
ATOM 1527 N N . LEU A 1 186 ? 15.711 20.75 19.297 1 91.06 186 LEU A N 1
ATOM 1528 C CA . LEU A 1 186 ? 16.609 21.25 18.266 1 91.06 186 LEU A CA 1
ATOM 1529 C C . LEU A 1 186 ? 17.766 20.281 18.031 1 91.06 186 LEU A C 1
ATOM 1531 O O . LEU A 1 186 ? 18.438 19.875 18.969 1 91.06 186 LEU A O 1
ATOM 1535 N N . GLY A 1 187 ? 17.953 19.875 16.781 1 87 187 GLY A N 1
ATOM 1536 C CA . GLY A 1 187 ? 19.094 19.047 16.391 1 87 187 GLY A CA 1
ATOM 1537 C C . GLY A 1 187 ? 19.906 19.641 15.258 1 87 187 GLY A C 1
ATOM 1538 O O . GLY A 1 187 ? 19.484 20.625 14.641 1 87 187 GLY A O 1
ATOM 1539 N N . PRO A 1 188 ? 21.078 19.125 15.086 1 88.44 188 PRO A N 1
ATOM 1540 C CA . PRO A 1 188 ? 21.953 19.641 14.023 1 88.44 188 PRO A CA 1
ATOM 1541 C C . PRO A 1 188 ? 21.266 19.672 12.656 1 88.44 188 PRO A C 1
ATOM 1543 O O . PRO A 1 188 ? 21.562 20.531 11.828 1 88.44 188 PRO A O 1
ATOM 1546 N N . GLU A 1 189 ? 20.391 18.875 12.5 1 89.94 189 GLU A N 1
ATOM 1547 C CA . GLU A 1 189 ? 19.703 18.781 11.219 1 89.94 189 GLU A CA 1
ATOM 1548 C C . GLU A 1 189 ? 18.828 20 10.969 1 89.94 189 GLU A C 1
ATOM 1550 O O . GLU A 1 189 ? 18.625 20.406 9.82 1 89.94 189 GLU A O 1
ATOM 1555 N N . ASP A 1 190 ? 18.375 20.578 11.992 1 92.25 190 ASP A N 1
ATOM 1556 C CA . ASP A 1 190 ? 17.484 21.734 11.852 1 92.25 190 ASP A CA 1
ATOM 1557 C C . ASP A 1 190 ? 18.219 22.906 11.203 1 92.25 190 ASP A C 1
ATOM 1559 O O . ASP A 1 190 ? 17.703 23.531 10.281 1 92.25 190 ASP A O 1
ATOM 1563 N N . TRP A 1 191 ? 19.422 23.078 11.664 1 92.88 191 TRP A N 1
ATOM 1564 C CA . TRP A 1 191 ? 20.219 24.188 11.117 1 92.88 191 TRP A CA 1
ATOM 1565 C C . TRP A 1 191 ? 20.656 23.891 9.688 1 92.88 191 TRP A C 1
ATOM 1567 O O . TRP A 1 191 ? 20.672 24.781 8.836 1 92.88 191 TRP A O 1
ATOM 1577 N N . ARG A 1 192 ? 20.953 22.688 9.461 1 92.44 192 ARG A N 1
ATOM 1578 C CA . ARG A 1 192 ? 21.328 22.266 8.117 1 92.44 192 ARG A CA 1
ATOM 1579 C C . ARG A 1 192 ? 20.172 22.453 7.137 1 92.44 192 ARG A C 1
ATOM 1581 O O . ARG A 1 192 ? 20.375 22.922 6.016 1 92.44 192 ARG A O 1
ATOM 1588 N N . ASN A 1 193 ? 19.047 22.078 7.586 1 93.5 193 ASN A N 1
ATOM 1589 C CA . ASN A 1 193 ? 17.859 22.25 6.758 1 93.5 193 ASN A CA 1
ATOM 1590 C C . ASN A 1 193 ? 17.578 23.719 6.461 1 93.5 193 ASN A C 1
ATOM 1592 O O . ASN A 1 193 ? 17.219 24.078 5.332 1 93.5 193 ASN A O 1
ATOM 1596 N N . ARG A 1 194 ? 17.734 24.516 7.484 1 95.31 194 ARG A N 1
ATOM 1597 C CA . ARG A 1 194 ? 17.5 25.938 7.305 1 95.31 194 ARG A CA 1
ATOM 1598 C C . ARG A 1 194 ? 18.453 26.516 6.262 1 95.31 194 ARG A C 1
ATOM 1600 O O . ARG A 1 194 ? 18.078 27.406 5.5 1 95.31 194 ARG A O 1
ATOM 1607 N N . ALA A 1 195 ? 19.703 26 6.242 1 96.12 195 ALA A N 1
ATOM 1608 C CA . ALA A 1 195 ? 20.703 26.469 5.281 1 96.12 195 ALA A CA 1
ATOM 1609 C C . ALA A 1 195 ? 20.281 26.125 3.852 1 96.12 195 ALA A C 1
ATOM 1611 O O . ALA A 1 195 ? 20.719 26.781 2.9 1 96.12 195 ALA A O 1
ATOM 1612 N N . LYS A 1 196 ? 19.422 25.203 3.709 1 97.5 196 LYS A N 1
ATOM 1613 C CA . LYS A 1 196 ? 18.953 24.766 2.396 1 97.5 196 LYS A CA 1
ATOM 1614 C C . LYS A 1 196 ? 17.531 25.234 2.131 1 97.5 196 LYS A C 1
ATOM 1616 O O . LYS A 1 196 ? 16.766 24.562 1.438 1 97.5 196 LYS A O 1
ATOM 1621 N N . TRP A 1 197 ? 17.203 26.344 2.65 1 97.56 197 TRP A N 1
ATOM 1622 C CA . TRP A 1 197 ? 15.852 26.859 2.639 1 97.56 197 TRP A CA 1
ATOM 1623 C C . TRP A 1 197 ? 15.297 26.922 1.217 1 97.56 197 TRP A C 1
ATOM 1625 O O . TRP A 1 197 ? 14.188 26.453 0.958 1 97.56 197 TRP A O 1
ATOM 1635 N N . LYS A 1 198 ? 16.094 27.438 0.278 1 97.62 198 LYS A N 1
ATOM 1636 C CA . LYS A 1 198 ? 15.617 27.609 -1.093 1 97.62 198 LYS A CA 1
ATOM 1637 C C . LYS A 1 198 ? 15.336 26.266 -1.759 1 97.62 198 LYS A C 1
ATOM 1639 O O . LYS A 1 198 ? 14.383 26.141 -2.531 1 97.62 198 LYS A O 1
ATOM 1644 N N . LYS A 1 199 ? 16.156 25.297 -1.484 1 98.25 199 LYS A N 1
ATOM 1645 C CA . LYS A 1 199 ? 15.938 23.969 -2.035 1 98.25 199 LYS A CA 1
ATOM 1646 C C . LYS A 1 199 ? 14.656 23.344 -1.494 1 98.25 199 LYS A C 1
ATOM 1648 O O . LYS A 1 199 ? 13.875 22.75 -2.248 1 98.25 199 LYS A O 1
ATOM 1653 N N . TYR A 1 200 ? 14.461 23.5 -0.239 1 98.25 200 TYR A N 1
ATOM 1654 C CA . TYR A 1 200 ? 13.242 22.984 0.374 1 98.25 200 TYR A CA 1
ATOM 1655 C C . TYR A 1 200 ? 12.023 23.734 -0.143 1 98.25 200 TYR A C 1
ATOM 1657 O O . TYR A 1 200 ? 10.977 23.141 -0.406 1 98.25 200 TYR A O 1
ATOM 1665 N N . GLU A 1 201 ? 12.156 25 -0.228 1 98.12 201 GLU A N 1
ATOM 1666 C CA . GLU A 1 201 ? 11.047 25.812 -0.725 1 98.12 201 GLU A CA 1
ATOM 1667 C C . GLU A 1 201 ? 10.602 25.344 -2.109 1 98.12 201 GLU A C 1
ATOM 1669 O O . GLU A 1 201 ? 9.406 25.234 -2.373 1 98.12 201 GLU A O 1
ATOM 1674 N N . ALA A 1 202 ? 11.547 25.125 -2.994 1 98.25 202 ALA A N 1
ATOM 1675 C CA . ALA A 1 202 ? 11.25 24.625 -4.336 1 98.25 202 ALA A CA 1
ATOM 1676 C C . ALA A 1 202 ? 10.594 23.25 -4.281 1 98.25 202 ALA A C 1
ATOM 1678 O O . ALA A 1 202 ? 9.633 22.984 -5.004 1 98.25 202 ALA A O 1
ATOM 1679 N N . ALA A 1 203 ? 11.094 22.375 -3.428 1 98.69 203 ALA A N 1
ATOM 1680 C CA . ALA A 1 203 ? 10.539 21.031 -3.275 1 98.69 203 ALA A CA 1
ATOM 1681 C C . ALA A 1 203 ? 9.109 21.078 -2.748 1 98.69 203 ALA A C 1
ATOM 1683 O O . ALA A 1 203 ? 8.242 20.328 -3.213 1 98.69 203 ALA A O 1
ATOM 1684 N N . ILE A 1 204 ? 8.875 21.953 -1.818 1 98.62 204 ILE A N 1
ATOM 1685 C CA . ILE A 1 204 ? 7.547 22.109 -1.226 1 98.62 204 ILE A CA 1
ATOM 1686 C C . ILE A 1 204 ? 6.559 22.594 -2.287 1 98.62 204 ILE A C 1
ATOM 1688 O O . ILE A 1 204 ? 5.453 22.062 -2.396 1 98.62 204 ILE A O 1
ATOM 1692 N N . GLN A 1 205 ? 6.973 23.562 -3.023 1 98.56 205 GLN A N 1
ATOM 1693 C CA . GLN A 1 205 ? 6.078 24.062 -4.062 1 98.56 205 GLN A CA 1
ATOM 1694 C C . GLN A 1 205 ? 5.746 22.984 -5.074 1 98.56 205 GLN A C 1
ATOM 1696 O O . GLN A 1 205 ? 4.594 22.828 -5.488 1 98.56 205 GLN A O 1
ATOM 1701 N N . GLU A 1 206 ? 6.746 22.234 -5.473 1 98.31 206 GLU A N 1
ATOM 1702 C CA . GLU A 1 206 ? 6.492 21.156 -6.414 1 98.31 206 GLU A CA 1
ATOM 1703 C C . GLU A 1 206 ? 5.578 20.094 -5.797 1 98.31 206 GLU A C 1
ATOM 1705 O O . GLU A 1 206 ? 4.719 19.531 -6.48 1 98.31 206 GLU A O 1
ATOM 1710 N N . MET A 1 207 ? 5.816 19.766 -4.523 1 98.69 207 MET A N 1
ATOM 1711 C CA . MET A 1 207 ? 4.938 18.859 -3.791 1 98.69 207 MET A CA 1
ATOM 1712 C C . MET A 1 207 ? 3.488 19.328 -3.871 1 98.69 207 MET A C 1
ATOM 1714 O O . MET A 1 207 ? 2.604 18.547 -4.23 1 98.69 207 MET A O 1
ATOM 1718 N N . LEU A 1 208 ? 3.258 20.594 -3.605 1 98.5 208 LEU A N 1
ATOM 1719 C CA . LEU A 1 208 ? 1.91 21.156 -3.652 1 98.5 208 LEU A CA 1
ATOM 1720 C C . LEU A 1 208 ? 1.334 21.062 -5.062 1 98.5 208 LEU A C 1
ATOM 1722 O O . LEU A 1 208 ? 0.195 20.625 -5.246 1 98.5 208 LEU A O 1
ATOM 1726 N N . ASP A 1 209 ? 2.129 21.375 -6.012 1 97.94 209 ASP A N 1
ATOM 1727 C CA . ASP A 1 209 ? 1.693 21.422 -7.402 1 97.94 209 ASP A CA 1
ATOM 1728 C C . ASP A 1 209 ? 1.31 20.031 -7.895 1 97.94 209 ASP A C 1
ATOM 1730 O O . ASP A 1 209 ? 0.349 19.875 -8.656 1 97.94 209 ASP A O 1
ATOM 1734 N N . ARG A 1 210 ? 2.016 19.078 -7.445 1 97.75 210 ARG A N 1
ATOM 1735 C CA . ARG A 1 210 ? 1.907 17.766 -8.078 1 97.75 210 ARG A CA 1
ATOM 1736 C C . ARG A 1 210 ? 1.002 16.844 -7.266 1 97.75 210 ARG A C 1
ATOM 1738 O O . ARG A 1 210 ? 0.693 15.727 -7.699 1 97.75 210 ARG A O 1
ATOM 1745 N N . THR A 1 211 ? 0.55 17.297 -6.082 1 98.25 211 THR A N 1
ATOM 1746 C CA . THR A 1 211 ? -0.153 16.312 -5.266 1 98.25 211 THR A CA 1
ATOM 1747 C C . THR A 1 211 ? -1.41 16.906 -4.648 1 98.25 211 THR A C 1
ATOM 1749 O O . THR A 1 211 ? -2.104 16.25 -3.869 1 98.25 211 THR A O 1
ATOM 1752 N N . HIS A 1 212 ? -1.676 18.188 -4.941 1 98.25 212 HIS A N 1
ATOM 1753 C CA . HIS A 1 212 ? -2.965 18.75 -4.57 1 98.25 212 HIS A CA 1
ATOM 1754 C C . HIS A 1 212 ? -4.082 18.219 -5.453 1 98.25 212 HIS A C 1
ATOM 1756 O O . HIS A 1 212 ? -4.066 18.406 -6.672 1 98.25 212 HIS A O 1
ATOM 1762 N N . ARG A 1 213 ? -5.004 17.547 -4.828 1 96.81 213 ARG A N 1
ATOM 1763 C CA . ARG A 1 213 ? -6.137 16.938 -5.527 1 96.81 213 ARG A CA 1
ATOM 1764 C C . ARG A 1 213 ? -7.449 17.266 -4.82 1 96.81 213 ARG A C 1
ATOM 1766 O O . ARG A 1 213 ? -7.469 17.516 -3.613 1 96.81 213 ARG A O 1
ATOM 1773 N N . PRO A 1 214 ? -8.562 17.203 -5.531 1 95.12 214 PRO A N 1
ATOM 1774 C CA . PRO A 1 214 ? -9.852 17.453 -4.891 1 95.12 214 PRO A CA 1
ATOM 1775 C C . PRO A 1 214 ? -10.156 16.469 -3.768 1 95.12 214 PRO A C 1
ATOM 1777 O O . PRO A 1 214 ? -10.758 16.844 -2.754 1 95.12 214 PRO A O 1
ATOM 1780 N N . ASP A 1 215 ? -9.742 15.211 -3.938 1 95.56 215 ASP A N 1
ATOM 1781 C CA . ASP A 1 215 ? -10.055 14.195 -2.939 1 95.56 215 ASP A CA 1
ATOM 1782 C C . ASP A 1 215 ? -8.969 14.117 -1.873 1 95.56 215 ASP A C 1
ATOM 1784 O O . ASP A 1 215 ? -9.109 13.383 -0.888 1 95.56 215 ASP A O 1
ATOM 1788 N N . ALA A 1 216 ? -7.926 14.828 -2.049 1 97.56 216 ALA A N 1
ATOM 1789 C CA . ALA A 1 216 ? -6.812 14.883 -1.104 1 97.56 216 ALA A CA 1
ATOM 1790 C C . ALA A 1 216 ? -6.168 16.266 -1.097 1 97.56 216 ALA A C 1
ATOM 1792 O O . ALA A 1 216 ? -5 16.422 -1.469 1 97.56 216 ALA A O 1
ATOM 1793 N N . PRO A 1 217 ? -6.812 17.234 -0.607 1 97.88 217 PRO A N 1
ATOM 1794 C CA . PRO A 1 217 ? -6.395 18.625 -0.78 1 97.88 217 PRO A CA 1
ATOM 1795 C C . PRO A 1 217 ? -5.301 19.031 0.2 1 97.88 217 PRO A C 1
ATOM 1797 O O . PRO A 1 217 ? -5.297 18.594 1.352 1 97.88 217 PRO A O 1
ATOM 1800 N N . TRP A 1 218 ? -4.449 19.906 -0.304 1 98.5 218 TRP A N 1
ATOM 1801 C CA . TRP A 1 218 ? -3.504 20.625 0.549 1 98.5 218 TRP A CA 1
ATOM 1802 C C . TRP A 1 218 ? -4.105 21.922 1.064 1 98.5 218 TRP A C 1
ATOM 1804 O O . TRP A 1 218 ? -4.777 22.641 0.32 1 98.5 218 TRP A O 1
ATOM 1814 N N . HIS A 1 219 ? -3.85 22.188 2.279 1 98.25 219 HIS A N 1
ATOM 1815 C CA . HIS A 1 219 ? -4.102 23.5 2.893 1 98.25 219 HIS A CA 1
ATOM 1816 C C . HIS A 1 219 ? -2.818 24.094 3.465 1 98.25 219 HIS A C 1
ATOM 1818 O O . HIS A 1 219 ? -2.277 23.578 4.449 1 98.25 219 HIS A O 1
ATOM 1824 N N . VAL A 1 220 ? -2.379 25.125 2.834 1 98.56 220 VAL A N 1
ATOM 1825 C CA . VAL A 1 220 ? -1.236 25.844 3.387 1 98.56 220 VAL A CA 1
ATOM 1826 C C . VAL A 1 220 ? -1.703 26.766 4.5 1 98.56 220 VAL A C 1
ATOM 1828 O O . VAL A 1 220 ? -2.48 27.703 4.254 1 98.56 220 VAL A O 1
ATOM 1831 N N . VAL A 1 221 ? -1.198 26.531 5.68 1 98.5 221 VAL A N 1
ATOM 1832 C CA . VAL A 1 221 ? -1.688 27.234 6.871 1 98.5 221 VAL A CA 1
ATOM 1833 C C . VAL A 1 221 ? -0.653 28.25 7.34 1 98.5 221 VAL A C 1
ATOM 1835 O O . VAL A 1 221 ? 0.493 27.891 7.625 1 98.5 221 VAL A O 1
ATOM 1838 N N . PRO A 1 222 ? -1.078 29.531 7.422 1 98.31 222 PRO A N 1
ATOM 1839 C CA . PRO A 1 222 ? -0.164 30.484 8.055 1 98.31 222 PRO A CA 1
ATOM 1840 C C . PRO A 1 222 ? 0.215 30.094 9.477 1 98.31 222 PRO A C 1
ATOM 1842 O O . PRO A 1 222 ? -0.661 29.797 10.289 1 98.31 222 PRO A O 1
ATOM 1845 N N . GLY A 1 223 ? 1.552 30.141 9.742 1 98.25 223 GLY A N 1
ATOM 1846 C CA . GLY A 1 223 ? 1.972 29.547 11 1 98.25 223 GLY A CA 1
ATOM 1847 C C . GLY A 1 223 ? 2.852 30.469 11.836 1 98.25 223 GLY A C 1
ATOM 1848 O O . GLY A 1 223 ? 3.395 30.047 12.859 1 98.25 223 GLY A O 1
ATOM 1849 N N . ASN A 1 224 ? 3.049 31.734 11.367 1 98.31 224 ASN A N 1
ATOM 1850 C CA . ASN A 1 224 ? 3.807 32.656 12.227 1 98.31 224 ASN A CA 1
ATOM 1851 C C . ASN A 1 224 ? 3.139 32.812 13.586 1 98.31 224 ASN A C 1
ATOM 1853 O O . ASN A 1 224 ? 3.816 32.875 14.609 1 98.31 224 ASN A O 1
ATOM 1857 N N . ASP A 1 225 ? 1.878 33 13.531 1 98.25 225 ASP A N 1
ATOM 1858 C CA . ASP A 1 225 ? 1.092 32.969 14.758 1 98.25 225 ASP A CA 1
ATOM 1859 C C . ASP A 1 225 ? 0.559 31.547 15.016 1 98.25 225 ASP A C 1
ATOM 1861 O O . ASP A 1 225 ? -0.354 31.094 14.328 1 98.25 225 ASP A O 1
ATOM 1865 N N . LYS A 1 226 ? 1.051 30.922 16.094 1 97.81 226 LYS A N 1
ATOM 1866 C CA . LYS A 1 226 ? 0.68 29.547 16.406 1 97.81 226 LYS A CA 1
ATOM 1867 C C . LYS A 1 226 ? -0.812 29.438 16.703 1 97.81 226 LYS A C 1
ATOM 1869 O O . LYS A 1 226 ? -1.446 28.438 16.359 1 97.81 226 LYS A O 1
ATOM 1874 N N . ARG A 1 227 ? -1.299 30.453 17.312 1 98.06 227 ARG A N 1
ATOM 1875 C CA . ARG A 1 227 ? -2.717 30.438 17.656 1 98.06 227 ARG A CA 1
ATOM 1876 C C . ARG A 1 227 ? -3.586 30.391 16.406 1 98.06 227 ARG A C 1
ATOM 1878 O O . ARG A 1 227 ? -4.574 29.656 16.359 1 98.06 227 ARG A O 1
ATOM 1885 N N . TYR A 1 228 ? -3.191 31.141 15.445 1 98.12 228 TYR A N 1
ATOM 1886 C CA . TYR A 1 228 ? -3.939 31.156 14.195 1 98.12 228 TYR A CA 1
ATOM 1887 C C . TYR A 1 228 ? -3.904 29.781 13.523 1 98.12 228 TYR A C 1
ATOM 1889 O O . TYR A 1 228 ? -4.941 29.266 13.102 1 98.12 228 TYR A O 1
ATOM 1897 N N . SER A 1 229 ? -2.703 29.219 13.383 1 98.44 229 SER A N 1
ATOM 1898 C CA . SER A 1 229 ? -2.561 27.922 12.727 1 98.44 229 SER A CA 1
ATOM 1899 C C . SER A 1 229 ? -3.365 26.844 13.445 1 98.44 229 SER A C 1
ATOM 1901 O O . SER A 1 229 ? -3.971 25.984 12.805 1 98.44 229 SER A O 1
ATOM 1903 N N . ARG A 1 230 ? -3.398 26.875 14.75 1 98.69 230 ARG A N 1
ATOM 1904 C CA . ARG A 1 230 ? -4.168 25.922 15.547 1 98.69 230 ARG A CA 1
ATOM 1905 C C . ARG A 1 230 ? -5.652 26.016 15.211 1 98.69 230 ARG A C 1
ATOM 1907 O O . ARG A 1 230 ? -6.309 24.984 15.008 1 98.69 230 ARG A O 1
ATOM 1914 N N . LEU A 1 231 ? -6.145 27.234 15.156 1 98.69 231 LEU A N 1
ATOM 1915 C CA . LEU A 1 231 ? -7.559 27.422 14.852 1 98.69 231 LEU A CA 1
ATOM 1916 C C . LEU A 1 231 ? -7.875 26.969 13.43 1 98.69 231 LEU A C 1
ATOM 1918 O O . LEU A 1 231 ? -8.906 26.328 13.195 1 98.69 231 LEU A O 1
ATOM 1922 N N . GLU A 1 232 ? -7.027 27.312 12.492 1 98.44 232 GLU A N 1
ATOM 1923 C CA . GLU A 1 232 ? -7.25 26.938 11.094 1 98.44 232 GLU A CA 1
ATOM 1924 C C . GLU A 1 232 ? -7.27 25.422 10.922 1 98.44 232 GLU A C 1
ATOM 1926 O O . GLU A 1 232 ? -8.117 24.891 10.203 1 98.44 232 GLU A O 1
ATOM 1931 N N . VAL A 1 233 ? -6.355 24.703 11.523 1 98.81 233 VAL A N 1
ATOM 1932 C CA . VAL A 1 233 ? -6.316 23.25 11.484 1 98.81 233 VAL A CA 1
ATOM 1933 C C . VAL A 1 233 ? -7.625 22.688 12.023 1 98.81 233 VAL A C 1
ATOM 1935 O O . VAL A 1 233 ? -8.234 21.812 11.406 1 98.81 233 VAL A O 1
ATOM 1938 N N . LEU A 1 234 ? -8.039 23.234 13.188 1 98.81 234 LEU A N 1
ATOM 1939 C CA . LEU A 1 234 ? -9.273 22.75 13.812 1 98.81 234 LEU A CA 1
ATOM 1940 C C . LEU A 1 234 ? -10.469 22.984 12.898 1 98.81 234 LEU A C 1
ATOM 1942 O O . LEU A 1 234 ? -11.328 22.109 12.75 1 98.81 234 LEU A O 1
ATOM 1946 N N . ARG A 1 235 ? -10.57 24.172 12.328 1 98.69 235 ARG A N 1
ATOM 1947 C CA . ARG A 1 235 ? -11.68 24.5 11.445 1 98.69 235 ARG A CA 1
ATOM 1948 C C . ARG A 1 235 ? -11.75 23.516 10.273 1 98.69 235 ARG A C 1
ATOM 1950 O O . ARG A 1 235 ? -12.828 23.016 9.945 1 98.69 235 ARG A O 1
ATOM 1957 N N . ARG A 1 236 ? -10.602 23.25 9.656 1 98.5 236 ARG A N 1
ATOM 1958 C CA . ARG A 1 236 ? -10.555 22.344 8.516 1 98.5 236 ARG A CA 1
ATOM 1959 C C . ARG A 1 236 ? -10.898 20.922 8.938 1 98.5 236 ARG A C 1
ATOM 1961 O O . ARG A 1 236 ? -11.5 20.172 8.172 1 98.5 236 ARG A O 1
ATOM 1968 N N . CYS A 1 237 ? -10.508 20.547 10.117 1 98.62 237 CYS A N 1
ATOM 1969 C CA . CYS A 1 237 ? -10.797 19.203 10.602 1 98.62 237 CYS A CA 1
ATOM 1970 C C . CYS A 1 237 ? -12.281 19.047 10.922 1 98.62 237 CYS A C 1
ATOM 1972 O O . CYS A 1 237 ? -12.852 17.969 10.742 1 98.62 237 CYS A O 1
ATOM 1974 N N . VAL A 1 238 ? -12.906 20.172 11.414 1 98.69 238 VAL A N 1
ATOM 1975 C CA . VAL A 1 238 ? -14.352 20.156 11.594 1 98.69 238 VAL A CA 1
ATOM 1976 C C . VAL A 1 238 ? -15.039 19.906 10.25 1 98.69 238 VAL A C 1
ATOM 1978 O O . VAL A 1 238 ? -15.977 19.109 10.164 1 98.69 238 VAL A O 1
ATOM 1981 N N . GLU A 1 239 ? -14.531 20.578 9.258 1 97.94 239 GLU A N 1
ATOM 1982 C CA . GLU A 1 239 ? -15.086 20.375 7.914 1 97.94 239 GLU A CA 1
ATOM 1983 C C . GLU A 1 239 ? -14.852 18.938 7.43 1 97.94 239 GLU A C 1
ATOM 1985 O O . GLU A 1 239 ? -15.75 18.328 6.859 1 97.94 239 GLU A O 1
ATOM 1990 N N . LEU A 1 240 ? -13.695 18.422 7.621 1 97.31 240 LEU A N 1
ATOM 1991 C CA . LEU A 1 240 ? -13.312 17.078 7.18 1 97.31 240 LEU A CA 1
ATOM 1992 C C . LEU A 1 240 ? -14.211 16.016 7.805 1 97.31 240 LEU A C 1
ATOM 1994 O O . LEU A 1 240 ? -14.688 15.117 7.117 1 97.31 240 LEU A O 1
ATOM 1998 N N . LEU A 1 241 ? -14.438 16.109 9.109 1 97.12 241 LEU A N 1
ATOM 1999 C CA . LEU A 1 241 ? -15.117 15.055 9.867 1 97.12 241 LEU A CA 1
ATOM 2000 C C . LEU A 1 241 ? -16.625 15.234 9.82 1 97.12 241 LEU A C 1
ATOM 2002 O O . LEU A 1 241 ? -17.375 14.32 10.148 1 97.12 241 LEU A O 1
ATOM 2006 N N . GLY A 1 242 ? -17.047 16.469 9.5 1 95 242 GLY A N 1
ATOM 2007 C CA . GLY A 1 242 ? -18.469 16.766 9.422 1 95 242 GLY A CA 1
ATOM 2008 C C . GLY A 1 242 ? -19.109 16.266 8.148 1 95 242 GLY A C 1
ATOM 2009 O O . GLY A 1 242 ? -18.422 15.867 7.207 1 95 242 GLY A O 1
ATOM 2010 N N . MET B 1 1 ? -4.621 5.715 -15.469 1 60.69 1 MET B N 1
ATOM 2011 C CA . MET B 1 1 ? -4.695 4.375 -16.047 1 60.69 1 MET B CA 1
ATOM 2012 C C . MET B 1 1 ? -3.303 3.818 -16.312 1 60.69 1 MET B C 1
ATOM 2014 O O . MET B 1 1 ? -2.41 4.547 -16.75 1 60.69 1 MET B O 1
ATOM 2018 N N . PHE B 1 2 ? -3.043 2.789 -15.633 1 79.44 2 PHE B N 1
ATOM 2019 C CA . PHE B 1 2 ? -1.733 2.174 -15.805 1 79.44 2 PHE B CA 1
ATOM 2020 C C . PHE B 1 2 ? -1.682 1.364 -17.094 1 79.44 2 PHE B C 1
ATOM 2022 O O . PHE B 1 2 ? -2.691 0.799 -17.516 1 79.44 2 PHE B O 1
ATOM 2029 N N . PRO B 1 3 ? -0.602 1.498 -17.781 1 81.06 3 PRO B N 1
ATOM 2030 C CA . PRO B 1 3 ? -0.523 0.789 -19.062 1 81.06 3 PRO B CA 1
ATOM 2031 C C . PRO B 1 3 ? -0.583 -0.728 -18.906 1 81.06 3 PRO B C 1
ATOM 2033 O O . PRO B 1 3 ? 0.045 -1.281 -18 1 81.06 3 PRO B O 1
ATOM 2036 N N . VAL B 1 4 ? -1.504 -1.317 -19.656 1 85.56 4 VAL B N 1
ATOM 2037 C CA . VAL B 1 4 ? -1.625 -2.77 -19.734 1 85.56 4 VAL B CA 1
ATOM 2038 C C . VAL B 1 4 ? -1.484 -3.217 -21.203 1 85.56 4 VAL B C 1
ATOM 2040 O O . VAL B 1 4 ? -1.58 -2.4 -22.109 1 85.56 4 VAL B O 1
ATOM 2043 N N . CYS B 1 5 ? -1.15 -4.461 -21.344 1 92.75 5 CYS B N 1
ATOM 2044 C CA . CYS B 1 5 ? -1.109 -5.012 -22.703 1 92.75 5 CYS B CA 1
ATOM 2045 C C . CYS B 1 5 ? -2.51 -5.102 -23.297 1 92.75 5 CYS B C 1
ATOM 2047 O O . CYS B 1 5 ? -3.5 -5.102 -22.562 1 92.75 5 CYS B O 1
ATOM 2049 N N . PRO B 1 6 ? -2.564 -5.102 -24.625 1 92.25 6 PRO B N 1
ATOM 2050 C CA . PRO B 1 6 ? -3.875 -5.188 -25.266 1 92.25 6 PRO B CA 1
ATOM 2051 C C . PRO B 1 6 ? -4.668 -6.414 -24.828 1 92.25 6 PRO B C 1
ATOM 2053 O O . PRO B 1 6 ? -4.082 -7.453 -24.516 1 92.25 6 PRO B O 1
ATOM 2056 N N . HIS B 1 7 ? -5.914 -6.227 -24.797 1 92.88 7 HIS B N 1
ATOM 2057 C CA . HIS B 1 7 ? -6.777 -7.363 -24.5 1 92.88 7 HIS B CA 1
ATOM 2058 C C . HIS B 1 7 ? -6.508 -8.516 -25.469 1 92.88 7 HIS B C 1
ATOM 2060 O O . HIS B 1 7 ? -6.305 -8.297 -26.656 1 92.88 7 HIS B O 1
ATOM 2066 N N . GLY B 1 8 ? -6.543 -9.672 -24.938 1 92.44 8 GLY B N 1
ATOM 2067 C CA . GLY B 1 8 ? -6.336 -10.844 -25.781 1 92.44 8 GLY B CA 1
ATOM 2068 C C . GLY B 1 8 ? -4.883 -11.273 -25.844 1 92.44 8 GLY B C 1
ATOM 2069 O O . GLY B 1 8 ? -4.57 -12.312 -26.438 1 92.44 8 GLY B O 1
ATOM 2070 N N . THR B 1 9 ? -3.992 -10.43 -25.266 1 94.62 9 THR B N 1
ATOM 2071 C CA . THR B 1 9 ? -2.584 -10.805 -25.219 1 94.62 9 THR B CA 1
ATOM 2072 C C . THR B 1 9 ? -2.393 -12.133 -24.5 1 94.62 9 THR B C 1
ATOM 2074 O O . THR B 1 9 ? -1.6 -12.977 -24.922 1 94.62 9 THR B O 1
ATOM 2077 N N . VAL B 1 10 ? -3.043 -12.328 -23.391 1 96 10 VAL B N 1
ATOM 2078 C CA . VAL B 1 10 ? -3.1 -13.586 -22.656 1 96 10 VAL B CA 1
ATOM 2079 C C . VAL B 1 10 ? -4.539 -14.102 -22.625 1 96 10 VAL B C 1
ATOM 2081 O O . VAL B 1 10 ? -5.422 -13.453 -22.062 1 96 10 VAL B O 1
ATOM 2084 N N . THR B 1 11 ? -4.766 -15.203 -23.203 1 95.75 11 THR B N 1
ATOM 2085 C CA . THR B 1 11 ? -6.117 -15.742 -23.328 1 95.75 11 THR B CA 1
ATOM 2086 C C . THR B 1 11 ? -6.207 -17.125 -22.688 1 95.75 11 THR B C 1
ATOM 2088 O O . THR B 1 11 ? -5.445 -18.031 -23.031 1 95.75 11 THR B O 1
ATOM 2091 N N . LEU B 1 12 ? -7.133 -17.25 -21.859 1 95.69 12 LEU B N 1
ATOM 2092 C CA . LEU B 1 12 ? -7.344 -18.5 -21.141 1 95.69 12 LEU B CA 1
ATOM 2093 C C . LEU B 1 12 ? -7.691 -19.625 -22.109 1 95.69 12 LEU B C 1
ATOM 2095 O O . LEU B 1 12 ? -7.133 -20.719 -22.016 1 95.69 12 LEU B O 1
ATOM 2099 N N . ALA B 1 13 ? -8.523 -19.359 -23.078 1 92.31 13 ALA B N 1
ATOM 2100 C CA . ALA B 1 13 ? -9.047 -20.344 -24.031 1 92.31 13 ALA B CA 1
ATOM 2101 C C . ALA B 1 13 ? -7.953 -20.828 -24.984 1 92.31 13 ALA B C 1
ATOM 2103 O O . ALA B 1 13 ? -8.07 -21.891 -25.594 1 92.31 13 ALA B O 1
ATOM 2104 N N . ALA B 1 14 ? -6.938 -20.031 -25.109 1 93.56 14 ALA B N 1
ATOM 2105 C CA . ALA B 1 14 ? -5.871 -20.344 -26.062 1 93.56 14 ALA B CA 1
ATOM 2106 C C . ALA B 1 14 ? -4.891 -21.359 -25.469 1 93.56 14 ALA B C 1
ATOM 2108 O O . ALA B 1 14 ? -4.066 -21.922 -26.188 1 93.56 14 ALA B O 1
ATOM 2109 N N . VAL B 1 15 ? -5.027 -21.609 -24.266 1 94.62 15 VAL B N 1
ATOM 2110 C CA . VAL B 1 15 ? -4.094 -22.5 -23.578 1 94.62 15 VAL B CA 1
ATOM 2111 C C . VAL B 1 15 ? -4.707 -23.891 -23.453 1 94.62 15 VAL B C 1
ATOM 2113 O O . VAL B 1 15 ? -5.809 -24.047 -22.922 1 94.62 15 VAL B O 1
ATOM 2116 N N . ASP B 1 16 ? -4.039 -24.891 -24.031 1 95.5 16 ASP B N 1
ATOM 2117 C CA . ASP B 1 16 ? -4.445 -26.281 -23.859 1 95.5 16 ASP B CA 1
ATOM 2118 C C . ASP B 1 16 ? -4.012 -26.828 -22.5 1 95.5 16 ASP B C 1
ATOM 2120 O O . ASP B 1 16 ? -2.824 -27.047 -22.266 1 95.5 16 ASP B O 1
ATOM 2124 N N . PRO B 1 17 ? -4.988 -27.078 -21.672 1 95 17 PRO B N 1
ATOM 2125 C CA . PRO B 1 17 ? -4.605 -27.5 -20.328 1 95 17 PRO B CA 1
ATOM 2126 C C . PRO B 1 17 ? -4.117 -28.953 -20.281 1 95 17 PRO B C 1
ATOM 2128 O O . PRO B 1 17 ? -3.654 -29.422 -19.234 1 95 17 PRO B O 1
ATOM 2131 N N . SER B 1 18 ? -4.059 -29.672 -21.406 1 94.56 18 SER B N 1
ATOM 2132 C CA . SER B 1 18 ? -3.816 -31.109 -21.406 1 94.56 18 SER B CA 1
ATOM 2133 C C . SER B 1 18 ? -2.383 -31.438 -21.812 1 94.56 18 SER B C 1
ATOM 2135 O O . SER B 1 18 ? -2.029 -32.594 -22 1 94.56 18 SER B O 1
ATOM 2137 N N . VAL B 1 19 ? -1.604 -30.391 -21.906 1 94.69 19 VAL B N 1
ATOM 2138 C CA . VAL B 1 19 ? -0.197 -30.641 -22.203 1 94.69 19 VAL B CA 1
ATOM 2139 C C . VAL B 1 19 ? 0.421 -31.516 -21.109 1 94.69 19 VAL B C 1
ATOM 2141 O O . VAL B 1 19 ? 0.119 -31.344 -19.938 1 94.69 19 VAL B O 1
ATOM 2144 N N . SER B 1 20 ? 1.34 -32.406 -21.531 1 94.31 20 SER B N 1
ATOM 2145 C CA . SER B 1 20 ? 1.885 -33.375 -20.594 1 94.31 20 SER B CA 1
ATOM 2146 C C . SER B 1 20 ? 3.387 -33.188 -20.406 1 94.31 20 SER B C 1
ATOM 2148 O O . SER B 1 20 ? 4.078 -32.75 -21.312 1 94.31 20 SER B O 1
ATOM 2150 N N . ALA B 1 21 ? 3.881 -33.625 -19.234 1 92.62 21 ALA B N 1
ATOM 2151 C CA . ALA B 1 21 ? 5.309 -33.594 -18.938 1 92.62 21 ALA B CA 1
ATOM 2152 C C . ALA B 1 21 ? 6.039 -34.75 -19.609 1 92.62 21 ALA B C 1
ATOM 2154 O O . ALA B 1 21 ? 7.273 -34.781 -19.672 1 92.62 21 ALA B O 1
ATOM 2155 N N . GLY B 1 22 ? 5.352 -35.719 -20.078 1 92.25 22 GLY B N 1
ATOM 2156 C CA . GLY B 1 22 ? 5.961 -36.844 -20.766 1 92.25 22 GLY B CA 1
ATOM 2157 C C . GLY B 1 22 ? 6.43 -37.938 -19.812 1 92.25 22 GLY B C 1
ATOM 2158 O O . GLY B 1 22 ? 5.723 -38.281 -18.859 1 92.25 22 GLY B O 1
ATOM 2159 N N . GLU B 1 23 ? 7.656 -38.469 -20.031 1 92.69 23 GLU B N 1
ATOM 2160 C CA . GLU B 1 23 ? 8.18 -39.594 -19.312 1 92.69 23 GLU B CA 1
ATOM 2161 C C . GLU B 1 23 ? 8.547 -39.219 -17.875 1 92.69 23 GLU B C 1
ATOM 2163 O O . GLU B 1 23 ? 9.188 -38.219 -17.641 1 92.69 23 GLU B O 1
ATOM 2168 N N . HIS B 1 24 ? 8.234 -40.156 -17 1 93.38 24 HIS B N 1
ATOM 2169 C CA . HIS B 1 24 ? 8.422 -39.938 -15.578 1 93.38 24 HIS B CA 1
ATOM 2170 C C . HIS B 1 24 ? 9.898 -39.719 -15.25 1 93.38 24 HIS B C 1
ATOM 2172 O O . HIS B 1 24 ? 10.242 -38.812 -14.484 1 93.38 24 HIS B O 1
ATOM 2178 N N . ALA B 1 25 ? 10.711 -40.531 -15.781 1 93 25 ALA B N 1
ATOM 2179 C CA . ALA B 1 25 ? 12.133 -40.438 -15.484 1 93 25 ALA B CA 1
ATOM 2180 C C . ALA B 1 25 ? 12.688 -39.062 -15.914 1 93 25 ALA B C 1
ATOM 2182 O O . ALA B 1 25 ? 13.484 -38.469 -15.195 1 93 25 ALA B O 1
ATOM 2183 N N . LYS B 1 26 ? 12.289 -38.625 -17.031 1 95.62 26 LYS B N 1
ATOM 2184 C CA . LYS B 1 26 ? 12.719 -37.312 -17.531 1 95.62 26 LYS B CA 1
ATOM 2185 C C . LYS B 1 26 ? 12.18 -36.188 -16.641 1 95.62 26 LYS B C 1
ATOM 2187 O O . LYS B 1 26 ? 12.891 -35.219 -16.375 1 95.62 26 LYS B O 1
ATOM 2192 N N . TYR B 1 27 ? 10.953 -36.344 -16.25 1 97.19 27 TYR B N 1
ATOM 2193 C CA . TYR B 1 27 ? 10.344 -35.375 -15.344 1 97.19 27 TYR B CA 1
ATOM 2194 C C . TYR B 1 27 ? 11.164 -35.25 -14.062 1 97.19 27 TYR B C 1
ATOM 2196 O O . TYR B 1 27 ? 11.508 -34.125 -13.664 1 97.19 27 TYR B O 1
ATOM 2204 N N . GLU B 1 28 ? 11.477 -36.375 -13.445 1 97.62 28 GLU B N 1
ATOM 2205 C CA . GLU B 1 28 ? 12.195 -36.344 -12.172 1 97.62 28 GLU B CA 1
ATOM 2206 C C . GLU B 1 28 ? 13.562 -35.688 -12.328 1 97.62 28 GLU B C 1
ATOM 2208 O O . GLU B 1 28 ? 13.984 -34.906 -11.469 1 97.62 28 GLU B O 1
ATOM 2213 N N . LYS B 1 29 ? 14.203 -36.031 -13.344 1 97.69 29 LYS B N 1
ATOM 2214 C CA . LYS B 1 29 ? 15.523 -35.438 -13.602 1 97.69 29 LYS B CA 1
ATOM 2215 C C . LYS B 1 29 ? 15.43 -33.938 -13.82 1 97.69 29 LYS B C 1
ATOM 2217 O O . LYS B 1 29 ? 16.203 -33.156 -13.242 1 97.69 29 LYS B O 1
ATOM 2222 N N . THR B 1 30 ? 14.492 -33.531 -14.648 1 98.31 30 THR B N 1
ATOM 2223 C CA . THR B 1 30 ? 14.297 -32.125 -14.938 1 98.31 30 THR B CA 1
ATOM 2224 C C . THR B 1 30 ? 13.875 -31.359 -13.68 1 98.31 30 THR B C 1
ATOM 2226 O O . THR B 1 30 ? 14.359 -30.25 -13.422 1 98.31 30 THR B O 1
ATOM 2229 N N . LEU B 1 31 ? 13.008 -31.953 -12.914 1 98.44 31 LEU B N 1
ATOM 2230 C CA . LEU B 1 31 ? 12.539 -31.359 -11.672 1 98.44 31 LEU B CA 1
ATOM 2231 C C . LEU B 1 31 ? 13.711 -31.047 -10.742 1 98.44 31 LEU B C 1
ATOM 2233 O O . LEU B 1 31 ? 13.828 -29.922 -10.258 1 98.44 31 LEU B O 1
ATOM 2237 N N . LYS B 1 32 ? 14.539 -32.062 -10.57 1 98.12 32 LYS B N 1
ATOM 2238 C CA . LYS B 1 32 ? 15.68 -31.906 -9.664 1 98.12 32 LYS B CA 1
ATOM 2239 C C . LYS B 1 32 ? 16.625 -30.812 -10.164 1 98.12 32 LYS B C 1
ATOM 2241 O O . LYS B 1 32 ? 17.094 -29.984 -9.383 1 98.12 32 LYS B O 1
ATOM 2246 N N . THR B 1 33 ? 16.859 -30.828 -11.422 1 98.62 33 THR B N 1
ATOM 2247 C CA . THR B 1 33 ? 17.766 -29.844 -12.023 1 98.62 33 THR B CA 1
ATOM 2248 C C . THR B 1 33 ? 17.219 -28.422 -11.828 1 98.62 33 THR B C 1
ATOM 2250 O O . THR B 1 33 ? 17.969 -27.531 -11.438 1 98.62 33 THR B O 1
ATOM 2253 N N . LEU B 1 34 ? 15.969 -28.219 -12.07 1 98.75 34 LEU B N 1
ATOM 2254 C CA . LEU B 1 34 ? 15.352 -26.891 -11.938 1 98.75 34 LEU B CA 1
ATOM 2255 C C . LEU B 1 34 ? 15.32 -26.453 -10.477 1 98.75 34 LEU B C 1
ATOM 2257 O O . LEU B 1 34 ? 15.547 -25.281 -10.172 1 98.75 34 LEU B O 1
ATOM 2261 N N . GLN B 1 35 ? 15.062 -27.375 -9.578 1 98.75 35 GLN B N 1
ATOM 2262 C CA . GLN B 1 35 ? 15.031 -27.062 -8.148 1 98.75 35 GLN B CA 1
ATOM 2263 C C . GLN B 1 35 ? 16.406 -26.609 -7.66 1 98.75 35 GLN B C 1
ATOM 2265 O O . GLN B 1 35 ? 16.516 -25.672 -6.875 1 98.75 35 GLN B O 1
ATOM 2270 N N . GLU B 1 36 ? 17.422 -27.297 -8.148 1 98.62 36 GLU B N 1
ATOM 2271 C CA . GLU B 1 36 ? 18.781 -26.906 -7.797 1 98.62 36 GLU B CA 1
ATOM 2272 C C . GLU B 1 36 ? 19.109 -25.516 -8.328 1 98.62 36 GLU B C 1
ATOM 2274 O O . GLU B 1 36 ? 19.734 -24.719 -7.629 1 98.62 36 GLU B O 1
ATOM 2279 N N . ARG B 1 37 ? 18.688 -25.297 -9.516 1 98.69 37 ARG B N 1
ATOM 2280 C CA . ARG B 1 37 ? 18.922 -24 -10.109 1 98.69 37 ARG B CA 1
ATOM 2281 C C . ARG B 1 37 ? 18.188 -22.906 -9.344 1 98.69 37 ARG B C 1
ATOM 2283 O O . ARG B 1 37 ? 18.75 -21.828 -9.109 1 98.69 37 ARG B O 1
ATOM 2290 N N . VAL B 1 38 ? 16.953 -23.156 -8.992 1 98.69 38 VAL B N 1
ATOM 2291 C CA . VAL B 1 38 ? 16.172 -22.188 -8.234 1 98.69 38 VAL B CA 1
ATOM 2292 C C . VAL B 1 38 ? 16.875 -21.891 -6.902 1 98.69 38 VAL B C 1
ATOM 2294 O O . VAL B 1 38 ? 16.938 -20.734 -6.469 1 98.69 38 VAL B O 1
ATOM 2297 N N . PHE B 1 39 ? 17.406 -22.891 -6.273 1 98.19 39 PHE B N 1
ATOM 2298 C CA . PHE B 1 39 ? 18.125 -22.719 -5.016 1 98.19 39 PHE B CA 1
ATOM 2299 C C . PHE B 1 39 ? 19.328 -21.812 -5.203 1 98.19 39 PHE B C 1
ATOM 2301 O O . PHE B 1 39 ? 19.531 -20.875 -4.426 1 98.19 39 PHE B O 1
ATOM 2308 N N . GLU B 1 40 ? 20.094 -22.078 -6.258 1 98.38 40 GLU B N 1
ATOM 2309 C CA . GLU B 1 40 ? 21.266 -21.25 -6.562 1 98.38 40 GLU B CA 1
ATOM 2310 C C . GLU B 1 40 ? 20.859 -19.781 -6.777 1 98.38 40 GLU B C 1
ATOM 2312 O O . GLU B 1 40 ? 21.516 -18.875 -6.273 1 98.38 40 GLU B O 1
ATOM 2317 N N . LEU B 1 41 ? 19.844 -19.609 -7.465 1 98.5 41 LEU B N 1
ATOM 2318 C CA . LEU B 1 41 ? 19.391 -18.266 -7.809 1 98.5 41 LEU B CA 1
ATOM 2319 C C . LEU B 1 41 ? 18.812 -17.562 -6.586 1 98.5 41 LEU B C 1
ATOM 2321 O O . LEU B 1 41 ? 18.938 -16.344 -6.453 1 98.5 41 LEU B O 1
ATOM 2325 N N . GLN B 1 42 ? 18.203 -18.328 -5.707 1 98.12 42 GLN B N 1
ATOM 2326 C CA . GLN B 1 42 ? 17.734 -17.734 -4.457 1 98.12 42 GLN B CA 1
ATOM 2327 C C . GLN B 1 42 ? 18.891 -17.141 -3.658 1 98.12 42 GLN B C 1
ATOM 2329 O O . GLN B 1 42 ? 18.766 -16.062 -3.088 1 98.12 42 GLN B O 1
ATOM 2334 N N . ILE B 1 43 ? 19.984 -17.875 -3.584 1 97.56 43 ILE B N 1
ATOM 2335 C CA . ILE B 1 43 ? 21.156 -17.406 -2.873 1 97.56 43 ILE B CA 1
ATOM 2336 C C . ILE B 1 43 ? 21.656 -16.109 -3.512 1 97.56 43 ILE B C 1
ATOM 2338 O O . ILE B 1 43 ? 21.969 -15.141 -2.811 1 97.56 43 ILE B O 1
ATOM 2342 N N . GLN B 1 44 ? 21.719 -16.094 -4.809 1 97.81 44 GLN B N 1
ATOM 2343 C CA . GLN B 1 44 ? 22.141 -14.898 -5.516 1 97.81 44 GLN B CA 1
ATOM 2344 C C . GLN B 1 44 ? 21.188 -13.734 -5.242 1 97.81 44 GLN B C 1
ATOM 2346 O O . GLN B 1 44 ? 21.625 -12.594 -5.078 1 97.81 44 GLN B O 1
ATOM 2351 N N . ASN B 1 45 ? 19.922 -14.008 -5.25 1 97.75 45 ASN B N 1
ATOM 2352 C CA . ASN B 1 45 ? 18.922 -13 -4.922 1 97.75 45 ASN B CA 1
ATOM 2353 C C . ASN B 1 45 ? 19.172 -12.391 -3.545 1 97.75 45 ASN B C 1
ATOM 2355 O O . ASN B 1 45 ? 19.141 -11.164 -3.387 1 97.75 45 ASN B O 1
ATOM 2359 N N . TYR B 1 46 ? 19.406 -13.25 -2.625 1 97.06 46 TYR B N 1
ATOM 2360 C CA . TYR B 1 46 ? 19.672 -12.836 -1.251 1 97.06 46 TYR B CA 1
ATOM 2361 C C . TYR B 1 46 ? 20.922 -11.969 -1.168 1 97.06 46 TYR B C 1
ATOM 2363 O O . TYR B 1 46 ? 20.891 -10.875 -0.593 1 97.06 46 TYR B O 1
ATOM 2371 N N . LEU B 1 47 ? 22.016 -12.414 -1.774 1 97.31 47 LEU B N 1
ATOM 2372 C CA . LEU B 1 47 ? 23.312 -11.742 -1.698 1 97.31 47 LEU B CA 1
ATOM 2373 C C . LEU B 1 47 ? 23.25 -10.383 -2.389 1 97.31 47 LEU B C 1
ATOM 2375 O O . LEU B 1 47 ? 23.906 -9.43 -1.95 1 97.31 47 LEU B O 1
ATOM 2379 N N . ALA B 1 48 ? 22.438 -10.242 -3.385 1 97.62 48 ALA B N 1
ATOM 2380 C CA . ALA B 1 48 ? 22.359 -9.016 -4.164 1 97.62 48 ALA B CA 1
ATOM 2381 C C . ALA B 1 48 ? 21.297 -8.07 -3.59 1 97.62 48 ALA B C 1
ATOM 2383 O O . ALA B 1 48 ? 21.141 -6.945 -4.07 1 97.62 48 ALA B O 1
ATOM 2384 N N . GLY B 1 49 ? 20.547 -8.508 -2.623 1 97.5 49 GLY B N 1
ATOM 2385 C CA . GLY B 1 49 ? 19.5 -7.699 -2.035 1 97.5 49 GLY B CA 1
ATOM 2386 C C . GLY B 1 49 ? 18.328 -7.48 -2.971 1 97.5 49 GLY B C 1
ATOM 2387 O O . GLY B 1 49 ? 17.656 -6.445 -2.91 1 97.5 49 GLY B O 1
ATOM 2388 N N . ARG B 1 50 ? 18.141 -8.438 -3.859 1 98.12 50 ARG B N 1
ATOM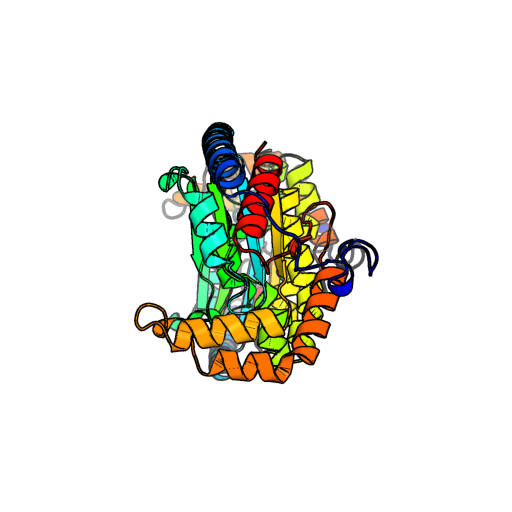 2389 C CA . ARG B 1 50 ? 17.031 -8.32 -4.816 1 98.12 50 ARG B CA 1
ATOM 2390 C C . ARG B 1 50 ? 15.727 -8.805 -4.207 1 98.12 50 ARG B C 1
ATOM 2392 O O . ARG B 1 50 ? 15.734 -9.562 -3.232 1 98.12 50 ARG B O 1
ATOM 2399 N N . LYS B 1 51 ? 14.641 -8.367 -4.699 1 98.5 51 LYS B N 1
ATOM 2400 C CA . LYS B 1 51 ? 13.305 -8.711 -4.219 1 98.5 51 LYS B CA 1
ATOM 2401 C C . LYS B 1 51 ? 12.477 -9.375 -5.316 1 98.5 51 LYS B C 1
ATOM 2403 O O . LYS B 1 51 ? 12.555 -8.984 -6.48 1 98.5 51 LYS B O 1
ATOM 2408 N N . ALA B 1 52 ? 11.68 -10.328 -4.934 1 98.81 52 ALA B N 1
ATOM 2409 C CA . ALA B 1 52 ? 10.82 -10.977 -5.926 1 98.81 52 ALA B CA 1
ATOM 2410 C C . ALA B 1 52 ? 9.469 -11.344 -5.324 1 98.81 52 ALA B C 1
ATOM 2412 O O . ALA B 1 52 ? 9.367 -11.617 -4.125 1 98.81 52 ALA B O 1
ATOM 2413 N N . VAL B 1 53 ? 8.477 -11.258 -6.168 1 98.94 53 VAL B N 1
ATOM 2414 C CA . VAL B 1 53 ? 7.125 -11.672 -5.824 1 98.94 53 VAL B CA 1
ATOM 2415 C C . VAL B 1 53 ? 6.617 -12.695 -6.844 1 98.94 53 VAL B C 1
ATOM 2417 O O . VAL B 1 53 ? 6.734 -12.477 -8.055 1 98.94 53 VAL B O 1
ATOM 2420 N N . ILE B 1 54 ? 6.098 -13.758 -6.371 1 98.94 54 ILE B N 1
ATOM 2421 C CA . ILE B 1 54 ? 5.465 -14.781 -7.199 1 98.94 54 ILE B CA 1
ATOM 2422 C C . ILE B 1 54 ? 4.012 -14.961 -6.773 1 98.94 54 ILE B C 1
ATOM 2424 O O . ILE B 1 54 ? 3.732 -15.273 -5.613 1 98.94 54 ILE B O 1
ATOM 2428 N N . VAL B 1 55 ? 3.125 -14.789 -7.707 1 98.94 55 VAL B N 1
ATOM 2429 C CA . VAL B 1 55 ? 1.697 -14.867 -7.418 1 98.94 55 VAL B CA 1
ATOM 2430 C C . VAL B 1 55 ? 1.108 -16.125 -8.055 1 98.94 55 VAL B C 1
ATOM 2432 O O . VAL B 1 55 ? 1.352 -16.406 -9.227 1 98.94 55 VAL B O 1
ATOM 2435 N N . PHE B 1 56 ? 0.338 -16.875 -7.238 1 98.94 56 PHE B N 1
ATOM 2436 C CA . PHE B 1 56 ? -0.364 -18.047 -7.75 1 98.94 56 PHE B CA 1
ATOM 2437 C C . PHE B 1 56 ? -1.873 -17.859 -7.66 1 98.94 56 PHE B C 1
ATOM 2439 O O . PHE B 1 56 ? -2.412 -17.625 -6.578 1 98.94 56 PHE B O 1
ATOM 2446 N N . GLU B 1 57 ? -2.482 -17.891 -8.766 1 98.81 57 GLU B N 1
ATOM 2447 C CA . GLU B 1 57 ? -3.924 -18.062 -8.914 1 98.81 57 GLU B CA 1
ATOM 2448 C C . GLU B 1 57 ? -4.246 -19.328 -9.719 1 98.81 57 GLU B C 1
ATOM 2450 O O . GLU B 1 57 ? -3.369 -19.891 -10.375 1 98.81 57 GLU B O 1
ATOM 2455 N N . GLY B 1 58 ? -5.461 -19.734 -9.695 1 98.5 58 GLY B N 1
ATOM 2456 C CA . GLY B 1 58 ? -5.895 -20.922 -10.422 1 98.5 58 GLY B CA 1
ATOM 2457 C C . GLY B 1 58 ? -7.234 -21.453 -9.945 1 98.5 58 GLY B C 1
ATOM 2458 O O . GLY B 1 58 ? -7.762 -21 -8.93 1 98.5 58 GLY B O 1
ATOM 2459 N N . TRP B 1 59 ? -7.742 -22.375 -10.734 1 97.88 59 TRP B N 1
ATOM 2460 C CA . TRP B 1 59 ? -8.977 -23.031 -10.328 1 97.88 59 TRP B CA 1
ATOM 2461 C C . TRP B 1 59 ? -8.781 -23.812 -9.031 1 97.88 59 TRP B C 1
ATOM 2463 O O . TRP B 1 59 ? -7.656 -24.188 -8.695 1 97.88 59 TRP B O 1
ATOM 2473 N N . ASP B 1 60 ? -9.906 -23.969 -8.312 1 96.25 60 ASP B N 1
ATOM 2474 C CA . ASP B 1 60 ? -9.836 -24.891 -7.188 1 96.25 60 ASP B CA 1
ATOM 2475 C C . ASP B 1 60 ? -9.367 -26.281 -7.637 1 96.25 60 ASP B C 1
ATOM 2477 O O . ASP B 1 60 ? -9.805 -26.781 -8.672 1 96.25 60 ASP B O 1
ATOM 2481 N N . ALA B 1 61 ? -8.383 -26.797 -6.84 1 97 61 ALA B N 1
ATOM 2482 C CA . ALA B 1 61 ? -7.809 -28.109 -7.09 1 97 61 ALA B CA 1
ATOM 2483 C C . ALA B 1 61 ? -6.918 -28.094 -8.328 1 97 61 ALA B C 1
ATOM 2485 O O . ALA B 1 61 ? -6.672 -29.141 -8.938 1 97 61 ALA B O 1
ATOM 2486 N N . SER B 1 62 ? -6.438 -26.906 -8.734 1 97.88 62 SER B N 1
ATOM 2487 C CA . SER B 1 62 ? -5.637 -26.812 -9.945 1 97.88 62 SER B CA 1
ATOM 2488 C C . SER B 1 62 ? -4.203 -27.266 -9.703 1 97.88 62 SER B C 1
ATOM 2490 O O . SER B 1 62 ? -3.469 -27.562 -10.648 1 97.88 62 SER B O 1
ATOM 2492 N N . GLY B 1 63 ? -3.801 -27.312 -8.43 1 97.44 63 GLY B N 1
ATOM 2493 C CA . GLY B 1 63 ? -2.461 -27.797 -8.125 1 97.44 63 GLY B CA 1
ATOM 2494 C C . GLY B 1 63 ? -1.515 -26.688 -7.699 1 97.44 63 GLY B C 1
ATOM 2495 O O . GLY B 1 63 ? -0.297 -26.875 -7.684 1 97.44 63 GLY B O 1
ATOM 2496 N N . LYS B 1 64 ? -2.031 -25.5 -7.332 1 97.75 64 LYS B N 1
ATOM 2497 C CA . LYS B 1 64 ? -1.226 -24.375 -6.879 1 97.75 64 LYS B CA 1
ATOM 2498 C C . LYS B 1 64 ? -0.325 -24.781 -5.711 1 97.75 64 LYS B C 1
ATOM 2500 O O . LYS B 1 64 ? 0.889 -24.562 -5.758 1 97.75 64 LYS B O 1
ATOM 2505 N N . GLY B 1 65 ? -0.876 -25.406 -4.73 1 97.19 65 GLY B N 1
ATOM 2506 C CA . GLY B 1 65 ? -0.115 -25.812 -3.561 1 97.19 65 GLY B CA 1
ATOM 2507 C C . GLY B 1 65 ? 1.008 -26.781 -3.887 1 97.19 65 GLY B C 1
ATOM 2508 O O . GLY B 1 65 ? 2.115 -26.656 -3.361 1 97.19 65 GLY B O 1
ATOM 2509 N N . GLY B 1 66 ? 0.697 -27.734 -4.73 1 97.56 66 GLY B N 1
ATOM 2510 C CA . GLY B 1 66 ? 1.721 -28.672 -5.164 1 97.56 66 GLY B CA 1
ATOM 2511 C C . GLY B 1 66 ? 2.865 -28 -5.906 1 97.56 66 GLY B C 1
ATOM 2512 O O . GLY B 1 66 ? 4.027 -28.359 -5.723 1 97.56 66 GLY B O 1
ATOM 2513 N N . ALA B 1 67 ? 2.49 -27.078 -6.766 1 98.56 67 ALA B N 1
ATOM 2514 C CA . ALA B 1 67 ? 3.512 -26.344 -7.508 1 98.56 67 ALA B CA 1
ATOM 2515 C C . ALA B 1 67 ? 4.414 -25.547 -6.562 1 98.56 67 ALA B C 1
ATOM 2517 O O . ALA B 1 67 ? 5.637 -25.562 -6.715 1 98.56 67 ALA B O 1
ATOM 2518 N N . ILE B 1 68 ? 3.838 -24.859 -5.566 1 98.75 68 ILE B N 1
ATOM 2519 C CA . ILE B 1 68 ? 4.59 -24.078 -4.594 1 98.75 68 ILE B CA 1
ATOM 2520 C C . ILE B 1 68 ? 5.508 -25 -3.789 1 98.75 68 ILE B C 1
ATOM 2522 O O . ILE B 1 68 ? 6.676 -24.672 -3.559 1 98.75 68 ILE B O 1
ATOM 2526 N N . ARG B 1 69 ? 5.012 -26.141 -3.416 1 98.31 69 ARG B N 1
ATOM 2527 C CA . ARG B 1 69 ? 5.805 -27.109 -2.66 1 98.31 69 ARG B CA 1
ATOM 2528 C C . ARG B 1 69 ? 7.031 -27.547 -3.451 1 98.31 69 ARG B C 1
ATOM 2530 O O . ARG B 1 69 ? 8.141 -27.594 -2.912 1 98.31 69 ARG B O 1
ATOM 2537 N N . ARG B 1 70 ? 6.828 -27.891 -4.684 1 98.5 70 ARG B N 1
ATOM 2538 C CA . ARG B 1 70 ? 7.953 -28.328 -5.504 1 98.5 70 ARG B CA 1
ATOM 2539 C C . ARG B 1 70 ? 8.945 -27.188 -5.73 1 98.5 70 ARG B C 1
ATOM 2541 O O . ARG B 1 70 ? 10.156 -27.406 -5.785 1 98.5 70 ARG B O 1
ATOM 2548 N N . LEU B 1 71 ? 8.414 -26 -5.938 1 98.75 71 LEU B N 1
ATOM 2549 C CA . LEU B 1 71 ? 9.258 -24.828 -6.137 1 98.75 71 LEU B CA 1
ATOM 2550 C C . LEU B 1 71 ? 10.172 -24.609 -4.934 1 98.75 71 LEU B C 1
ATOM 2552 O O . LEU B 1 71 ? 11.352 -24.297 -5.094 1 98.75 71 LEU B O 1
ATOM 2556 N N . THR B 1 72 ? 9.695 -24.859 -3.693 1 98.44 72 THR B N 1
ATOM 2557 C CA . THR B 1 72 ? 10.406 -24.438 -2.4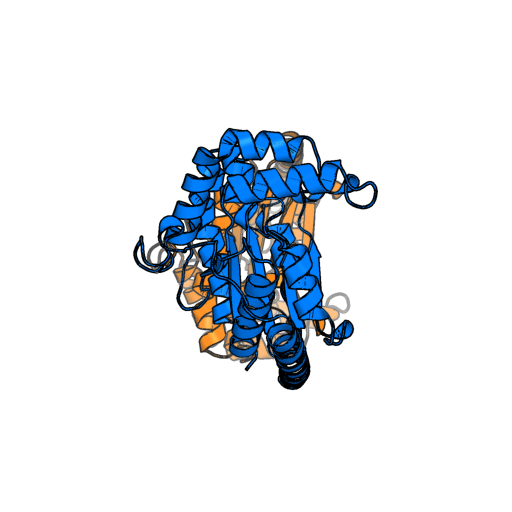9 1 98.44 72 THR B CA 1
ATOM 2558 C C . THR B 1 72 ? 11.203 -25.609 -1.9 1 98.44 72 THR B C 1
ATOM 2560 O O . THR B 1 72 ? 11.938 -25.422 -0.928 1 98.44 72 THR B O 1
ATOM 2563 N N . THR B 1 73 ? 11.117 -26.734 -2.533 1 98.19 73 THR B N 1
ATOM 2564 C CA . THR B 1 73 ? 11.633 -27.984 -1.972 1 98.19 73 THR B CA 1
ATOM 2565 C C . THR B 1 73 ? 13.094 -27.828 -1.556 1 98.19 73 THR B C 1
ATOM 2567 O O . THR B 1 73 ? 13.469 -28.219 -0.447 1 98.19 73 THR B O 1
ATOM 2570 N N . LEU B 1 74 ? 13.922 -27.234 -2.373 1 97.75 74 LEU B N 1
ATOM 2571 C CA . LEU B 1 74 ? 15.352 -27.156 -2.08 1 97.75 74 LEU B CA 1
ATOM 2572 C C . LEU B 1 74 ? 15.742 -25.766 -1.599 1 97.75 74 LEU B C 1
ATOM 2574 O O . LEU B 1 74 ? 16.891 -25.547 -1.207 1 97.75 74 LEU B O 1
ATOM 2578 N N . MET B 1 75 ? 14.797 -24.844 -1.624 1 97.94 75 MET B N 1
ATOM 2579 C CA . MET B 1 75 ? 15.094 -23.469 -1.241 1 97.94 75 MET B CA 1
ATOM 2580 C C . MET B 1 75 ? 15.352 -23.375 0.258 1 97.94 75 MET B C 1
ATOM 2582 O O . MET B 1 75 ? 14.82 -24.156 1.041 1 97.94 75 MET B O 1
ATOM 2586 N N . ASP B 1 76 ? 16.188 -22.422 0.651 1 96.44 76 ASP B N 1
ATOM 2587 C CA . ASP B 1 76 ? 16.375 -22.094 2.059 1 96.44 76 ASP B CA 1
ATOM 2588 C C . ASP B 1 76 ? 15.148 -21.359 2.611 1 96.44 76 ASP B C 1
ATOM 2590 O O . ASP B 1 76 ? 14.805 -20.266 2.141 1 96.44 76 ASP B O 1
ATOM 2594 N N . PRO B 1 77 ? 14.516 -21.906 3.545 1 95.19 77 PRO B N 1
ATOM 2595 C CA . PRO B 1 77 ? 13.266 -21.328 4.043 1 95.19 77 PRO B CA 1
ATOM 2596 C C . PRO B 1 77 ? 13.477 -19.953 4.703 1 95.19 77 PRO B C 1
ATOM 2598 O O . PRO B 1 77 ? 12.516 -19.234 4.941 1 95.19 77 PRO B O 1
ATOM 2601 N N . ARG B 1 78 ? 14.719 -19.578 4.93 1 92.88 78 ARG B N 1
ATOM 2602 C CA . ARG B 1 78 ? 15 -18.281 5.527 1 92.88 78 ARG B CA 1
ATOM 2603 C C . ARG B 1 78 ? 14.961 -17.172 4.477 1 92.88 78 ARG B C 1
ATOM 2605 O O . ARG B 1 78 ? 14.883 -15.992 4.816 1 92.88 78 ARG B O 1
ATOM 2612 N N . GLY B 1 79 ? 14.953 -17.562 3.254 1 95.12 79 GLY B N 1
ATOM 2613 C CA . GLY B 1 79 ? 15.07 -16.578 2.184 1 95.12 79 GLY B CA 1
ATOM 2614 C C . GLY B 1 79 ? 13.773 -16.359 1.427 1 95.12 79 GLY B C 1
ATOM 2615 O O . GLY B 1 79 ? 13.75 -15.648 0.419 1 95.12 79 GLY B O 1
ATOM 2616 N N . TYR B 1 80 ? 12.695 -17.062 1.885 1 97.75 80 TYR B N 1
ATOM 2617 C CA . TYR B 1 80 ? 11.414 -16.844 1.222 1 97.75 80 TYR B CA 1
ATOM 2618 C C . TYR B 1 80 ? 10.266 -16.938 2.217 1 97.75 80 TYR B C 1
ATOM 2620 O O . TYR B 1 80 ? 10.438 -17.438 3.334 1 97.75 80 TYR B O 1
ATOM 2628 N N . LYS B 1 81 ? 9.172 -16.281 1.843 1 98.31 81 LYS B N 1
ATOM 2629 C CA . LYS B 1 81 ? 7.914 -16.422 2.564 1 98.31 81 LYS B CA 1
ATOM 2630 C C . LYS B 1 81 ? 6.797 -16.891 1.638 1 98.31 81 LYS B C 1
ATOM 2632 O O . LYS B 1 81 ? 6.707 -16.453 0.49 1 98.31 81 LYS B O 1
ATOM 2637 N N . VAL B 1 82 ? 5.996 -17.812 2.102 1 98.56 82 VAL B N 1
ATOM 2638 C CA . VAL B 1 82 ? 4.773 -18.219 1.422 1 98.56 82 VAL B CA 1
ATOM 2639 C C . VAL B 1 82 ? 3.557 -17.734 2.207 1 98.56 82 VAL B C 1
ATOM 2641 O O . VAL B 1 82 ? 3.41 -18.031 3.393 1 98.56 82 VAL B O 1
ATOM 2644 N N . TRP B 1 83 ? 2.727 -16.969 1.509 1 98.62 83 TRP B N 1
ATOM 2645 C CA . TRP B 1 83 ? 1.524 -16.438 2.139 1 98.62 83 TRP B CA 1
ATOM 2646 C C . TRP B 1 83 ? 0.278 -17.156 1.626 1 98.62 83 TRP B C 1
ATOM 2648 O O . TRP B 1 83 ? -0.162 -16.906 0.499 1 98.62 83 TRP B O 1
ATOM 2658 N N . PRO B 1 84 ? -0.302 -18.016 2.438 1 98 84 PRO B N 1
ATOM 2659 C CA . PRO B 1 84 ? -1.633 -18.516 2.078 1 98 84 PRO B CA 1
ATOM 2660 C C . PRO B 1 84 ? -2.729 -17.469 2.297 1 98 84 PRO B C 1
ATOM 2662 O O . PRO B 1 84 ? -2.924 -17 3.422 1 98 84 PRO B O 1
ATOM 2665 N N . ILE B 1 85 ? -3.408 -17.094 1.317 1 98.06 85 ILE B N 1
ATOM 2666 C CA . ILE B 1 85 ? -4.398 -16.031 1.421 1 98.06 85 ILE B CA 1
ATOM 2667 C C . ILE B 1 85 ? -5.797 -16.641 1.528 1 98.06 85 ILE B C 1
ATOM 2669 O O . ILE B 1 85 ? -6.199 -17.453 0.685 1 98.06 85 ILE B O 1
ATOM 2673 N N . SER B 1 86 ? -6.477 -16.375 2.537 1 96.19 86 SER B N 1
ATOM 2674 C CA . SER B 1 86 ? -7.863 -16.766 2.779 1 96.19 86 SER B CA 1
ATOM 2675 C C . SER B 1 86 ? -8.758 -15.539 2.938 1 96.19 86 SER B C 1
ATOM 2677 O O . SER B 1 86 ? -8.336 -14.422 2.65 1 96.19 86 SER B O 1
ATOM 2679 N N . SER B 1 87 ? -10.039 -15.781 3.277 1 96.12 87 SER B N 1
ATOM 2680 C CA . SER B 1 87 ? -10.938 -14.656 3.525 1 96.12 87 SER B CA 1
ATOM 2681 C C . SER B 1 87 ? -10.359 -13.703 4.562 1 96.12 87 SER B C 1
ATOM 2683 O O . SER B 1 87 ? -9.719 -14.133 5.52 1 96.12 87 SER B O 1
ATOM 2685 N N . PRO B 1 88 ? -10.602 -12.438 4.379 1 97.56 88 PRO B N 1
ATOM 2686 C CA . PRO B 1 88 ? -10.039 -11.469 5.316 1 97.56 88 PRO B CA 1
ATOM 2687 C C . PRO B 1 88 ? -10.602 -11.617 6.73 1 97.56 88 PRO B C 1
ATOM 2689 O O . PRO B 1 88 ? -11.766 -11.977 6.898 1 97.56 88 PRO B O 1
ATOM 2692 N N . SER B 1 89 ? -9.766 -11.344 7.684 1 97.38 89 SER B N 1
ATOM 2693 C CA . SER B 1 89 ? -10.188 -11.25 9.078 1 97.38 89 SER B CA 1
ATOM 2694 C C . SER B 1 89 ? -11.055 -10.016 9.312 1 97.38 89 SER B C 1
ATOM 2696 O O . SER B 1 89 ? -11.195 -9.172 8.422 1 97.38 89 SER B O 1
ATOM 2698 N N . GLU B 1 90 ? -11.578 -9.961 10.492 1 95.94 90 GLU B N 1
ATOM 2699 C CA . GLU B 1 90 ? -12.359 -8.789 10.867 1 95.94 90 GLU B CA 1
ATOM 2700 C C . GLU B 1 90 ? -11.508 -7.523 10.812 1 95.94 90 GLU B C 1
ATOM 2702 O O . GLU B 1 90 ? -11.945 -6.492 10.297 1 95.94 90 GLU B O 1
ATOM 2707 N N . GLU B 1 91 ? -10.328 -7.625 11.336 1 96.44 91 GLU B N 1
ATOM 2708 C CA . GLU B 1 91 ? -9.422 -6.48 11.312 1 96.44 91 GLU B CA 1
ATOM 2709 C C . GLU B 1 91 ? -9.094 -6.059 9.883 1 96.44 91 GLU B C 1
ATOM 2711 O O . GLU B 1 91 ? -9.133 -4.871 9.555 1 96.44 91 GLU B O 1
ATOM 2716 N N . GLU B 1 92 ? -8.758 -6.992 9.062 1 97.44 92 GLU B N 1
ATOM 2717 C CA . GLU B 1 92 ? -8.414 -6.703 7.676 1 97.44 92 GLU B CA 1
ATOM 2718 C C . GLU B 1 92 ? -9.57 -6.039 6.941 1 97.44 92 GLU B C 1
ATOM 2720 O O . GLU B 1 92 ? -9.359 -5.16 6.102 1 97.44 92 GLU B O 1
ATOM 2725 N N . ARG B 1 93 ? -10.773 -6.387 7.285 1 97 93 ARG B N 1
ATOM 2726 C CA . ARG B 1 93 ? -11.961 -5.867 6.609 1 97 93 ARG B CA 1
ATOM 2727 C C . ARG B 1 93 ? -12.18 -4.398 6.945 1 97 93 ARG B C 1
ATOM 2729 O O . ARG B 1 93 ? -12.906 -3.697 6.234 1 97 93 ARG B O 1
ATOM 2736 N N . ARG B 1 94 ? -11.578 -3.977 8.016 1 96.88 94 ARG B N 1
ATOM 2737 C CA . ARG B 1 94 ? -11.758 -2.592 8.438 1 96.88 94 ARG B CA 1
ATOM 2738 C C . ARG B 1 94 ? -10.906 -1.646 7.602 1 96.88 94 ARG B C 1
ATOM 2740 O O . ARG B 1 94 ? -11.102 -0.43 7.633 1 96.88 94 ARG B O 1
ATOM 2747 N N . HIS B 1 95 ? -9.969 -2.186 6.887 1 98.25 95 HIS B N 1
ATOM 2748 C CA . HIS B 1 95 ? -9.023 -1.394 6.105 1 98.25 95 HIS B CA 1
ATOM 2749 C C . HIS B 1 95 ? -9.266 -1.571 4.609 1 98.25 95 HIS B C 1
ATOM 2751 O O . HIS B 1 95 ? -10.055 -2.42 4.199 1 98.25 95 HIS B O 1
ATOM 2757 N N . HIS B 1 96 ? -8.625 -0.632 3.793 1 98.31 96 HIS B N 1
ATOM 2758 C CA . HIS B 1 96 ? -8.555 -0.886 2.357 1 98.31 96 HIS B CA 1
ATOM 2759 C C . HIS B 1 96 ? -8.055 -2.297 2.07 1 98.31 96 HIS B C 1
ATOM 2761 O O . HIS B 1 96 ? -7.148 -2.789 2.746 1 98.31 96 HIS B O 1
ATOM 2767 N N . TYR B 1 97 ? -8.562 -2.988 1.054 1 98.44 97 TYR B N 1
ATOM 2768 C CA . TYR B 1 97 ? -8.312 -4.414 0.879 1 98.44 97 TYR B CA 1
ATOM 2769 C C . TYR B 1 97 ? -6.84 -4.68 0.598 1 98.44 97 TYR B C 1
ATOM 2771 O O . TYR B 1 97 ? -6.336 -5.766 0.886 1 98.44 97 TYR B O 1
ATOM 2779 N N . LEU B 1 98 ? -6.059 -3.725 0.076 1 98.62 98 LEU B N 1
ATOM 2780 C CA . LEU B 1 98 ? -4.648 -3.918 -0.234 1 98.62 98 LEU B CA 1
ATOM 2781 C C . LEU B 1 98 ? -3.795 -3.803 1.024 1 98.62 98 LEU B C 1
ATOM 2783 O O . LEU B 1 98 ? -2.611 -4.145 1.01 1 98.62 98 LEU B O 1
ATOM 2787 N N . TRP B 1 99 ? -4.43 -3.309 2.123 1 98.56 99 TRP B N 1
ATOM 2788 C CA . TRP B 1 99 ? -3.729 -3.119 3.387 1 98.56 99 TRP B CA 1
ATOM 2789 C C . TRP B 1 99 ? -3.021 -4.398 3.814 1 98.56 99 TRP B C 1
ATOM 2791 O O . TRP B 1 99 ? -1.837 -4.375 4.16 1 98.56 99 TRP B O 1
ATOM 2801 N N . ARG B 1 100 ? -3.688 -5.539 3.748 1 98.38 100 ARG B N 1
ATOM 2802 C CA . ARG B 1 100 ? -3.139 -6.797 4.242 1 98.38 100 ARG B CA 1
ATOM 2803 C C . ARG B 1 100 ? -2.062 -7.332 3.307 1 98.38 100 ARG B C 1
ATOM 2805 O O . ARG B 1 100 ? -1.214 -8.125 3.717 1 98.38 100 ARG B O 1
ATOM 2812 N N . PHE B 1 101 ? -2.037 -6.879 2.088 1 98.75 101 PHE B N 1
ATOM 2813 C CA . PHE B 1 101 ? -1.057 -7.391 1.139 1 98.75 101 PHE B CA 1
ATOM 2814 C C . PHE B 1 101 ? 0.201 -6.527 1.141 1 98.75 101 PHE B C 1
ATOM 2816 O O . PHE B 1 101 ? 1.312 -7.043 0.988 1 98.75 101 PHE B O 1
ATOM 2823 N N . TRP B 1 102 ? 0.041 -5.188 1.267 1 98.44 102 TRP B N 1
ATOM 2824 C CA . TRP B 1 102 ? 1.209 -4.324 1.415 1 98.44 102 TRP B CA 1
ATOM 2825 C C . TRP B 1 102 ? 2.094 -4.801 2.562 1 98.44 102 TRP B C 1
ATOM 2827 O O . TRP B 1 102 ? 3.322 -4.742 2.473 1 98.44 102 TRP B O 1
ATOM 2837 N N . ARG B 1 103 ? 1.54 -5.328 3.527 1 97.44 103 ARG B N 1
ATOM 2838 C CA . ARG B 1 103 ? 2.234 -5.77 4.734 1 97.44 103 ARG B CA 1
ATOM 2839 C C . ARG B 1 103 ? 3.027 -7.043 4.473 1 97.44 103 ARG B C 1
ATOM 2841 O O . ARG B 1 103 ? 3.848 -7.449 5.301 1 97.44 103 ARG B O 1
ATOM 2848 N N . LYS B 1 104 ? 2.797 -7.633 3.334 1 98.31 104 LYS B N 1
ATOM 2849 C CA . LYS B 1 104 ? 3.375 -8.938 3.039 1 98.31 104 LYS B CA 1
ATOM 2850 C C . LYS B 1 104 ? 4.387 -8.852 1.901 1 98.31 104 LYS B C 1
ATOM 2852 O O . LYS B 1 104 ? 4.871 -9.875 1.412 1 98.31 104 LYS B O 1
ATOM 2857 N N . THR B 1 105 ? 4.711 -7.637 1.417 1 98.56 105 THR B N 1
ATOM 2858 C CA . THR B 1 105 ? 5.637 -7.461 0.304 1 98.56 105 THR B CA 1
ATOM 2859 C C . THR B 1 105 ? 7.066 -7.785 0.734 1 98.56 105 THR B C 1
ATOM 2861 O O . THR B 1 105 ? 7.395 -7.703 1.919 1 98.56 105 THR B O 1
ATOM 2864 N N . PRO B 1 106 ? 7.934 -8.125 -0.208 1 98.56 106 PRO B N 1
ATOM 2865 C CA . PRO B 1 106 ? 9.281 -8.578 0.133 1 98.56 106 PRO B CA 1
ATOM 2866 C C . PRO B 1 106 ? 10.211 -7.43 0.526 1 98.56 106 PRO B C 1
ATOM 2868 O O . PRO B 1 106 ? 10.109 -6.332 -0.029 1 98.56 106 PRO B O 1
ATOM 2871 N N . GLY B 1 107 ? 11.062 -7.676 1.482 1 97.75 107 GLY B N 1
ATOM 2872 C CA . GLY B 1 107 ? 12.234 -6.852 1.717 1 97.75 107 GLY B CA 1
ATOM 2873 C C . GLY B 1 107 ? 13.438 -7.277 0.895 1 97.75 107 GLY B C 1
ATOM 2874 O O . GLY B 1 107 ? 13.383 -8.281 0.179 1 97.75 107 GLY B O 1
ATOM 2875 N N . ALA B 1 108 ? 14.492 -6.578 1.021 1 97.62 108 ALA B N 1
ATOM 2876 C CA . ALA B 1 108 ? 15.727 -6.879 0.3 1 97.62 108 ALA B CA 1
ATOM 2877 C C . ALA B 1 108 ? 16.172 -8.32 0.546 1 97.62 108 ALA B C 1
ATOM 2879 O O . ALA B 1 108 ? 16.25 -8.766 1.694 1 97.62 108 ALA B O 1
ATOM 2880 N N . GLY B 1 109 ? 16.359 -9.055 -0.54 1 97.69 109 GLY B N 1
ATOM 2881 C CA . GLY B 1 109 ? 16.875 -10.422 -0.477 1 97.69 109 GLY B CA 1
ATOM 2882 C C . GLY B 1 109 ? 15.773 -11.461 -0.34 1 97.69 109 GLY B C 1
ATOM 2883 O O . GLY B 1 109 ? 16.047 -12.664 -0.31 1 97.69 109 GLY B O 1
ATOM 2884 N N . GLU B 1 110 ? 14.531 -11.016 -0.327 1 98.19 110 GLU B N 1
ATOM 2885 C CA . GLU B 1 110 ? 13.438 -11.945 -0.039 1 98.19 110 GLU B CA 1
ATOM 2886 C C . GLU B 1 110 ? 12.656 -12.281 -1.303 1 98.19 110 GLU B C 1
ATOM 2888 O O . GLU B 1 110 ? 12.539 -11.461 -2.209 1 98.19 110 GLU B O 1
ATOM 2893 N N . VAL B 1 111 ? 12.148 -13.477 -1.327 1 98.69 111 VAL B N 1
ATOM 2894 C CA . VAL B 1 111 ? 11.164 -13.922 -2.311 1 98.69 111 VAL B CA 1
ATOM 2895 C C . VAL B 1 111 ? 9.828 -14.203 -1.621 1 98.69 111 VAL B C 1
ATOM 2897 O O . VAL B 1 111 ? 9.742 -15.078 -0.756 1 98.69 111 VAL B O 1
ATOM 2900 N N . CYS B 1 112 ? 8.859 -13.445 -1.963 1 98.81 112 CYS B N 1
ATOM 2901 C CA . CYS B 1 112 ? 7.535 -13.664 -1.381 1 98.81 112 CYS B CA 1
ATOM 2902 C C . CYS B 1 112 ? 6.605 -14.344 -2.379 1 98.81 112 CYS B C 1
ATOM 2904 O O . CYS B 1 112 ? 6.516 -13.93 -3.533 1 98.81 112 CYS B O 1
ATOM 2906 N N . MET B 1 113 ? 5.934 -15.383 -1.926 1 98.88 113 MET B N 1
ATOM 2907 C CA . MET B 1 113 ? 4.996 -16.141 -2.752 1 98.88 113 MET B CA 1
ATOM 2908 C C . MET B 1 113 ? 3.584 -16.062 -2.184 1 98.88 113 MET B C 1
ATOM 2910 O O . MET B 1 113 ? 3.385 -16.219 -0.979 1 98.88 113 MET B O 1
ATOM 2914 N N . PHE B 1 114 ? 2.645 -15.828 -3.068 1 98.88 114 PHE B N 1
ATOM 2915 C CA . PHE B 1 114 ? 1.252 -15.727 -2.646 1 98.88 114 PHE B CA 1
ATOM 2916 C C . PHE B 1 114 ? 0.424 -16.875 -3.221 1 98.88 114 PHE B C 1
ATOM 2918 O O . PHE B 1 114 ? 0.275 -16.984 -4.438 1 98.88 114 PHE B O 1
ATOM 2925 N N . ASP B 1 115 ? -0.051 -17.812 -2.363 1 98.62 115 ASP B N 1
ATOM 2926 C CA . ASP B 1 115 ? -1.1 -18.75 -2.75 1 98.62 115 ASP B CA 1
ATOM 2927 C C . ASP B 1 115 ? -2.479 -18.094 -2.668 1 98.62 115 ASP B C 1
ATOM 2929 O O . ASP B 1 115 ? -3.135 -18.156 -1.625 1 98.62 115 ASP B O 1
ATOM 2933 N N . ARG B 1 116 ? -2.977 -17.719 -3.75 1 98.38 116 ARG B N 1
ATOM 2934 C CA . ARG B 1 116 ? -4.008 -16.688 -3.871 1 98.38 116 ARG B CA 1
ATOM 2935 C C . ARG B 1 116 ? -3.471 -15.32 -3.451 1 98.38 116 ARG B C 1
ATOM 2937 O O . ARG B 1 116 ? -2.33 -15.211 -2.994 1 98.38 116 ARG B O 1
ATOM 2944 N N . SER B 1 117 ? -4.199 -14.289 -3.84 1 98.75 117 SER B N 1
ATOM 2945 C CA . SER B 1 117 ? -3.58 -12.977 -3.723 1 98.75 117 SER B CA 1
ATOM 2946 C C . SER B 1 117 ? -4.629 -11.867 -3.713 1 98.75 117 SER B C 1
ATOM 2948 O O . SER B 1 117 ? -5.785 -12.102 -3.363 1 98.75 117 SER B O 1
ATOM 2950 N N . TRP B 1 118 ? -4.145 -10.648 -3.992 1 98.81 118 TRP B N 1
ATOM 2951 C CA . TRP B 1 118 ? -5 -9.469 -4.066 1 98.81 118 TRP B CA 1
ATOM 2952 C C . TRP B 1 118 ? -6 -9.602 -5.211 1 98.81 118 TRP B C 1
ATOM 2954 O O . TRP B 1 118 ? -6.977 -8.844 -5.277 1 98.81 118 TRP B O 1
ATOM 2964 N N . TYR B 1 119 ? -5.879 -10.578 -5.984 1 98.88 119 TYR B N 1
ATOM 2965 C CA . TYR B 1 119 ? -6.777 -10.75 -7.121 1 98.88 119 TYR B CA 1
ATOM 2966 C C . TYR B 1 119 ? -8.117 -11.328 -6.676 1 98.88 119 TYR B C 1
ATOM 2968 O O . TYR B 1 119 ? -9.086 -11.312 -7.434 1 98.88 119 TYR B O 1
ATOM 2976 N N . GLY B 1 120 ? -8.188 -11.781 -5.414 1 98.56 120 GLY B N 1
ATOM 2977 C CA . GLY B 1 120 ? -9.492 -12.141 -4.879 1 98.56 120 GLY B CA 1
ATOM 2978 C C . GLY B 1 120 ? -10.531 -11.055 -5.07 1 98.56 120 GLY B C 1
ATOM 2979 O O . GLY B 1 120 ? -11.719 -11.352 -5.242 1 98.56 120 GLY B O 1
ATOM 2980 N N . ARG B 1 121 ? -10.117 -9.852 -5.098 1 98.62 121 ARG B N 1
ATOM 2981 C CA . ARG B 1 121 ? -11 -8.688 -5.223 1 98.62 121 ARG B CA 1
ATOM 2982 C C . ARG B 1 121 ? -11.766 -8.727 -6.539 1 98.62 121 ARG B C 1
ATOM 2984 O O . ARG B 1 121 ? -12.938 -8.328 -6.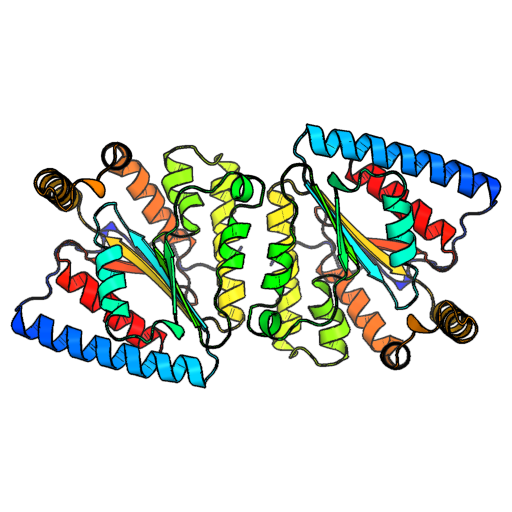594 1 98.62 121 ARG B O 1
ATOM 2991 N N . VAL B 1 122 ? -11.109 -9.242 -7.602 1 98.75 122 VAL B N 1
ATOM 2992 C CA . VAL B 1 122 ? -11.742 -9.211 -8.914 1 98.75 122 VAL B CA 1
ATOM 2993 C C . VAL B 1 122 ? -12.164 -10.625 -9.32 1 98.75 122 VAL B C 1
ATOM 2995 O O . VAL B 1 122 ? -12.594 -10.852 -10.445 1 98.75 122 VAL B O 1
ATOM 2998 N N . LEU B 1 123 ? -11.969 -11.625 -8.438 1 98.5 123 LEU B N 1
ATOM 2999 C CA . LEU B 1 123 ? -12.383 -13 -8.68 1 98.5 123 LEU B CA 1
ATOM 3000 C C . LEU B 1 123 ? -13.484 -13.414 -7.711 1 98.5 123 LEU B C 1
ATOM 3002 O O . LEU B 1 123 ? -14.648 -13.039 -7.887 1 98.5 123 LEU B O 1
ATOM 3006 N N . VAL B 1 124 ? -13.117 -13.977 -6.555 1 97.94 124 VAL B N 1
ATOM 3007 C CA . VAL B 1 124 ? -14.094 -14.57 -5.645 1 97.94 124 VAL B CA 1
ATOM 3008 C C . VAL B 1 124 ? -14.984 -13.477 -5.059 1 97.94 124 VAL B C 1
ATOM 3010 O O . VAL B 1 124 ? -16.188 -13.672 -4.895 1 97.94 124 VAL B O 1
ATOM 3013 N N . GLU B 1 125 ? -14.414 -12.289 -4.77 1 98.25 125 GLU B N 1
ATOM 3014 C CA . GLU B 1 125 ? -15.227 -11.242 -4.164 1 98.25 125 GLU B CA 1
ATOM 3015 C C . GLU B 1 125 ? -16.219 -10.656 -5.168 1 98.25 125 GLU B C 1
ATOM 3017 O O . GLU B 1 125 ? -17.328 -10.273 -4.801 1 98.25 125 GLU B O 1
ATOM 3022 N N . ARG B 1 126 ? -15.789 -10.594 -6.375 1 98.38 126 ARG B N 1
ATOM 3023 C CA . ARG B 1 126 ? -16.672 -10.172 -7.453 1 98.38 126 ARG B CA 1
ATOM 3024 C C . ARG B 1 126 ? -17.781 -11.195 -7.695 1 98.38 126 ARG B C 1
ATOM 3026 O O . ARG B 1 126 ? -18.969 -10.867 -7.656 1 98.38 126 ARG B O 1
ATOM 3033 N N . VAL B 1 127 ? -17.438 -12.438 -7.918 1 98.31 127 VAL B N 1
ATOM 3034 C CA . VAL B 1 127 ? -18.359 -13.477 -8.383 1 98.31 127 VAL B CA 1
ATOM 3035 C C . VAL B 1 127 ? -19.344 -13.828 -7.266 1 98.31 127 VAL B C 1
ATOM 3037 O O . VAL B 1 127 ? -20.531 -14.062 -7.527 1 98.31 127 VAL B O 1
ATOM 3040 N N . GLU B 1 128 ? -18.875 -13.797 -6 1 97.19 128 GLU B N 1
ATOM 3041 C CA . GLU B 1 128 ? -19.719 -14.195 -4.871 1 97.19 128 GLU B CA 1
ATOM 3042 C C . GLU B 1 128 ? -20.453 -12.992 -4.277 1 97.19 128 GLU B C 1
ATOM 3044 O O . GLU B 1 128 ? -21.266 -13.148 -3.371 1 97.19 128 GLU B O 1
ATOM 3049 N N . GLY B 1 129 ? -20.047 -11.805 -4.723 1 97.31 129 GLY B N 1
ATOM 3050 C CA . GLY B 1 129 ? -20.75 -10.609 -4.277 1 97.31 129 GLY B CA 1
ATOM 3051 C C . GLY B 1 129 ? -20.25 -10.094 -2.941 1 97.31 129 GLY B C 1
ATOM 3052 O O . GLY B 1 129 ? -20.984 -9.43 -2.215 1 97.31 129 GLY B O 1
ATOM 3053 N N . PHE B 1 130 ? -19 -10.461 -2.576 1 97.19 130 PHE B N 1
ATOM 3054 C CA . PHE B 1 130 ? -18.438 -9.961 -1.331 1 97.19 130 PHE B CA 1
ATOM 3055 C C . PHE B 1 130 ? -17.938 -8.523 -1.497 1 97.19 130 PHE B C 1
ATOM 3057 O O . PHE B 1 130 ? -17.719 -7.82 -0.51 1 97.19 130 PHE B O 1
ATOM 3064 N N . ALA B 1 131 ? -17.75 -8.07 -2.709 1 97.75 131 ALA B N 1
ATOM 3065 C CA . ALA B 1 131 ? -17.422 -6.688 -3.057 1 97.75 131 ALA B CA 1
ATOM 3066 C C . ALA B 1 131 ? -18.469 -6.082 -3.971 1 97.75 131 ALA B C 1
ATOM 3068 O O . ALA B 1 131 ? -18.953 -6.738 -4.898 1 97.75 131 ALA B O 1
ATOM 3069 N N . LYS B 1 132 ? -18.828 -4.859 -3.693 1 97.56 132 LYS B N 1
ATOM 3070 C CA . LYS B 1 132 ? -19.75 -4.156 -4.578 1 97.56 132 LYS B CA 1
ATOM 3071 C C . LYS B 1 132 ? -19.141 -3.934 -5.953 1 97.56 132 LYS B C 1
ATOM 3073 O O . LYS B 1 132 ? -17.906 -3.869 -6.09 1 97.56 132 LYS B O 1
ATOM 3078 N N . PRO B 1 133 ? -19.953 -3.814 -6.984 1 98.06 133 PRO B N 1
ATOM 3079 C CA . PRO B 1 133 ? -19.438 -3.629 -8.336 1 98.06 133 PRO B CA 1
ATOM 3080 C C . PRO B 1 133 ? -18.453 -2.459 -8.438 1 98.06 133 PRO B C 1
ATOM 3082 O O . PRO B 1 133 ? -17.391 -2.584 -9.062 1 98.06 133 PRO B O 1
ATOM 3085 N N . ALA B 1 134 ? -18.766 -1.364 -7.809 1 97.31 134 ALA B N 1
ATOM 3086 C CA . ALA B 1 134 ? -17.859 -0.213 -7.852 1 97.31 134 ALA B CA 1
ATOM 3087 C C . ALA B 1 134 ? -16.516 -0.546 -7.219 1 97.31 134 ALA B C 1
ATOM 3089 O O . ALA B 1 134 ? -15.477 -0.068 -7.676 1 97.31 134 ALA B O 1
ATOM 3090 N N . GLU B 1 135 ? -16.531 -1.413 -6.195 1 97.5 135 GLU B N 1
ATOM 3091 C CA . GLU B 1 135 ? -15.312 -1.783 -5.473 1 97.5 135 GLU B CA 1
ATOM 3092 C C . GLU B 1 135 ? -14.406 -2.652 -6.336 1 97.5 135 GLU B C 1
ATOM 3094 O O . GLU B 1 135 ? -13.211 -2.369 -6.469 1 97.5 135 GLU B O 1
ATOM 3099 N N . TRP B 1 136 ? -14.922 -3.729 -6.949 1 97.94 136 TRP B N 1
ATOM 3100 C CA . TRP B 1 136 ? -14.023 -4.605 -7.695 1 97.94 136 TRP B CA 1
ATOM 3101 C C . TRP B 1 136 ? -13.688 -4.012 -9.055 1 97.94 136 TRP B C 1
ATOM 3103 O O . TRP B 1 136 ? -12.633 -4.297 -9.625 1 97.94 136 TRP B O 1
ATOM 3113 N N . ARG B 1 137 ? -14.516 -3.076 -9.547 1 97.38 137 ARG B N 1
ATOM 3114 C CA . ARG B 1 137 ? -14.195 -2.428 -10.82 1 97.38 137 ARG B CA 1
ATOM 3115 C C . ARG B 1 137 ? -12.992 -1.5 -10.664 1 97.38 137 ARG B C 1
ATOM 3117 O O . ARG B 1 137 ? -12.102 -1.478 -11.516 1 97.38 137 ARG B O 1
ATOM 3124 N N . ARG B 1 138 ? -12.891 -0.766 -9.586 1 95.56 138 ARG B N 1
ATOM 3125 C CA . ARG B 1 138 ? -11.758 0.132 -9.414 1 95.56 138 ARG B CA 1
ATOM 3126 C C . ARG B 1 138 ? -10.5 -0.643 -9.016 1 95.56 138 ARG B C 1
ATOM 3128 O O . ARG B 1 138 ? -9.391 -0.117 -9.102 1 95.56 138 ARG B O 1
ATOM 3135 N N . ALA B 1 139 ? -10.719 -1.874 -8.609 1 97.88 139 ALA B N 1
ATOM 3136 C CA . ALA B 1 139 ? -9.609 -2.682 -8.117 1 97.88 139 ALA B CA 1
ATOM 3137 C C . ALA B 1 139 ? -8.594 -2.951 -9.219 1 97.88 139 ALA B C 1
ATOM 3139 O O . ALA B 1 139 ? -7.402 -3.129 -8.953 1 97.88 139 ALA B O 1
ATOM 3140 N N . TYR B 1 140 ? -9.008 -2.979 -10.469 1 97.5 140 TYR B N 1
ATOM 3141 C CA . TYR B 1 140 ? -8.062 -3.223 -11.547 1 97.5 140 TYR B CA 1
ATOM 3142 C C . TYR B 1 140 ? -6.973 -2.152 -11.578 1 97.5 140 TYR B C 1
ATOM 3144 O O . TYR B 1 140 ? -5.785 -2.467 -11.656 1 97.5 140 TYR B O 1
ATOM 3152 N N . ASP B 1 141 ? -7.402 -0.926 -11.445 1 95.31 141 ASP B N 1
ATOM 3153 C CA . ASP B 1 141 ? -6.438 0.17 -11.414 1 95.31 141 ASP B CA 1
ATOM 3154 C C . ASP B 1 141 ? -5.602 0.127 -10.133 1 95.31 141 ASP B C 1
ATOM 3156 O O . ASP B 1 141 ? -4.406 0.432 -10.156 1 95.31 141 ASP B O 1
ATOM 3160 N N . GLU B 1 142 ? -6.227 -0.214 -9.062 1 97.12 142 GLU B N 1
ATOM 3161 C CA . GLU B 1 142 ? -5.527 -0.305 -7.785 1 97.12 142 GLU B CA 1
ATOM 3162 C C . GLU B 1 142 ? -4.465 -1.399 -7.816 1 97.12 142 GLU B C 1
ATOM 3164 O O . GLU B 1 142 ? -3.338 -1.191 -7.359 1 97.12 142 GLU B O 1
ATOM 3169 N N . ILE B 1 143 ? -4.816 -2.539 -8.398 1 98.38 143 ILE B N 1
ATOM 3170 C CA . ILE B 1 143 ? -3.9 -3.67 -8.523 1 98.38 143 ILE B CA 1
ATOM 3171 C C . ILE B 1 143 ? -2.723 -3.289 -9.414 1 98.38 143 ILE B C 1
ATOM 3173 O O . ILE B 1 143 ? -1.564 -3.514 -9.055 1 98.38 143 ILE B O 1
ATOM 3177 N N . ASN B 1 144 ? -3.004 -2.697 -10.547 1 97.44 144 ASN B N 1
ATOM 3178 C CA . ASN B 1 144 ? -1.942 -2.293 -11.469 1 97.44 144 ASN B CA 1
ATOM 3179 C C . ASN B 1 144 ? -1.012 -1.265 -10.828 1 97.44 144 ASN B C 1
ATOM 3181 O O . ASN B 1 144 ? 0.204 -1.318 -11.023 1 97.44 144 ASN B O 1
ATOM 3185 N N . ALA B 1 145 ? -1.551 -0.322 -10.102 1 96.38 145 ALA B N 1
ATOM 3186 C CA . ALA B 1 145 ? -0.732 0.669 -9.406 1 96.38 145 ALA B CA 1
ATOM 3187 C C . ALA B 1 145 ? 0.14 0.012 -8.344 1 96.38 145 ALA B C 1
ATOM 3189 O O . ALA B 1 145 ? 1.331 0.312 -8.234 1 96.38 145 ALA B O 1
ATOM 3190 N N . PHE B 1 146 ? -0.474 -0.88 -7.539 1 98.06 146 PHE B N 1
ATOM 3191 C CA . PHE B 1 146 ? 0.225 -1.615 -6.492 1 98.06 146 PHE B CA 1
ATOM 3192 C C . PHE B 1 146 ? 1.411 -2.381 -7.066 1 98.06 146 PHE B C 1
ATOM 3194 O O . PHE B 1 146 ? 2.543 -2.219 -6.602 1 98.06 146 PHE B O 1
ATOM 3201 N N . GLU B 1 147 ? 1.134 -3.111 -8.117 1 98.38 147 GLU B N 1
ATOM 3202 C CA . GLU B 1 147 ? 2.184 -3.916 -8.734 1 98.38 147 GLU B CA 1
ATOM 3203 C C . GLU B 1 147 ? 3.25 -3.035 -9.375 1 98.38 147 GLU B C 1
ATOM 3205 O O . GLU B 1 147 ? 4.445 -3.326 -9.281 1 98.38 147 GLU B O 1
ATOM 3210 N N . HIS B 1 148 ? 2.873 -1.987 -10.016 1 96.69 148 HIS B N 1
ATOM 3211 C CA . HIS B 1 148 ? 3.828 -1.095 -10.664 1 96.69 148 HIS B CA 1
ATOM 3212 C C . HIS B 1 148 ? 4.738 -0.427 -9.641 1 96.69 148 HIS B C 1
ATOM 3214 O O . HIS B 1 148 ? 5.934 -0.252 -9.891 1 96.69 148 HIS B O 1
ATOM 3220 N N . MET B 1 149 ? 4.203 0.001 -8.516 1 97.06 149 MET B N 1
ATOM 3221 C CA . MET B 1 149 ? 5.031 0.591 -7.469 1 97.06 149 MET B CA 1
ATOM 3222 C C . MET B 1 149 ? 6.125 -0.377 -7.027 1 97.06 149 MET B C 1
ATOM 3224 O O . MET B 1 149 ? 7.277 0.02 -6.855 1 97.06 149 MET B O 1
ATOM 3228 N N . LEU B 1 150 ? 5.777 -1.604 -6.918 1 98.12 150 LEU B N 1
ATOM 3229 C CA . LEU B 1 150 ? 6.746 -2.611 -6.496 1 98.12 150 LEU B CA 1
ATOM 3230 C C . LEU B 1 150 ? 7.781 -2.855 -7.59 1 98.12 150 LEU B C 1
ATOM 3232 O O . LEU B 1 150 ? 8.984 -2.865 -7.32 1 98.12 150 LEU B O 1
ATOM 3236 N N . THR B 1 151 ? 7.285 -3.023 -8.852 1 97.75 151 THR B N 1
ATOM 3237 C CA . THR B 1 151 ? 8.211 -3.381 -9.922 1 97.75 151 THR B CA 1
ATOM 3238 C C . THR B 1 151 ? 9.102 -2.193 -10.281 1 97.75 151 THR B C 1
ATOM 3240 O O . THR B 1 151 ? 10.273 -2.369 -10.633 1 97.75 151 THR B O 1
ATOM 3243 N N . ALA B 1 152 ? 8.586 -0.999 -10.195 1 96.25 152 ALA B N 1
ATOM 3244 C CA . ALA B 1 152 ? 9.391 0.196 -10.445 1 96.25 152 ALA B CA 1
ATOM 3245 C C . ALA B 1 152 ? 10.477 0.35 -9.383 1 96.25 152 ALA B C 1
ATOM 3247 O O . ALA B 1 152 ? 11.5 0.996 -9.625 1 96.25 152 ALA B O 1
ATOM 3248 N N . ASP B 1 153 ? 10.234 -0.228 -8.219 1 96.75 153 ASP B N 1
ATOM 3249 C CA . ASP B 1 153 ? 11.211 -0.191 -7.133 1 96.75 153 ASP B CA 1
ATOM 3250 C C . ASP B 1 153 ? 12.156 -1.385 -7.207 1 96.75 153 ASP B C 1
ATOM 3252 O O . ASP B 1 153 ? 12.938 -1.621 -6.281 1 96.75 153 ASP B O 1
ATOM 3256 N N . GLY B 1 154 ? 12.031 -2.205 -8.234 1 96.88 154 GLY B N 1
ATOM 3257 C CA . GLY B 1 154 ? 13.016 -3.244 -8.484 1 96.88 154 GLY B CA 1
ATOM 3258 C C . GLY B 1 154 ? 12.523 -4.633 -8.125 1 96.88 154 GLY B C 1
ATOM 3259 O O . GLY B 1 154 ? 13.258 -5.609 -8.25 1 96.88 154 GLY B O 1
ATOM 3260 N N . VAL B 1 155 ? 11.328 -4.738 -7.637 1 98.5 155 VAL B N 1
ATOM 3261 C CA . VAL B 1 155 ? 10.781 -6.055 -7.344 1 98.5 155 VAL B CA 1
ATOM 3262 C C . VAL B 1 155 ? 10.523 -6.812 -8.648 1 98.5 155 VAL B C 1
ATOM 3264 O O . VAL B 1 155 ? 9.828 -6.316 -9.531 1 98.5 155 VAL B O 1
ATOM 3267 N N . ARG B 1 156 ? 11.078 -7.957 -8.781 1 98.5 156 ARG B N 1
ATOM 3268 C CA . ARG B 1 156 ? 10.75 -8.828 -9.898 1 98.5 156 ARG B CA 1
ATOM 3269 C C . ARG B 1 156 ? 9.484 -9.633 -9.617 1 98.5 156 ARG B C 1
ATOM 3271 O O . ARG B 1 156 ? 9.328 -10.195 -8.531 1 98.5 156 ARG B O 1
ATOM 3278 N N . MET B 1 157 ? 8.625 -9.641 -10.641 1 98.56 157 MET B N 1
ATOM 3279 C CA . MET B 1 157 ? 7.316 -10.227 -10.367 1 98.56 157 MET B CA 1
ATOM 3280 C C . MET B 1 157 ? 6.895 -11.148 -11.508 1 98.56 157 MET B C 1
ATOM 3282 O O . MET B 1 157 ? 7.117 -10.836 -12.68 1 98.56 157 MET B O 1
ATOM 3286 N N . VAL B 1 158 ? 6.305 -12.273 -11.141 1 98.38 158 VAL B N 1
ATOM 3287 C CA . VAL B 1 158 ? 5.629 -13.156 -12.086 1 98.38 158 VAL B CA 1
ATOM 3288 C C . VAL B 1 158 ? 4.316 -13.648 -11.484 1 98.38 158 VAL B C 1
ATOM 3290 O O . VAL B 1 158 ? 4.223 -13.859 -10.273 1 98.38 158 VAL B O 1
ATOM 3293 N N . LYS B 1 159 ? 3.357 -13.758 -12.297 1 98.88 159 LYS B N 1
ATOM 3294 C CA . LYS B 1 159 ? 2.041 -14.211 -11.852 1 98.88 159 LYS B CA 1
ATOM 3295 C C . LYS B 1 159 ? 1.594 -15.445 -12.625 1 98.88 159 LYS B C 1
ATOM 3297 O O . LYS B 1 159 ? 1.657 -15.469 -13.859 1 98.88 159 LYS B O 1
ATOM 3302 N N . PHE B 1 160 ? 1.15 -16.438 -11.891 1 98.88 160 PHE B N 1
ATOM 3303 C CA . PHE B 1 160 ? 0.703 -17.688 -12.508 1 98.88 160 PHE B CA 1
ATOM 3304 C C . PHE B 1 160 ? -0.8 -17.859 -12.336 1 98.88 160 PHE B C 1
ATOM 3306 O O . PHE B 1 160 ? -1.345 -17.594 -11.266 1 98.88 160 PHE B O 1
ATOM 3313 N N . PHE B 1 161 ? -1.391 -18.297 -13.406 1 98.88 161 PHE B N 1
ATOM 3314 C CA . PHE B 1 161 ? -2.725 -18.875 -13.32 1 98.88 161 PHE B CA 1
ATOM 3315 C C . PHE B 1 161 ? -2.705 -20.328 -13.742 1 98.88 161 PHE B C 1
ATOM 3317 O O . PHE B 1 161 ? -2.51 -20.641 -14.922 1 98.88 161 PHE B O 1
ATOM 3324 N N . ILE B 1 162 ? -2.873 -21.234 -12.844 1 98.75 162 ILE B N 1
ATOM 3325 C CA . ILE B 1 162 ? -2.863 -22.656 -13.18 1 98.75 162 ILE B CA 1
ATOM 3326 C C . ILE B 1 162 ? -4.23 -23.062 -13.719 1 98.75 162 ILE B C 1
ATOM 3328 O O . ILE B 1 162 ? -5.211 -23.109 -12.969 1 98.75 162 ILE B O 1
ATOM 3332 N N . HIS B 1 163 ? -4.266 -23.438 -15.016 1 98.69 163 HIS B N 1
ATOM 3333 C CA . HIS B 1 163 ? -5.496 -23.656 -15.766 1 98.69 163 HIS B CA 1
ATOM 3334 C C . HIS B 1 163 ? -5.773 -25.141 -15.945 1 98.69 163 HIS B C 1
ATOM 3336 O O . HIS B 1 163 ? -4.922 -25.891 -16.438 1 98.69 163 HIS B O 1
ATOM 3342 N N . ILE B 1 164 ? -6.883 -25.594 -15.492 1 98.31 164 ILE B N 1
ATOM 3343 C CA . ILE B 1 164 ? -7.359 -26.953 -15.734 1 98.31 164 ILE B CA 1
ATOM 3344 C C . ILE B 1 164 ? -8.766 -26.906 -16.328 1 98.31 164 ILE B C 1
ATOM 3346 O O . ILE B 1 164 ? -9.469 -25.906 -16.203 1 98.31 164 ILE B O 1
ATOM 3350 N N . ASP B 1 165 ? -9.117 -27.953 -17.016 1 97.56 165 ASP B N 1
ATOM 3351 C CA . ASP B 1 165 ? -10.484 -27.984 -17.531 1 97.56 165 ASP B CA 1
ATOM 3352 C C . ASP B 1 165 ? -11.469 -28.469 -16.484 1 97.56 165 ASP B C 1
ATOM 3354 O O . ASP B 1 165 ? -11.062 -29 -15.438 1 97.56 165 ASP B O 1
ATOM 3358 N N . LYS B 1 166 ? -12.688 -28.203 -16.797 1 97.19 166 LYS B N 1
ATOM 3359 C CA . LYS B 1 166 ? -13.758 -28.516 -15.859 1 97.19 166 LYS B CA 1
ATOM 3360 C C . LYS B 1 166 ? -13.789 -30 -15.523 1 97.19 166 LYS B C 1
ATOM 3362 O O . LYS B 1 166 ? -14.055 -30.375 -14.383 1 97.19 166 LYS B O 1
ATOM 3367 N N . LYS B 1 167 ? -13.555 -30.859 -16.422 1 97.69 167 LYS B N 1
ATOM 3368 C CA . LYS B 1 167 ? -13.547 -32.312 -16.219 1 97.69 167 LYS B CA 1
ATOM 3369 C C . LYS B 1 167 ? -12.453 -32.719 -15.242 1 97.69 167 LYS B C 1
ATOM 3371 O O . LYS B 1 167 ? -12.703 -33.5 -14.328 1 97.69 167 LYS B O 1
ATOM 3376 N N . THR B 1 168 ? -11.297 -32.188 -15.484 1 98.19 168 THR B N 1
ATOM 3377 C CA . THR B 1 168 ? -10.18 -32.469 -14.594 1 98.19 168 THR B CA 1
ATOM 3378 C C . THR B 1 168 ? -10.477 -32.031 -13.172 1 98.19 168 THR B C 1
ATOM 3380 O O . THR B 1 168 ? -10.18 -32.75 -12.211 1 98.19 168 THR B O 1
ATOM 3383 N N . GLN B 1 169 ? -11.039 -30.828 -13.008 1 98 169 GLN B N 1
ATOM 3384 C CA . GLN B 1 169 ? -11.406 -30.344 -11.688 1 98 169 GLN B CA 1
ATOM 3385 C C . GLN B 1 169 ? -12.336 -31.328 -10.984 1 98 169 GLN B C 1
ATOM 3387 O O . GLN B 1 169 ? -12.141 -31.641 -9.812 1 98 169 GLN B O 1
ATOM 3392 N N . LEU B 1 170 ? -13.352 -31.797 -11.719 1 97.25 170 LEU B N 1
ATOM 3393 C CA . LEU B 1 170 ? -14.32 -32.719 -11.156 1 97.25 170 LEU B CA 1
ATOM 3394 C C . LEU B 1 170 ? -13.633 -34 -10.711 1 97.25 170 LEU B C 1
ATOM 3396 O O . LEU B 1 170 ? -13.906 -34.531 -9.617 1 97.25 170 LEU B O 1
ATOM 3400 N N . LEU B 1 171 ? -12.812 -34.5 -11.555 1 97.69 171 LEU B N 1
ATOM 3401 C CA . LEU B 1 171 ? -12.07 -35.719 -11.234 1 97.69 171 LEU B CA 1
ATOM 3402 C C . LEU B 1 171 ? -11.281 -35.562 -9.945 1 97.69 171 LEU B C 1
ATOM 3404 O O . LEU B 1 171 ? -11.281 -36.438 -9.086 1 97.69 171 LEU B O 1
ATOM 3408 N N . ARG B 1 172 ? -10.656 -34.469 -9.789 1 97.44 172 ARG B N 1
ATOM 3409 C CA . ARG B 1 172 ? -9.836 -34.219 -8.617 1 97.44 172 ARG B CA 1
ATOM 3410 C C . ARG B 1 172 ? -10.695 -34 -7.375 1 97.44 172 ARG B C 1
ATOM 3412 O O . ARG B 1 172 ? -10.305 -34.375 -6.27 1 97.44 172 ARG B O 1
ATOM 3419 N N . PHE B 1 173 ? -11.844 -33.344 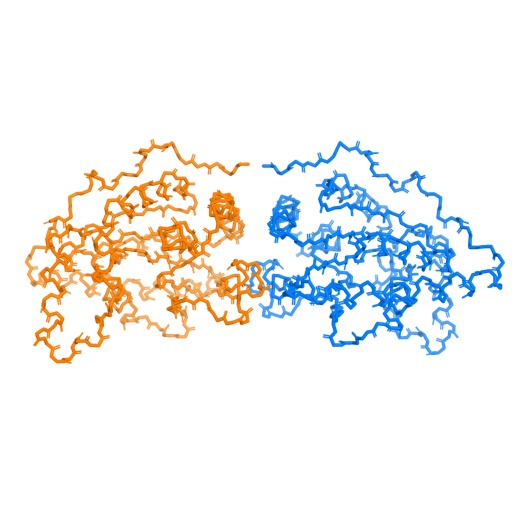-7.559 1 96.56 173 PHE B N 1
ATOM 3420 C CA . PHE B 1 173 ? -12.789 -33.25 -6.453 1 96.56 173 PHE B CA 1
ATOM 3421 C C . PHE B 1 173 ? -13.172 -34.656 -5.957 1 96.56 173 PHE B C 1
ATOM 3423 O O . PHE B 1 173 ? -13.148 -34.906 -4.754 1 96.56 173 PHE B O 1
ATOM 3430 N N . ARG B 1 174 ? -13.43 -35.531 -6.855 1 96.31 174 ARG B N 1
ATOM 3431 C CA . ARG B 1 174 ? -13.844 -36.906 -6.516 1 96.31 174 ARG B CA 1
ATOM 3432 C C . ARG B 1 174 ? -12.711 -37.688 -5.855 1 96.31 174 ARG B C 1
ATOM 3434 O O . ARG B 1 174 ? -12.93 -38.438 -4.906 1 96.31 174 ARG B O 1
ATOM 3441 N N . GLU B 1 175 ? -11.555 -37.469 -6.398 1 96.19 175 GLU B N 1
ATOM 3442 C CA . GLU B 1 175 ? -10.391 -38.094 -5.793 1 96.19 175 GLU B CA 1
ATOM 3443 C C . GLU B 1 175 ? -10.195 -37.625 -4.352 1 96.19 175 GLU B C 1
ATOM 3445 O O . GLU B 1 175 ? -9.844 -38.438 -3.48 1 96.19 175 GLU B O 1
ATOM 3450 N N . ARG B 1 176 ? -10.352 -36.312 -4.125 1 94.19 176 ARG B N 1
ATOM 3451 C CA . ARG B 1 176 ? -10.234 -35.75 -2.775 1 94.19 176 ARG B CA 1
ATOM 3452 C C . ARG B 1 176 ? -11.297 -36.344 -1.851 1 94.19 176 ARG B C 1
ATOM 3454 O O . ARG B 1 176 ? -11.016 -36.656 -0.687 1 94.19 176 ARG B O 1
ATOM 3461 N N . GLU B 1 177 ? -12.445 -36.531 -2.396 1 93.31 177 GLU B N 1
ATOM 3462 C CA . GLU B 1 177 ? -13.539 -37.094 -1.616 1 93.31 177 GLU B CA 1
ATOM 3463 C C . GLU B 1 177 ? -13.227 -38.531 -1.225 1 93.31 177 GLU B C 1
ATOM 3465 O O . GLU B 1 177 ? -13.57 -38.969 -0.122 1 93.31 177 GLU B O 1
ATOM 3470 N N . ALA B 1 178 ? -12.562 -39.25 -2.037 1 94.69 178 ALA B N 1
ATOM 3471 C CA . ALA B 1 178 ? -12.336 -40.688 -1.867 1 94.69 178 ALA B CA 1
ATOM 3472 C C . ALA B 1 178 ? -11.117 -40.938 -0.989 1 94.69 178 ALA B C 1
ATOM 3474 O O . ALA B 1 178 ? -10.977 -42.031 -0.415 1 94.69 178 ALA B O 1
ATOM 3475 N N . ASP B 1 179 ? -10.328 -40.031 -0.951 1 94.06 179 ASP B N 1
ATOM 3476 C CA . ASP B 1 179 ? -9.094 -40.188 -0.191 1 94.06 179 ASP B CA 1
ATOM 3477 C C . ASP B 1 179 ? -9.211 -39.531 1.187 1 94.06 179 ASP B C 1
ATOM 3479 O O . ASP B 1 179 ? -9.211 -38.312 1.303 1 94.06 179 ASP B O 1
ATOM 3483 N N . PRO B 1 180 ? -9.211 -40.312 2.242 1 92.31 180 PRO B N 1
ATOM 3484 C CA . PRO B 1 180 ? -9.359 -39.75 3.588 1 92.31 180 PRO B CA 1
ATOM 3485 C C . PRO B 1 180 ? -8.289 -38.719 3.918 1 92.31 180 PRO B C 1
ATOM 3487 O O . PRO B 1 180 ? -8.547 -37.781 4.672 1 92.31 180 PRO B O 1
ATOM 3490 N N . ALA B 1 181 ? -7.156 -38.875 3.361 1 92.5 181 ALA B N 1
ATOM 3491 C CA . ALA B 1 181 ? -6.035 -37.969 3.643 1 92.5 181 ALA B CA 1
ATOM 3492 C C . ALA B 1 181 ? -6.184 -36.656 2.891 1 92.5 181 ALA B C 1
ATOM 3494 O O . ALA B 1 181 ? -5.465 -35.688 3.166 1 92.5 181 ALA B O 1
ATOM 3495 N N . LYS B 1 182 ? -7.121 -36.562 2.027 1 91.12 182 LYS B N 1
ATOM 3496 C CA . LYS B 1 182 ? -7.262 -35.375 1.193 1 91.12 182 LYS B CA 1
ATOM 3497 C C . LYS B 1 182 ? -8.656 -34.781 1.332 1 91.12 182 LYS B C 1
ATOM 3499 O O . LYS B 1 182 ? -8.922 -33.688 0.803 1 91.12 182 LYS B O 1
ATOM 3504 N N . ARG B 1 183 ? -9.547 -35.344 1.98 1 89 183 ARG B N 1
ATOM 3505 C CA . ARG B 1 183 ? -10.938 -34.938 2.117 1 89 183 ARG B CA 1
ATOM 3506 C C . ARG B 1 183 ? -11.031 -33.531 2.705 1 89 183 ARG B C 1
ATOM 3508 O O . ARG B 1 183 ? -11.93 -32.75 2.355 1 89 183 ARG B O 1
ATOM 3515 N N . TYR B 1 184 ? -10.07 -33.219 3.547 1 89.19 184 TYR B N 1
ATOM 3516 C CA . TYR B 1 184 ? -10.102 -31.922 4.246 1 89.19 184 TYR B CA 1
ATOM 3517 C C . TYR B 1 184 ? -9.898 -30.766 3.273 1 89.19 184 TYR B C 1
ATOM 3519 O O . TYR B 1 184 ? -10.203 -29.625 3.596 1 89.19 184 TYR B O 1
ATOM 3527 N N . LYS B 1 185 ? -9.414 -31.031 2.098 1 91.25 185 LYS B N 1
ATOM 3528 C CA . LYS B 1 185 ? -9.102 -30 1.106 1 91.25 185 LYS B CA 1
ATOM 3529 C C . LYS B 1 185 ? -10.359 -29.578 0.344 1 91.25 185 LYS B C 1
ATOM 3531 O O . LYS B 1 185 ? -10.32 -28.625 -0.442 1 91.25 185 LYS B O 1
ATOM 3536 N N . LEU B 1 186 ? -11.406 -30.328 0.598 1 90.81 186 LEU B N 1
ATOM 3537 C CA . LEU B 1 186 ? -12.648 -30.016 -0.102 1 90.81 186 LEU B CA 1
ATOM 3538 C C . LEU B 1 186 ? -13.664 -29.391 0.846 1 90.81 186 LEU B C 1
ATOM 3540 O O . LEU B 1 186 ? -13.938 -29.938 1.919 1 90.81 186 LEU B O 1
ATOM 3544 N N . GLY B 1 187 ? -14.18 -28.219 0.477 1 86.69 187 GLY B N 1
ATOM 3545 C CA . GLY B 1 187 ? -15.234 -27.562 1.228 1 86.69 187 GLY B CA 1
ATOM 3546 C C . GLY B 1 187 ? -16.438 -27.219 0.377 1 86.69 187 GLY B C 1
ATOM 3547 O O . GLY B 1 187 ? -16.391 -27.328 -0.85 1 86.69 187 GLY B O 1
ATOM 3548 N N . PRO B 1 188 ? -17.531 -26.938 1.038 1 88.19 188 PRO B N 1
ATOM 3549 C CA . PRO B 1 188 ? -18.766 -26.609 0.305 1 88.19 188 PRO B CA 1
ATOM 3550 C C . PRO B 1 188 ? -18.547 -25.5 -0.72 1 88.19 188 PRO B C 1
ATOM 3552 O O . PRO B 1 188 ? -19.219 -25.484 -1.756 1 88.19 188 PRO B O 1
ATOM 3555 N N . GLU B 1 189 ? -17.672 -24.75 -0.486 1 89.81 189 GLU B N 1
ATOM 3556 C CA . GLU B 1 189 ? -17.406 -23.625 -1.378 1 89.81 189 GLU B CA 1
ATOM 3557 C C . GLU B 1 189 ? -16.844 -24.094 -2.717 1 89.81 189 GLU B C 1
ATOM 3559 O O . GLU B 1 189 ? -17.078 -23.453 -3.75 1 89.81 189 GLU B O 1
ATOM 3564 N N . ASP B 1 190 ? -16.188 -25.156 -2.697 1 92.06 190 ASP B N 1
ATOM 3565 C CA . ASP B 1 190 ? -15.578 -25.656 -3.922 1 92.06 190 ASP B CA 1
ATOM 3566 C C . ASP B 1 190 ? -16.641 -26.047 -4.945 1 92.06 190 ASP B C 1
ATOM 3568 O O . ASP B 1 190 ? -16.547 -25.688 -6.121 1 92.06 190 ASP B O 1
ATOM 3572 N N . TRP B 1 191 ? -17.656 -26.688 -4.43 1 92.75 191 TRP B N 1
ATOM 3573 C CA . TRP B 1 191 ? -18.734 -27.109 -5.324 1 92.75 191 TRP B CA 1
ATOM 3574 C C . TRP B 1 191 ? -19.547 -25.906 -5.801 1 92.75 191 TRP B C 1
ATOM 3576 O O . TRP B 1 191 ? -19.953 -25.859 -6.961 1 92.75 191 TRP B O 1
ATOM 3586 N N . ARG B 1 192 ? -19.719 -25 -4.945 1 92.19 192 ARG B N 1
ATOM 3587 C CA . ARG B 1 192 ? -20.438 -23.781 -5.297 1 92.19 192 ARG B CA 1
ATOM 3588 C C . ARG B 1 192 ? -19.688 -23 -6.371 1 92.19 192 ARG B C 1
ATOM 3590 O O . ARG B 1 192 ? -20.297 -22.5 -7.32 1 92.19 192 ARG B O 1
ATOM 3597 N N . ASN B 1 193 ? -18.422 -22.922 -6.191 1 93.31 193 ASN B N 1
ATOM 3598 C CA . ASN B 1 193 ? -17.594 -22.234 -7.176 1 93.31 193 ASN B CA 1
ATOM 3599 C C . ASN B 1 193 ? -17.641 -22.938 -8.539 1 93.31 193 ASN B C 1
ATOM 3601 O O . ASN B 1 193 ? -17.719 -22.266 -9.57 1 93.31 193 ASN B O 1
ATOM 3605 N N . ARG B 1 194 ? -17.594 -24.219 -8.469 1 95.19 194 ARG B N 1
ATOM 3606 C CA . ARG B 1 194 ? -17.641 -24.984 -9.711 1 95.19 194 ARG B CA 1
ATOM 3607 C C . ARG B 1 194 ? -18.953 -24.719 -10.461 1 95.19 194 ARG B C 1
ATOM 3609 O O . ARG B 1 194 ? -18.969 -24.672 -11.688 1 95.19 194 ARG B O 1
ATOM 3616 N N . ALA B 1 195 ? -20.047 -24.562 -9.695 1 96.06 195 ALA B N 1
ATOM 3617 C CA . ALA B 1 195 ? -21.344 -24.297 -10.297 1 96.06 195 ALA B CA 1
ATOM 3618 C C . ALA B 1 195 ? -21.359 -22.953 -11.008 1 96.06 195 ALA B C 1
ATOM 3620 O O . ALA B 1 195 ? -22.172 -22.719 -11.906 1 96.06 195 ALA B O 1
ATOM 3621 N N . LYS B 1 196 ? -20.453 -22.109 -10.672 1 97.56 196 LYS B N 1
ATOM 3622 C CA . LYS B 1 196 ? -20.375 -20.766 -11.266 1 97.56 196 LYS B CA 1
ATOM 3623 C C . LYS B 1 196 ? -19.203 -20.672 -12.227 1 97.56 196 LYS B C 1
ATOM 3625 O O . LYS B 1 196 ? -18.594 -19.609 -12.367 1 97.56 196 LYS B O 1
ATOM 3630 N N . TRP B 1 197 ? -18.891 -21.719 -12.859 1 97.56 197 TRP B N 1
ATOM 3631 C CA . TRP B 1 197 ? -17.703 -21.859 -13.688 1 97.56 197 TRP B CA 1
ATOM 3632 C C . TRP B 1 197 ? -17.641 -20.75 -14.734 1 97.56 197 TRP B C 1
ATOM 3634 O O . TRP B 1 197 ? -16.609 -20.078 -14.883 1 97.56 197 TRP B O 1
ATOM 3644 N N . LYS B 1 198 ? -18.75 -20.484 -15.406 1 97.69 198 LYS B N 1
ATOM 3645 C CA . LYS B 1 198 ? -18.781 -19.5 -16.484 1 97.69 198 LYS B CA 1
ATOM 3646 C C . LYS B 1 198 ? -18.516 -18.094 -15.961 1 97.69 198 LYS B C 1
ATOM 3648 O O . LYS B 1 198 ? -17.844 -17.297 -16.609 1 97.69 198 LYS B O 1
ATOM 3653 N N . LYS B 1 199 ? -19.047 -17.797 -14.82 1 98.25 199 LYS B N 1
ATOM 3654 C CA . LYS B 1 199 ? -18.828 -16.484 -14.211 1 98.25 199 LYS B CA 1
ATOM 3655 C C . LYS B 1 199 ? -17.359 -16.312 -13.836 1 98.25 199 LYS B C 1
ATOM 3657 O O . LYS B 1 199 ? -16.766 -15.25 -14.078 1 98.25 199 LYS B O 1
ATOM 3662 N N . TYR B 1 200 ? -16.797 -17.328 -13.273 1 98.25 200 TYR B N 1
ATOM 3663 C CA . TYR B 1 200 ? -15.383 -17.266 -12.922 1 98.25 200 TYR B CA 1
ATOM 3664 C C . TYR B 1 200 ? -14.516 -17.188 -14.164 1 98.25 200 TYR B C 1
ATOM 3666 O O . TYR B 1 200 ? -13.531 -16.453 -14.195 1 98.25 200 TYR B O 1
ATOM 3674 N N . GLU B 1 201 ? -14.859 -17.953 -15.125 1 98.12 201 GLU B N 1
ATOM 3675 C CA . GLU B 1 201 ? -14.102 -17.938 -16.375 1 98.12 201 GLU B CA 1
ATOM 3676 C C . GLU B 1 201 ? -14.047 -16.531 -16.969 1 98.12 201 GLU B C 1
ATOM 3678 O O . GLU B 1 201 ? -12.984 -16.078 -17.406 1 98.12 201 GLU B O 1
ATOM 3683 N N . ALA B 1 202 ? -15.172 -15.867 -17.031 1 98.31 202 ALA B N 1
ATOM 3684 C CA . ALA B 1 202 ? -15.242 -14.5 -17.531 1 98.31 202 ALA B CA 1
ATOM 3685 C C . ALA B 1 202 ? -14.406 -13.555 -16.672 1 98.31 202 ALA B C 1
ATOM 3687 O O . ALA B 1 202 ? -13.695 -12.695 -17.188 1 98.31 202 ALA B O 1
ATOM 3688 N N . ALA B 1 203 ? -14.484 -13.695 -15.344 1 98.69 203 ALA B N 1
ATOM 3689 C CA . ALA B 1 203 ? -13.719 -12.867 -14.422 1 98.69 203 ALA B CA 1
ATOM 3690 C C . ALA B 1 203 ? -12.219 -13.078 -14.609 1 98.69 203 ALA B C 1
ATOM 3692 O O . ALA B 1 203 ? -11.438 -12.117 -14.594 1 98.69 203 ALA B O 1
ATOM 3693 N N . ILE B 1 204 ? -11.828 -14.312 -14.797 1 98.69 204 ILE B N 1
ATOM 3694 C CA . ILE B 1 204 ? -10.422 -14.656 -14.984 1 98.69 204 ILE B CA 1
ATOM 3695 C C . ILE B 1 204 ? -9.898 -14.023 -16.281 1 98.69 204 ILE B C 1
ATOM 3697 O O . ILE B 1 204 ? -8.82 -13.43 -16.297 1 98.69 204 ILE B O 1
ATOM 3701 N N . GLN B 1 205 ? -10.664 -14.156 -17.312 1 98.56 205 GLN B N 1
ATOM 3702 C CA . GLN B 1 205 ? -10.234 -13.57 -18.578 1 98.56 205 GLN B CA 1
ATOM 3703 C C . GLN B 1 205 ? -10.078 -12.055 -18.453 1 98.56 205 GLN B C 1
ATOM 3705 O O . GLN B 1 205 ? -9.109 -11.484 -18.953 1 98.56 205 GLN B O 1
ATOM 3710 N N . GLU B 1 206 ? -11.031 -11.43 -17.812 1 98.31 206 GLU B N 1
ATOM 3711 C CA . GLU B 1 206 ? -10.93 -9.992 -17.625 1 98.31 206 GLU B CA 1
ATOM 3712 C C . GLU B 1 206 ? -9.719 -9.625 -16.766 1 98.31 206 GLU B C 1
ATOM 3714 O O . GLU B 1 206 ? -9.047 -8.625 -17.016 1 98.31 206 GLU B O 1
ATOM 3719 N N . MET B 1 207 ? -9.492 -10.414 -15.711 1 98.69 207 MET B N 1
ATOM 3720 C CA . MET B 1 207 ? -8.305 -10.242 -14.883 1 98.69 207 MET B CA 1
ATOM 3721 C C . MET B 1 207 ? -7.035 -10.266 -15.734 1 98.69 207 MET B C 1
ATOM 3723 O O . MET B 1 207 ? -6.203 -9.367 -15.641 1 98.69 207 MET B O 1
ATOM 3727 N N . LEU B 1 208 ? -6.934 -11.258 -16.594 1 98.5 208 LEU B N 1
ATOM 3728 C CA . LEU B 1 208 ? -5.77 -11.375 -17.469 1 98.5 208 LEU B CA 1
ATOM 3729 C C . LEU B 1 208 ? -5.664 -10.18 -18.406 1 98.5 208 LEU B C 1
ATOM 3731 O O . LEU B 1 208 ? -4.59 -9.586 -18.547 1 98.5 208 LEU B O 1
ATOM 3735 N N . ASP B 1 209 ? -6.75 -9.797 -18.953 1 98 209 ASP B N 1
ATOM 3736 C CA . ASP B 1 209 ? -6.789 -8.711 -19.938 1 98 209 ASP B CA 1
ATOM 3737 C C . ASP B 1 209 ? -6.375 -7.387 -19.297 1 98 209 ASP B C 1
ATOM 3739 O O . ASP B 1 209 ? -5.691 -6.582 -19.938 1 98 209 ASP B O 1
ATOM 3743 N N . ARG B 1 210 ? -6.75 -7.215 -18.094 1 97.75 210 ARG B N 1
ATOM 3744 C CA . ARG B 1 210 ? -6.648 -5.879 -17.516 1 97.75 210 ARG B CA 1
ATOM 3745 C C . ARG B 1 210 ? -5.406 -5.75 -16.641 1 97.75 210 ARG B C 1
ATOM 3747 O O . ARG B 1 210 ? -5.086 -4.66 -16.172 1 97.75 210 ARG B O 1
ATOM 3754 N N . THR B 1 211 ? -4.68 -6.867 -16.438 1 98.25 211 THR B N 1
ATOM 3755 C CA . THR B 1 211 ? -3.617 -6.734 -15.445 1 98.25 211 THR B CA 1
ATOM 3756 C C . THR B 1 211 ? -2.336 -7.406 -15.93 1 98.25 211 THR B C 1
ATOM 3758 O O . THR B 1 211 ? -1.342 -7.461 -15.203 1 98.25 211 THR B O 1
ATOM 3761 N N . HIS B 1 212 ? -2.367 -7.969 -17.141 1 98.25 212 HIS B N 1
ATOM 3762 C CA . HIS B 1 212 ? -1.129 -8.422 -17.766 1 98.25 212 HIS B CA 1
ATOM 3763 C C . HIS B 1 212 ? -0.279 -7.242 -18.219 1 98.25 212 HIS B C 1
ATOM 3765 O O . HIS B 1 212 ? -0.707 -6.461 -19.078 1 98.25 212 HIS B O 1
ATOM 3771 N N . ARG B 1 213 ? 0.878 -7.141 -17.641 1 96.88 213 ARG B N 1
ATOM 3772 C CA . ARG B 1 213 ? 1.807 -6.059 -17.953 1 96.88 213 ARG B CA 1
ATOM 3773 C C . ARG B 1 213 ? 3.211 -6.598 -18.203 1 96.88 213 ARG B C 1
ATOM 3775 O O . ARG B 1 213 ? 3.574 -7.656 -17.688 1 96.88 213 ARG B O 1
ATOM 3782 N N . PRO B 1 214 ? 4.031 -5.848 -18.906 1 95.31 214 PRO B N 1
ATOM 3783 C CA . PRO B 1 214 ? 5.406 -6.297 -19.141 1 95.31 214 PRO B CA 1
ATOM 3784 C C . PRO B 1 214 ? 6.199 -6.461 -17.844 1 95.31 214 PRO B C 1
ATOM 3786 O O . PRO B 1 214 ? 7.02 -7.375 -17.734 1 95.31 214 PRO B O 1
ATOM 3789 N N . ASP B 1 215 ? 5.949 -5.594 -16.875 1 95.75 215 ASP B N 1
ATOM 3790 C CA . ASP B 1 215 ? 6.715 -5.641 -15.625 1 95.75 215 ASP B CA 1
ATOM 3791 C C . ASP B 1 215 ? 6.043 -6.551 -14.602 1 95.75 215 ASP B C 1
ATOM 3793 O O . ASP B 1 215 ? 6.594 -6.801 -13.531 1 95.75 215 ASP B O 1
ATOM 3797 N N . ALA B 1 216 ? 4.902 -7.035 -14.906 1 97.62 216 ALA B N 1
ATOM 3798 C CA . ALA B 1 216 ? 4.148 -7.945 -14.047 1 97.62 216 ALA B CA 1
ATOM 3799 C C . ALA B 1 216 ? 3.34 -8.938 -14.875 1 97.62 216 ALA B C 1
ATOM 3801 O O . ALA B 1 216 ? 2.107 -8.93 -14.828 1 97.62 216 ALA B O 1
ATOM 3802 N N . PRO B 1 217 ? 3.949 -9.82 -15.523 1 97.94 217 PRO B N 1
ATOM 3803 C CA . PRO B 1 217 ? 3.289 -10.656 -16.531 1 97.94 217 PRO B CA 1
ATOM 3804 C C . PRO B 1 217 ? 2.516 -11.82 -15.922 1 97.94 217 PRO B C 1
ATOM 3806 O O . PRO B 1 217 ? 2.949 -12.398 -14.922 1 97.94 217 PRO B O 1
ATOM 3809 N N . TRP B 1 218 ? 1.43 -12.141 -16.594 1 98.56 218 TRP B N 1
ATOM 3810 C CA . TRP B 1 218 ? 0.708 -13.375 -16.328 1 98.56 218 TRP B CA 1
ATOM 3811 C C . TRP B 1 218 ? 1.242 -14.516 -17.188 1 98.56 218 TRP B C 1
ATOM 3813 O O . TRP B 1 218 ? 1.526 -14.32 -18.375 1 98.56 218 TRP B O 1
ATOM 3823 N N . HIS B 1 219 ? 1.353 -15.641 -16.609 1 98.31 219 HIS B N 1
ATOM 3824 C CA . HIS B 1 219 ? 1.588 -16.906 -17.297 1 98.31 219 HIS B CA 1
ATOM 3825 C C . HIS B 1 219 ? 0.479 -17.906 -17 1 98.31 219 HIS B C 1
ATOM 3827 O O . HIS B 1 219 ? 0.357 -18.391 -15.867 1 98.31 219 HIS B O 1
ATOM 3833 N N . VAL B 1 220 ? -0.291 -18.172 -18 1 98.62 220 VAL B N 1
ATOM 3834 C CA . VAL B 1 220 ? -1.295 -19.219 -17.859 1 98.62 220 VAL B CA 1
ATOM 3835 C C . VAL B 1 220 ? -0.646 -20.594 -18.047 1 98.62 220 VAL B C 1
ATOM 3837 O O . VAL B 1 220 ? -0.137 -20.891 -19.125 1 98.62 220 VAL B O 1
ATOM 3840 N N . VAL B 1 221 ? -0.698 -21.391 -17.016 1 98.5 221 VAL B N 1
ATOM 3841 C CA . VAL B 1 221 ? 0.032 -22.656 -17 1 98.5 221 VAL B CA 1
ATOM 3842 C C . VAL B 1 221 ? -0.942 -23.828 -17.156 1 98.5 221 VAL B C 1
ATOM 3844 O O . VAL B 1 221 ? -1.877 -23.969 -16.375 1 98.5 221 VAL B O 1
ATOM 3847 N N . PRO B 1 222 ? -0.715 -24.641 -18.203 1 98.31 222 PRO B N 1
ATOM 3848 C CA . PRO B 1 222 ? -1.515 -25.875 -18.266 1 98.31 222 PRO B CA 1
ATOM 3849 C C . PRO B 1 222 ? -1.362 -26.734 -17 1 98.31 222 PRO B C 1
ATOM 3851 O O . PRO B 1 222 ? -0.24 -27.016 -16.578 1 98.31 222 PRO B O 1
ATOM 3854 N N . GLY B 1 223 ? -2.541 -27.172 -16.469 1 98.25 223 GLY B N 1
ATOM 3855 C CA . GLY B 1 223 ? -2.449 -27.781 -15.164 1 98.25 223 GLY B CA 1
ATOM 3856 C C . GLY B 1 223 ? -3.148 -29.125 -15.086 1 98.25 223 GLY B C 1
ATOM 3857 O O . GLY B 1 223 ? -3.275 -29.703 -14 1 98.25 223 GLY B O 1
ATOM 3858 N N . ASN B 1 224 ? -3.672 -29.625 -16.25 1 98.31 224 ASN B N 1
ATOM 3859 C CA . ASN B 1 224 ? -4.246 -30.969 -16.188 1 98.31 224 ASN B CA 1
ATOM 3860 C C . ASN B 1 224 ? -3.219 -32 -15.727 1 98.31 224 ASN B C 1
ATOM 3862 O O . ASN B 1 224 ? -3.539 -32.906 -14.953 1 98.31 224 ASN B O 1
ATOM 3866 N N . ASP B 1 225 ? -2.08 -31.906 -16.297 1 98.25 225 ASP B N 1
ATOM 3867 C CA . ASP B 1 225 ? -0.948 -32.688 -15.789 1 98.25 225 ASP B CA 1
ATOM 3868 C C . ASP B 1 225 ? -0.158 -31.875 -14.758 1 98.25 225 ASP B C 1
ATOM 3870 O O . ASP B 1 225 ? 0.549 -30.922 -15.109 1 98.25 225 ASP B O 1
ATOM 3874 N N . LYS B 1 226 ? -0.192 -32.344 -13.5 1 97.81 226 LYS B N 1
ATOM 3875 C CA . LYS B 1 226 ? 0.458 -31.625 -12.406 1 97.81 226 LYS B CA 1
ATOM 3876 C C . LYS B 1 226 ? 1.968 -31.562 -12.617 1 97.81 226 LYS B C 1
ATOM 3878 O O . LYS B 1 226 ? 2.604 -30.562 -12.273 1 97.81 226 LYS B O 1
ATOM 3883 N N . ARG B 1 227 ? 2.471 -32.594 -13.18 1 98.12 227 ARG B N 1
ATOM 3884 C CA . ARG B 1 227 ? 3.912 -32.625 -13.406 1 98.12 227 ARG B CA 1
ATOM 3885 C C . ARG B 1 227 ? 4.34 -31.547 -14.375 1 98.12 227 ARG B C 1
ATOM 3887 O O . ARG B 1 227 ? 5.359 -30.891 -14.172 1 98.12 227 ARG B O 1
ATOM 3894 N N . TYR B 1 228 ? 3.559 -31.375 -15.367 1 98.12 228 TYR B N 1
ATOM 3895 C CA . TYR B 1 228 ? 3.863 -30.344 -16.344 1 98.12 228 TYR B CA 1
ATOM 3896 C C . TYR B 1 228 ? 3.82 -28.953 -15.711 1 98.12 228 TYR B C 1
ATOM 3898 O O . TYR B 1 228 ? 4.734 -28.156 -15.891 1 98.12 228 TYR B O 1
ATOM 3906 N N . SER B 1 229 ? 2.738 -28.656 -14.977 1 98.44 229 SER B N 1
ATOM 3907 C CA . SER B 1 229 ? 2.59 -27.344 -14.352 1 98.44 229 SER B CA 1
ATOM 3908 C C . SER B 1 229 ? 3.73 -27.062 -13.375 1 98.44 229 SER B C 1
ATOM 3910 O O . SER B 1 229 ? 4.223 -25.938 -13.297 1 98.44 229 SER B O 1
ATOM 3912 N N . ARG B 1 230 ? 4.168 -28.062 -12.656 1 98.75 230 ARG B N 1
ATOM 3913 C CA . ARG B 1 230 ? 5.277 -27.922 -11.719 1 98.75 230 ARG B CA 1
ATOM 3914 C C . ARG B 1 230 ? 6.555 -27.5 -12.445 1 98.75 230 ARG B C 1
ATOM 3916 O O . ARG B 1 230 ? 7.254 -26.594 -12.008 1 98.75 230 ARG B O 1
ATOM 3923 N N . LEU B 1 231 ? 6.82 -28.188 -13.547 1 98.69 231 LEU B N 1
ATOM 3924 C CA . LEU B 1 231 ? 8.023 -27.859 -14.312 1 98.69 231 LEU B CA 1
ATOM 3925 C C . LEU B 1 231 ? 7.938 -26.469 -14.906 1 98.69 231 LEU B C 1
ATOM 3927 O O . LEU B 1 231 ? 8.922 -25.719 -14.891 1 98.69 231 LEU B O 1
ATOM 3931 N N . GLU B 1 232 ? 6.789 -26.109 -15.438 1 98.44 232 GLU B N 1
ATOM 3932 C CA . GLU B 1 232 ? 6.613 -24.797 -16.047 1 98.44 232 GLU B CA 1
ATOM 3933 C C . GLU B 1 232 ? 6.805 -23.688 -15.023 1 98.44 232 GLU B C 1
ATOM 3935 O O . GLU B 1 232 ? 7.457 -22.672 -15.312 1 98.44 232 GLU B O 1
ATOM 3940 N N . VAL B 1 233 ? 6.25 -23.812 -13.844 1 98.81 233 VAL B N 1
ATOM 3941 C CA . VAL B 1 233 ? 6.418 -22.844 -12.766 1 98.81 233 VAL B CA 1
ATOM 3942 C C . VAL B 1 233 ? 7.898 -22.688 -12.438 1 98.81 233 VAL B C 1
ATOM 3944 O O . VAL B 1 233 ? 8.406 -21.562 -12.344 1 98.81 233 VAL B O 1
ATOM 3947 N N . LEU B 1 234 ? 8.57 -23.844 -12.297 1 98.81 234 LEU B N 1
ATOM 3948 C CA . LEU B 1 234 ? 9.992 -23.812 -11.977 1 98.81 234 LEU B CA 1
ATOM 3949 C C . LEU B 1 234 ? 10.789 -23.109 -13.062 1 98.81 234 LEU B C 1
ATOM 3951 O O . LEU B 1 234 ? 11.68 -22.297 -12.773 1 98.81 234 LEU B O 1
ATOM 3955 N N . ARG B 1 235 ? 10.523 -23.438 -14.312 1 98.75 235 ARG B N 1
ATOM 3956 C CA . ARG B 1 235 ? 11.234 -22.828 -15.422 1 98.75 235 ARG B CA 1
ATOM 3957 C C . ARG B 1 235 ? 11.086 -21.312 -15.398 1 98.75 235 ARG B C 1
ATOM 3959 O O . ARG B 1 235 ? 12.062 -20.578 -15.555 1 98.75 235 ARG B O 1
ATOM 3966 N N . ARG B 1 236 ? 9.844 -20.844 -15.195 1 98.56 236 ARG B N 1
ATOM 3967 C CA . ARG B 1 236 ? 9.586 -19.406 -15.18 1 98.56 236 ARG B CA 1
ATOM 3968 C C . ARG B 1 236 ? 10.25 -18.75 -13.969 1 98.56 236 ARG B C 1
ATOM 3970 O O . ARG B 1 236 ? 10.68 -17.594 -14.047 1 98.56 236 ARG B O 1
ATOM 3977 N N . CYS B 1 237 ? 10.312 -19.453 -12.883 1 98.62 237 CYS B N 1
ATOM 3978 C CA . CYS B 1 237 ? 10.945 -18.891 -11.688 1 98.62 237 CYS B CA 1
ATOM 3979 C C . CYS B 1 237 ? 12.453 -18.812 -11.852 1 98.62 237 CYS B C 1
ATOM 3981 O O . CYS B 1 237 ? 13.094 -17.891 -11.328 1 98.62 237 CYS B O 1
ATOM 3983 N N . VAL B 1 238 ? 13.023 -19.812 -12.602 1 98.69 238 VAL B N 1
ATOM 3984 C CA . VAL B 1 238 ? 14.445 -19.719 -12.945 1 98.69 238 VAL B CA 1
ATOM 3985 C C . VAL B 1 238 ? 14.695 -18.453 -13.758 1 98.69 238 VAL B C 1
ATOM 3987 O O . VAL B 1 238 ? 15.672 -17.734 -13.516 1 98.69 238 VAL B O 1
ATOM 3990 N N . GLU B 1 239 ? 13.82 -18.219 -14.68 1 97.94 239 GLU B N 1
ATOM 3991 C CA . GLU B 1 239 ? 13.938 -17 -15.492 1 97.94 239 GLU B CA 1
ATOM 3992 C C . GLU B 1 239 ? 13.773 -15.75 -14.633 1 97.94 239 GLU B C 1
ATOM 3994 O O . GLU B 1 239 ? 14.531 -14.789 -14.789 1 97.94 239 GLU B O 1
ATOM 3999 N N . LEU B 1 240 ? 12.828 -15.727 -13.758 1 97.44 240 LEU B N 1
ATOM 4000 C CA . LEU B 1 240 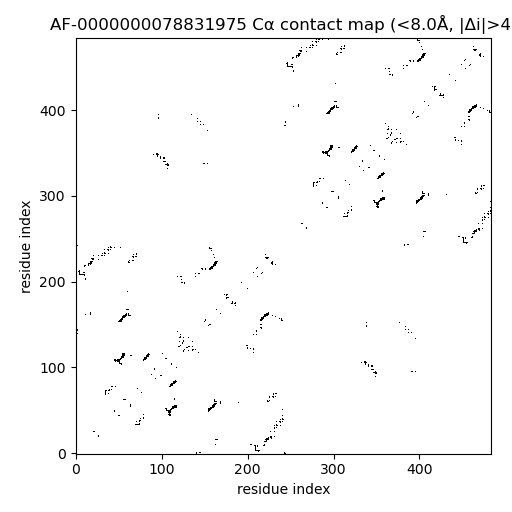? 12.531 -14.586 -12.898 1 97.44 240 LEU B CA 1
ATOM 4001 C C . LEU B 1 240 ? 13.727 -14.234 -12.023 1 97.44 240 LEU B C 1
ATOM 4003 O O . LEU B 1 240 ? 14.086 -13.062 -11.898 1 97.44 240 LEU B O 1
ATOM 4007 N N . LEU B 1 241 ? 14.336 -15.227 -11.391 1 97.19 241 LEU B N 1
ATOM 4008 C CA . LEU B 1 241 ? 15.367 -15.008 -10.375 1 97.19 241 LEU B CA 1
ATOM 4009 C C . LEU B 1 241 ? 16.734 -14.867 -11.023 1 97.19 241 LEU B C 1
ATOM 4011 O O . LEU B 1 241 ? 17.688 -14.406 -10.383 1 97.19 241 LEU B O 1
ATOM 4015 N N . GLY B 1 242 ? 16.844 -15.367 -12.258 1 95 242 GLY B N 1
ATOM 4016 C CA . GLY B 1 242 ? 18.125 -15.289 -12.969 1 95 242 GLY B CA 1
ATOM 4017 C C . GLY B 1 242 ? 18.391 -13.914 -13.547 1 95 242 GLY B C 1
ATOM 4018 O O . GLY B 1 242 ? 17.516 -13.055 -13.562 1 95 242 GLY B O 1
#

Organism: Myxococcus xanthus (strain DK1622) (NCBI:txid246197)

Secondary structure (DSSP, 8-state):
----PPTTSS-GGGS-TT-----HHHHHHHHHHHHHHHHHHHHHHHHHT-EEEEEEEESTTSSHHHHHHHHHTTS-GGGEEEEE--SPPHHHHTS-TTHHHHTT---TT-EEEEES-GGGGGTHHHHTTSS-HHHHHHHHHHHHHHHHHHHHTTEEEEEEEEE--HHHHHHHHHHHHH-TTTGGG--HHHHHHHHTHHHHHHHHHHHHHHH-BTTB-EEEEE-SSHHHHHHHHHHHHHHHH-/----PPTTSS-GGGS-TT-----HHHHHHHHHHHHHHHHHHHHHHHHHT-EEEEEEEESTTSSHHHHHHHHHTTS-GGGEEEEE--SPPHHHHTS-TTHHHHTT---TT-EEEEES-GGGGGTHHHHTTSS-HHHHHHHHHHHHHHHHHHHHTTEEEEEEEEE--HHHHHHHHHHHHH-TTTGGG--HHHHHHHHTHHHHHHHHHHHHHHH-BTTB-EEEEE-SSHHHHHHHHHHHHHHHH-

InterPro domains:
  IPR016898 Polyphosphate phosphotransferase [PIRSF028756] (23-238)
  IPR022488 Polyphosphate kinase-2-related [PF03976] (24-238)
  IPR027417 P-loop containing nucleoside triphosphate hydrolase [G3DSA:3.40.50.300] (4-242)
  IPR027417 P-loop containing nucleoside triphosphate hydrolase [SSF52540] (53-238)

Radius of gyration: 26.3 Å; Cα contacts (8 Å, |Δi|>4): 805; chains: 2; bounding box: 45×79×55 Å

Nearest PDB structures (foldseek):
  3czp-assembly1_A  TM=9.697E-01  e=1.194E-25  Pseudomonas aeruginosa PAO1
  5llb-assembly1_A  TM=9.792E-01  e=1.106E-23  Francisella tularensis subsp. tularensis SCHU S4
  5o6m-assembly1_A  TM=9.664E-01  e=3.187E-23  Meiothermus ruber H328
  5lc9-assembly1_A  TM=9.691E-01  e=8.166E-23  Meiothermus ruber H328
  3czq-assembly1_A  TM=9.653E-01  e=1.033E-22  Sinorhizobium meliloti 1021

Sequence (484 aa):
MFPVCPHGTVTLAAVDPSVSAGEHAKYEKTLKTLQERVFELQIQNYLAGRKAVIVFEGWDASGKGGAIRRLTTLMDPRGYKVWPISSPSEEERRHHYLWRFWRKTPGAGEVCMFDRSWYGRVLVERVEGFAKPAEWRRAYDEINAFEHMLTADGVRMVKFFIHIDKKTQLLRFREREADPAKRYKLGPEDWRNRAKWKKYEAAIQEMLDRTHRPDAPWHVVPGNDKRYSRLEVLRRCVELLGMFPVCPHGTVTLAAVDPSVSAGEHAKYEKTLKTLQERVFELQIQNYLAGRKAVIVFEGWDASGKGGAIRRLTTLMDPRGYKVWPISSPSEEERRHHYLWRFWRKTPGAGEVCMFDRSWYGRVLVERVEGFAKPAEWRRAYDEINAFEHMLTADGVRMVKFFIHIDKKTQLLRFREREADPAKRYKLGPEDWRNRAKWKKYEAAIQEMLDRTHRPDAPWHVVPGNDKRYSRLEVLRRCVELLG

Foldseek 3Di:
DFDADAAPPDAQVVDDLPDAPPDPVVLVVLLVVLLVLLQVLLVVQQVVQAAEEEEEAEAQVLCRVVLVCSNCVNHDPVAEEEDEDDDDDPVCVVDDVCVVVVVQGDGGSHYYYYPHDLLCLLAVCVLVVVDDPVRSVCVLVVVQVVLCVCLVVRYQAEYEYRYDDLVLLVVSQVVLCVDPVRVVSDDPVSVVVSVCVVVRSVSVSVSQRRRAHPRHHYDYFNRSHVSRSSSVSSVVSSVRSD/DFDADAAPPDAQVVDDLPDAPPDPVVLVVLLVVLLVLLQVLLVVQQVVQAAEEEEEAEAQVLCRVVLVCSNCVNHDPVAEEEDEDDDDDPVCVVDDVCVVVVVQGDGGSHYYYYPHDLLCLLAVCVLVVVDDPVRSVCVLVVVQVVLCVCLVVRYQAEYEYRYDDLVLLVVSQVVLCPDPVRVVSDDPVSVVVSVCVVVRSVSVSVSQRRRAHPRHHYDYFNRSHVSRSSSVSSVVSSVRSD

pLDDT: mean 96.69, std 3.6, range [60.69, 98.94]

Solvent-accessible surface area (backbone atoms only — not comparable to full-atom values): 25474 Å² total; per-residue (Å²): 106,71,85,48,47,61,72,67,74,59,48,68,85,76,54,65,25,74,49,68,57,74,54,66,69,59,42,55,52,50,46,51,54,44,29,52,49,40,30,54,29,47,53,50,29,37,77,68,45,38,27,29,39,40,39,35,44,56,52,80,85,28,45,64,67,60,34,52,49,57,58,47,65,65,39,63,72,88,45,45,47,78,41,78,56,70,83,74,49,75,72,49,65,35,32,62,80,59,43,70,50,53,72,59,58,43,34,54,19,22,36,24,32,26,50,34,58,84,57,39,45,51,37,60,24,43,77,72,58,75,34,56,69,72,56,30,60,52,37,50,55,52,50,45,49,55,51,44,57,43,34,77,71,59,30,41,45,43,32,36,33,28,38,51,50,72,66,55,37,51,52,49,52,51,51,26,65,71,30,82,90,38,34,83,78,62,54,76,62,57,59,55,49,59,76,38,42,70,61,49,51,53,32,50,43,50,48,40,26,58,51,26,24,94,68,42,31,69,43,81,32,36,16,57,28,56,66,25,29,34,48,51,53,37,54,53,47,39,58,64,56,93,107,70,87,50,46,62,71,67,75,57,50,69,86,76,52,64,24,74,50,69,58,72,55,66,70,57,42,54,53,50,48,52,52,43,30,52,49,40,29,55,29,49,52,51,28,35,76,68,46,37,27,28,40,39,40,35,44,57,51,80,84,25,45,64,68,60,34,52,49,57,58,47,65,65,40,63,71,87,45,45,48,78,43,78,56,70,82,74,51,75,71,50,65,36,31,62,79,60,42,71,51,53,72,59,59,42,34,54,18,22,35,24,32,25,50,34,58,84,59,39,45,51,37,60,23,42,77,72,57,75,35,55,70,73,56,30,60,51,38,50,56,51,51,46,50,56,52,45,57,43,32,77,71,57,32,39,45,43,33,36,32,28,38,49,48,72,65,55,37,52,52,49,52,51,49,26,67,71,32,81,91,37,32,83,80,61,52,77,60,56,60,55,50,57,74,39,44,68,61,50,52,54,31,51,42,50,48,41,24,60,52,26,24,92,68,41,32,67,43,80,32,35,17,57,28,56,65,26,29,35,48,52,53,37,54,52,47,39,58,64,56,93